Protein AF-0000000068857796 (afdb_homodimer)

Nearest PDB structures (foldseek):
  4r01-assembly1_A  TM=5.549E-01  e=5.238E-02  Streptococcus pneumoniae TIGR4
  5c8t-assembly1_B  TM=5.547E-01  e=2.070E+00  Severe acute respiratory syndrome-related coronavirus
  2zyf-assembly1_A-2  TM=3.598E-01  e=1.307E+00  Thermus thermophilus HB27
  4ov4-assembly1_A-2  TM=3.684E-01  e=6.319E+00  Leptospira biflexa serovar Patoc strain 'Patoc 1 (Paris)'
  4ov9-assembly1_A-2  TM=3.191E-01  e=6.748E+00  Leptospira biflexa serovar Patoc strain 'Patoc 1 (Paris)'

Sequence (424 aa):
MYSRMAWLEQLVILVDRRSAVRVPCLDTQFFFDEPTRAALLRLLSRHERPLLLCAPSLAVAAEAAGAPYLLLDRDDRFAFLPHFRRFDLDAPTAVDGYAYDAVLCDPPFANFDLGRLRRVLEVLAGGDPLRAASPLYLCHNERREAALRDAFAGSGRQLARLAPVGYSSVKESTQRSIRLYGPPPAQPRPGDQGAEAAAVGARERRGRELSTMYSRMAWLEQLVILVDRRSAVRVPCLDTQFFFDEPTRAALLRLLSRHERPLLLCAPSLAVAAEAAGAPYLLLDRDDRFAFLPHFRRFDLDAPTAVDGYAYDAVLCDPPFANFDLGRLRRVLEVLAGGDPLRAASPLYLCHNERREAALRDAFAGSGRQLARLAPVGYSSVKESTQRSIRLYGPPPAQPRPGDQGAEAAAVGARERRGRELST

Secondary structure (DSSP, 8-state):
---TT-----------TT-------GGG---B-HHHHHHHHHHHTTSSSEEEES-HHHHHHHHHHT---EEEES-GGGTTSTTEEE--TTS--PPPS---SEEEE---GGG--HHHHHHHHHHHHTT-HHHHTS-EEEEEEGGGHHHHHHHTTTS----EEEEE--B----HHHHTTEEEEESPP----TTTHHHHHHHHHHHHHHHHHHH-/----------------SSS------GGG---B-HHHHHHHHHHHTTSSSEEEES-HHHHHHHHHHT---EEEES-GGGTTSTTEEE--TTS--PPPS---SEEEE---GGG--HHHHHHHHHHHHTT-HHHHTS-EEEEEEGGGHHHHHHHTTTS----EEEEE--B----HHHHTTEEEEESPP----TTTHHHHHHHHHHHHHHHHHHT-

InterPro domains:
  IPR002052 DNA methylase, N-6 adenine-specific, conserved site [PS00092] (103-109)
  IPR041370 Methyltransferase EEF1AKMT1/ZCCHC4 [PF10237] (28-114)

pLDDT: mean 73.97, std 25.29, range [17.86, 98.56]

Foldseek 3Di:
DPPPPPPPDDPPPCPDPPPPPVPPCPVDLWAFDPVQLVVVCVVCQVWQAEEEESHLNNLVVCVVVVHHYAYEDCDCVSVVRPRYDHADLVDAAADPPGDGQEYEYEDPAVDDQLLSVLVNQVRNCVPPPNSLPHAYHYDYDPVCVVSNCVSCPPSPYDDDDDDDTHTDDDPPVVVVVDDDDDDDDDDPDPPPVPVVVVVVVVVVVVVVVVVD/DDDPDDDPDDPCPCPDPPPCPVPVCPVDLWAFDPVQLVVVCVVCQVWQAEEEESHLNNLVVCVVVVHHYAYEDCDCVSVVRPRYDHADLVDAAADPPGDGQEYEYEDPAVDDQLLSVLVNQVRNCVPPPNSLPHAYHYDYDPVCVVSNCVSCPPSPYDDDDDDDTHTDDDPPVVVVVDDDDDDDDDDPDPVPVPVVVVVVVVVVVVVVVVVD

Structure (mmCIF, N/CA/C/O backbone):
data_AF-0000000068857796-model_v1
#
loop_
_entity.id
_entity.type
_entity.pdbx_description
1 polymer 'N6-adenine methyltransferase'
#
loop_
_atom_site.group_PDB
_atom_site.id
_atom_site.type_symbol
_atom_site.label_atom_id
_atom_site.label_alt_id
_atom_site.label_comp_id
_atom_site.label_asym_id
_atom_site.label_entity_id
_atom_site.label_seq_id
_atom_site.pdbx_PDB_ins_code
_atom_site.Cartn_x
_atom_site.Cartn_y
_atom_site.Cartn_z
_atom_site.occupancy
_atom_site.B_iso_or_equiv
_atom_site.auth_seq_id
_atom_site.auth_comp_id
_atom_site.auth_asym_id
_atom_site.auth_atom_id
_atom_site.pdbx_PDB_model_num
ATOM 1 N N . MET A 1 1 ? 50.219 7.34 -7.184 1 18.8 1 MET A N 1
ATOM 2 C CA . MET A 1 1 ? 49.031 8.078 -7.559 1 18.8 1 MET A CA 1
ATOM 3 C C . MET A 1 1 ? 47.875 7.129 -7.863 1 18.8 1 MET A C 1
ATOM 5 O O . MET A 1 1 ? 46.844 7.555 -8.359 1 18.8 1 MET A O 1
ATOM 9 N N . TYR A 1 2 ? 48.062 5.93 -7.875 1 21.62 2 TYR A N 1
ATOM 10 C CA . TYR A 1 2 ? 47.656 4.57 -8.195 1 21.62 2 TYR A CA 1
ATOM 11 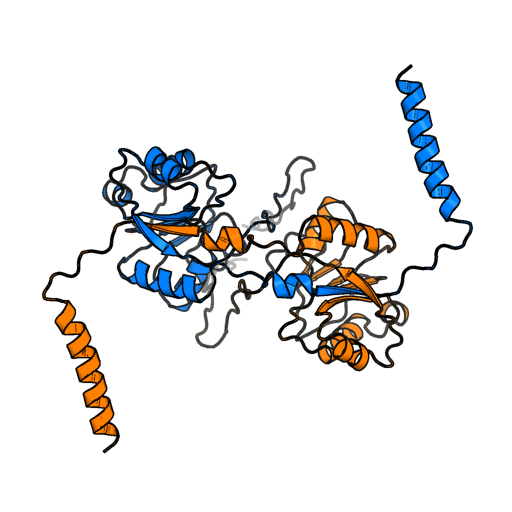C C . TYR A 1 2 ? 46.375 4.207 -7.434 1 21.62 2 TYR A C 1
ATOM 13 O O . TYR A 1 2 ? 45.688 3.264 -7.801 1 21.62 2 TYR A O 1
ATOM 21 N N . SER A 1 3 ? 46.344 4.68 -6.215 1 19.88 3 SER A N 1
ATOM 22 C CA . SER A 1 3 ? 45.906 3.961 -5.027 1 19.88 3 SER A CA 1
ATOM 23 C C . SER A 1 3 ? 44.375 3.891 -4.969 1 19.88 3 SER A C 1
ATOM 25 O O . SER A 1 3 ? 43.781 3.59 -3.92 1 19.88 3 SER A O 1
ATOM 27 N N . ARG A 1 4 ? 43.719 4.535 -5.859 1 22.14 4 ARG A N 1
ATOM 28 C CA . ARG A 1 4 ? 42.344 4.996 -5.84 1 22.14 4 ARG A CA 1
ATOM 29 C C . ARG A 1 4 ? 41.375 3.818 -5.855 1 22.14 4 ARG A C 1
ATOM 31 O O . ARG A 1 4 ? 40.156 4.004 -6.023 1 22.14 4 ARG A O 1
ATOM 38 N N . MET A 1 5 ? 41.844 2.689 -6.129 1 19.11 5 MET A N 1
ATOM 39 C CA . MET A 1 5 ? 41.188 1.461 -6.578 1 19.11 5 MET A CA 1
ATOM 40 C C . MET A 1 5 ? 40.25 0.914 -5.504 1 19.11 5 MET A C 1
ATOM 42 O O . MET A 1 5 ? 39.406 0.053 -5.785 1 19.11 5 MET A O 1
ATOM 46 N N . ALA A 1 6 ? 40.75 0.907 -4.301 1 19.25 6 ALA A N 1
ATOM 47 C CA . ALA A 1 6 ? 40.469 -0.178 -3.357 1 19.25 6 ALA A CA 1
ATOM 48 C C . ALA A 1 6 ? 39.031 -0.173 -2.904 1 19.25 6 ALA A C 1
ATOM 50 O O . ALA A 1 6 ? 38.438 -1.232 -2.68 1 19.25 6 ALA A O 1
ATOM 51 N N . TRP A 1 7 ? 38.594 0.949 -2.518 1 19.88 7 TRP A N 1
ATOM 52 C CA . TRP A 1 7 ? 37.562 0.962 -1.497 1 19.88 7 TRP A CA 1
ATOM 53 C C . TRP A 1 7 ? 36.25 0.386 -2.041 1 19.88 7 TRP A C 1
ATOM 55 O O . TRP A 1 7 ? 35.531 1.055 -2.793 1 19.88 7 TRP A O 1
ATOM 65 N N . LEU A 1 8 ? 36.156 -0.398 -3.033 1 20.56 8 LEU A N 1
ATOM 66 C CA . LEU A 1 8 ? 35.219 -1.326 -3.662 1 20.56 8 LEU A CA 1
ATOM 67 C C . LEU A 1 8 ? 34.406 -2.074 -2.611 1 20.56 8 LEU A C 1
ATOM 69 O O . LEU A 1 8 ? 33.594 -2.939 -2.949 1 20.56 8 LEU A O 1
ATOM 73 N N . GLU A 1 9 ? 34.938 -2.127 -1.48 1 21.17 9 GLU A N 1
ATOM 74 C CA . GLU A 1 9 ? 34.594 -3.189 -0.541 1 21.17 9 GLU A CA 1
ATOM 75 C C . GLU A 1 9 ? 33.094 -3.408 -0.482 1 21.17 9 GLU A C 1
ATOM 77 O O . GLU A 1 9 ? 32.312 -2.578 -0.968 1 21.17 9 GLU A O 1
ATOM 82 N N . GLN A 1 10 ? 32.594 -4.043 0.801 1 20.14 10 GLN A N 1
ATOM 83 C CA . GLN A 1 10 ? 31.672 -5.051 1.325 1 20.14 10 GLN A CA 1
ATOM 84 C C . GLN A 1 10 ? 30.25 -4.508 1.421 1 20.14 10 GLN A C 1
ATOM 86 O O . GLN A 1 10 ? 29.969 -3.641 2.25 1 20.14 10 GLN A O 1
ATOM 91 N N . LEU A 1 11 ? 29.875 -3.916 0.692 1 21.67 11 LEU A N 1
ATOM 92 C CA . LEU A 1 11 ? 28.562 -3.326 0.85 1 21.67 11 LEU A CA 1
ATOM 93 C C . LEU A 1 11 ? 27.547 -4.371 1.325 1 21.67 11 LEU A C 1
ATOM 95 O O . LEU A 1 11 ? 27.062 -5.172 0.528 1 21.67 11 LEU A O 1
ATOM 99 N N . VAL A 1 12 ? 27.906 -5.258 2.355 1 21.27 12 VAL A N 1
ATOM 100 C CA . VAL A 1 12 ? 27.344 -6.344 3.152 1 21.27 12 VAL A CA 1
ATOM 101 C C . VAL A 1 12 ? 25.938 -5.965 3.617 1 21.27 12 VAL A C 1
ATOM 103 O O . VAL A 1 12 ? 25.75 -4.977 4.332 1 21.27 12 VAL A O 1
ATOM 106 N N . ILE A 1 13 ? 25.062 -6.074 2.811 1 24.34 13 ILE A N 1
ATOM 107 C CA . ILE A 1 13 ? 23.625 -6.125 3.104 1 24.34 13 ILE A CA 1
ATOM 108 C C . ILE A 1 13 ? 23.406 -6.898 4.402 1 24.34 13 ILE A C 1
ATOM 110 O O . ILE A 1 13 ? 23.562 -8.117 4.441 1 24.34 13 ILE A O 1
ATOM 114 N N . LEU A 1 14 ? 24.047 -6.574 5.492 1 23.34 14 LEU A N 1
ATOM 115 C CA . LEU A 1 14 ? 24.125 -7.195 6.809 1 23.34 14 LEU A CA 1
ATOM 116 C C . LEU A 1 14 ? 22.734 -7.457 7.371 1 23.34 14 LEU A C 1
ATOM 118 O O . LEU A 1 14 ? 22 -6.52 7.699 1 23.34 14 LEU A O 1
ATOM 122 N N . VAL A 1 15 ? 21.969 -8.383 6.805 1 25.3 15 VAL A N 1
ATOM 123 C CA . VAL A 1 15 ? 20.938 -9.227 7.395 1 25.3 15 VAL A CA 1
ATOM 124 C C . VAL A 1 15 ? 21.344 -9.648 8.805 1 25.3 15 VAL A C 1
ATOM 126 O O . VAL A 1 15 ? 22.172 -10.547 8.969 1 25.3 15 VAL A O 1
ATOM 129 N N . ASP A 1 16 ? 21.875 -8.805 9.641 1 25.08 16 ASP A N 1
ATOM 130 C CA . ASP A 1 16 ? 22.172 -9.305 10.984 1 25.08 16 ASP A CA 1
ATOM 131 C C . ASP A 1 16 ? 20.969 -10.039 11.57 1 25.08 16 ASP A C 1
ATOM 133 O O . ASP A 1 16 ? 19.812 -9.703 11.266 1 25.08 16 ASP A O 1
ATOM 137 N N . ARG A 1 17 ? 20.938 -11.398 12.102 1 26.33 17 ARG A N 1
ATOM 138 C CA . ARG A 1 17 ? 20.062 -12.07 13.055 1 26.33 17 ARG A CA 1
ATOM 139 C C . ARG A 1 17 ? 19.312 -11.062 13.914 1 26.33 17 ARG A C 1
ATOM 141 O O . ARG A 1 17 ? 18.234 -11.359 14.438 1 26.33 17 ARG A O 1
ATOM 148 N N . ARG A 1 18 ? 19.828 -10.148 14.57 1 27.31 18 ARG A N 1
ATOM 149 C CA . ARG A 1 18 ? 19.375 -9.055 15.414 1 27.31 18 ARG A CA 1
ATOM 150 C C . ARG A 1 18 ? 18.656 -7.984 14.586 1 27.31 18 ARG A C 1
ATOM 152 O O . ARG A 1 18 ? 18.094 -7.039 15.141 1 27.31 18 ARG A O 1
ATOM 159 N N . SER A 1 19 ? 19.156 -7.465 13.406 1 27.36 19 SER A N 1
ATOM 160 C CA . SER A 1 19 ? 18.641 -6.309 12.68 1 27.36 19 SER A CA 1
ATOM 161 C C . SER A 1 19 ? 17.359 -6.652 11.922 1 27.36 19 SER A C 1
ATOM 163 O O . SER A 1 19 ? 17.391 -7.414 10.953 1 27.36 19 SER A O 1
ATOM 165 N N . ALA A 1 20 ? 16.297 -6.75 12.398 1 27.73 20 ALA A N 1
ATOM 166 C CA . ALA A 1 20 ? 14.875 -6.809 12.062 1 27.73 20 ALA A CA 1
ATOM 167 C C . ALA A 1 20 ? 14.562 -5.934 10.852 1 27.73 20 ALA A C 1
ATOM 169 O O . ALA A 1 20 ? 14.602 -4.703 10.938 1 27.73 20 ALA A O 1
ATOM 170 N N . VAL A 1 21 ? 15.266 -6.125 9.75 1 29.86 21 VAL A N 1
ATOM 171 C CA . VAL A 1 21 ? 14.758 -5.414 8.578 1 29.86 21 VAL A CA 1
ATOM 172 C C . VAL A 1 21 ? 13.25 -5.203 8.711 1 29.86 21 VAL A C 1
ATOM 174 O O . VAL A 1 21 ? 12.484 -6.168 8.742 1 29.86 21 VAL A O 1
ATOM 177 N N . ARG A 1 22 ? 12.852 -4.23 9.461 1 30.98 22 ARG A N 1
ATOM 178 C CA . ARG A 1 22 ? 11.445 -3.85 9.477 1 30.98 22 ARG A CA 1
ATOM 179 C C . ARG A 1 22 ? 10.891 -3.744 8.062 1 30.98 22 ARG A C 1
ATOM 181 O O . ARG A 1 22 ? 11.359 -2.926 7.27 1 30.98 22 ARG A O 1
ATOM 188 N N . VAL A 1 23 ? 10.828 -4.84 7.293 1 35.31 23 VAL A N 1
ATOM 189 C CA . VAL A 1 23 ? 9.945 -4.777 6.133 1 35.31 23 VAL A CA 1
ATOM 190 C C . VAL A 1 23 ? 8.992 -3.59 6.273 1 35.31 23 VAL A C 1
ATOM 192 O O . VAL A 1 23 ? 8.438 -3.354 7.352 1 35.31 23 VAL A O 1
ATOM 195 N N . PRO A 1 24 ? 9.32 -2.512 5.578 1 37.19 24 PRO A N 1
ATOM 196 C CA . PRO A 1 24 ? 8.297 -1.473 5.684 1 37.19 24 PRO A CA 1
ATOM 197 C C . PRO A 1 24 ? 6.91 -2.041 5.969 1 37.19 24 PRO A C 1
ATOM 199 O O . PRO A 1 24 ? 6.59 -3.146 5.527 1 37.19 24 PRO A O 1
ATOM 202 N N . CYS A 1 25 ? 6.578 -1.957 7.184 1 35 25 CYS A N 1
ATOM 203 C CA . CYS A 1 25 ? 5.219 -2.312 7.574 1 35 25 CYS A CA 1
ATOM 204 C C . CYS A 1 25 ? 4.262 -2.189 6.395 1 35 25 CYS A C 1
ATOM 206 O O . CYS A 1 25 ? 3.838 -1.086 6.043 1 35 25 CYS A O 1
ATOM 208 N N . LEU A 1 26 ? 4.582 -2.898 5.215 1 40.97 26 LEU A N 1
ATOM 209 C CA . LEU A 1 26 ? 3.613 -2.99 4.129 1 40.97 26 LEU A CA 1
ATOM 210 C C . LEU A 1 26 ? 2.188 -2.922 4.668 1 40.97 26 LEU A C 1
ATOM 212 O O . LEU A 1 26 ? 1.274 -2.486 3.963 1 40.97 26 LEU A O 1
ATOM 216 N N . ASP A 1 27 ? 2.01 -3.611 5.875 1 45.41 27 ASP A N 1
ATOM 217 C CA . ASP A 1 27 ? 0.644 -3.877 6.316 1 45.41 27 ASP A CA 1
ATOM 218 C C . ASP A 1 27 ? -0.136 -2.576 6.5 1 45.41 27 ASP A C 1
ATOM 220 O O . ASP A 1 27 ? -1.369 -2.584 6.523 1 45.41 27 ASP A O 1
ATOM 224 N N . THR A 1 28 ? 0.545 -1.554 6.711 1 50.53 28 THR A N 1
ATOM 225 C CA . THR A 1 28 ? -0.5 -0.591 7.035 1 50.53 28 THR A CA 1
ATOM 226 C C . THR A 1 28 ? -0.249 0.739 6.328 1 50.53 28 THR A C 1
ATOM 228 O O . THR A 1 28 ? -0.34 1.802 6.945 1 50.53 28 THR A O 1
ATOM 231 N N . GLN A 1 29 ? 0.474 0.455 5.266 1 55.88 29 GLN A N 1
ATOM 232 C CA . GLN A 1 29 ? 0.628 1.735 4.582 1 55.88 29 GLN A CA 1
ATOM 233 C C . GLN A 1 29 ? -0.541 1.998 3.639 1 55.88 29 GLN A C 1
ATOM 235 O O . GLN A 1 29 ? -0.801 1.206 2.73 1 55.88 29 GLN A O 1
ATOM 240 N N . PHE A 1 30 ? -1.309 2.955 4.129 1 71.38 30 PHE A N 1
ATOM 241 C CA . PHE A 1 30 ? -2.428 3.365 3.291 1 71.38 30 PHE A CA 1
ATOM 242 C C . PHE A 1 30 ? -2.096 4.645 2.533 1 71.38 30 PHE A C 1
ATOM 244 O O . PHE A 1 30 ? -1.357 5.496 3.035 1 71.38 30 PHE A O 1
ATOM 251 N N . PHE A 1 31 ? -2.617 4.668 1.297 1 76.88 31 PHE A N 1
ATOM 252 C CA . PHE A 1 31 ? -2.406 5.844 0.464 1 76.88 31 PHE A CA 1
ATOM 253 C C . PHE A 1 31 ? -3.725 6.559 0.193 1 76.88 31 PHE A C 1
ATOM 255 O O . PHE A 1 31 ? -4.762 5.918 0.032 1 76.88 31 PHE A O 1
ATOM 262 N N . PHE A 1 32 ? -3.609 7.938 0.077 1 83 32 PHE A N 1
ATOM 263 C CA . PHE A 1 32 ? -4.801 8.711 -0.26 1 83 32 PHE A CA 1
ATOM 264 C C . PHE A 1 32 ? -5.355 8.289 -1.615 1 83 32 PHE A C 1
ATOM 266 O O . PHE A 1 32 ? -4.594 8 -2.541 1 83 32 PHE A O 1
ATOM 273 N N . ASP A 1 33 ? -6.727 8.297 -1.659 1 74.81 33 ASP A N 1
ATOM 274 C CA . ASP A 1 33 ? -7.332 8.07 -2.969 1 74.81 33 ASP A CA 1
ATOM 275 C C . ASP A 1 33 ? -7.258 9.328 -3.832 1 74.81 33 ASP A C 1
ATOM 277 O O . ASP A 1 33 ? -6.852 10.391 -3.357 1 74.81 33 ASP A O 1
ATOM 281 N N . GLU A 1 34 ? -7.652 9.211 -5.125 1 77.94 34 GLU A N 1
ATOM 282 C CA . GLU A 1 34 ? -7.477 10.297 -6.086 1 77.94 34 GLU A CA 1
ATOM 283 C C . GLU A 1 34 ? -8.273 11.531 -5.676 1 77.94 34 GLU A C 1
ATOM 285 O O . GLU A 1 34 ? -7.742 12.641 -5.684 1 77.94 34 GLU A O 1
ATOM 290 N N . PRO A 1 35 ? -9.57 11.398 -5.289 1 82.56 35 PRO A N 1
ATOM 291 C CA . PRO A 1 35 ? -10.32 12.594 -4.879 1 82.56 35 PRO A CA 1
ATOM 292 C C . PRO A 1 35 ? -9.68 13.305 -3.689 1 82.56 35 PRO A C 1
ATOM 294 O O . PRO A 1 35 ? -9.641 14.539 -3.654 1 82.56 35 PRO A O 1
ATOM 297 N N . THR A 1 36 ? -9.172 12.539 -2.768 1 89 36 THR A N 1
ATOM 298 C CA . THR A 1 36 ? -8.531 13.125 -1.592 1 89 36 THR A CA 1
ATOM 299 C C . THR A 1 36 ? -7.25 13.852 -1.978 1 89 36 THR A C 1
ATOM 301 O O . THR A 1 36 ? -7.008 14.977 -1.529 1 89 36 THR A O 1
ATOM 304 N N . ARG A 1 37 ? -6.438 13.25 -2.814 1 89.25 37 ARG A N 1
ATOM 305 C CA . ARG A 1 37 ? -5.203 13.898 -3.244 1 89.25 37 ARG A CA 1
ATOM 306 C C . ARG A 1 37 ? -5.5 15.227 -3.939 1 89.25 37 ARG A C 1
ATOM 308 O O . ARG A 1 37 ? -4.836 16.234 -3.678 1 89.25 37 ARG A O 1
ATOM 315 N N . ALA A 1 38 ? -6.477 15.195 -4.785 1 89 38 ALA A N 1
ATOM 316 C CA . ALA A 1 38 ? -6.844 16.406 -5.512 1 89 38 ALA A CA 1
ATOM 317 C C . ALA A 1 38 ? -7.285 17.5 -4.551 1 89 38 ALA A C 1
ATOM 319 O O . ALA A 1 38 ? -6.875 18.656 -4.691 1 89 38 ALA A O 1
ATOM 320 N N . ALA A 1 39 ? -8.125 17.172 -3.619 1 93.69 39 ALA A N 1
ATOM 321 C CA . ALA A 1 39 ? -8.625 18.125 -2.646 1 93.69 39 ALA A CA 1
ATOM 322 C C . ALA A 1 39 ? -7.488 18.688 -1.793 1 93.69 39 ALA A C 1
ATOM 324 O O . ALA A 1 39 ? -7.445 19.891 -1.514 1 93.69 39 ALA A O 1
ATOM 325 N N . LEU A 1 40 ? -6.586 17.828 -1.396 1 95.88 40 LEU A N 1
ATOM 326 C CA . LEU A 1 40 ? -5.48 18.25 -0.542 1 95.88 40 LEU A CA 1
ATOM 327 C C . LEU A 1 40 ? -4.512 19.141 -1.312 1 95.88 40 LEU A C 1
ATOM 329 O O . LEU A 1 40 ? -3.955 20.094 -0.751 1 95.88 40 LEU A O 1
ATOM 333 N N . LEU A 1 41 ? -4.316 18.828 -2.564 1 94.69 41 LEU A N 1
ATOM 334 C CA . LEU A 1 41 ? -3.467 19.688 -3.377 1 94.69 41 LEU A CA 1
ATOM 335 C C . LEU A 1 41 ? -4.07 21.078 -3.512 1 94.69 41 LEU A C 1
ATOM 337 O O . LEU A 1 41 ? -3.354 22.078 -3.449 1 94.69 41 LEU A O 1
ATOM 341 N N . ARG A 1 42 ? -5.336 21.109 -3.695 1 94.94 42 ARG A N 1
ATOM 342 C CA . ARG A 1 42 ? -6.02 22.406 -3.762 1 94.94 42 ARG A CA 1
ATOM 343 C C . ARG A 1 42 ? -5.852 23.172 -2.459 1 94.94 42 ARG A C 1
ATOM 345 O O . ARG A 1 42 ? -5.551 24.375 -2.475 1 94.94 42 ARG A O 1
ATOM 352 N N . LEU A 1 43 ? -6.031 22.547 -1.383 1 94.88 43 LEU A N 1
ATOM 353 C CA . LEU A 1 43 ? -5.867 23.156 -0.068 1 94.88 43 LEU A CA 1
ATOM 354 C C . LEU A 1 43 ? -4.449 23.703 0.105 1 94.88 43 LEU A C 1
ATOM 356 O O . LEU A 1 43 ? -4.266 24.828 0.562 1 94.88 43 LEU A O 1
ATOM 360 N N . LEU A 1 44 ? -3.461 22.922 -0.322 1 96.38 44 LEU A N 1
ATOM 361 C CA . LEU A 1 44 ? -2.059 23.266 -0.089 1 96.38 44 LEU A CA 1
ATOM 362 C C . LEU A 1 44 ? -1.581 24.312 -1.08 1 96.38 44 LEU A C 1
ATOM 364 O O . LEU A 1 44 ? -0.536 24.938 -0.876 1 96.38 44 LEU A O 1
ATOM 368 N N . SER A 1 45 ? -2.34 24.438 -2.168 1 95.44 45 SER A N 1
ATOM 369 C CA . SER A 1 45 ? -1.968 25.438 -3.16 1 95.44 45 SER A CA 1
ATOM 370 C C . SER A 1 45 ? -2.014 26.844 -2.57 1 95.44 45 SER A C 1
ATOM 372 O O . SER A 1 45 ? -1.459 27.797 -3.145 1 95.44 45 SER A O 1
ATOM 374 N N . ARG A 1 46 ? -2.646 27.031 -1.448 1 94.56 46 ARG A N 1
ATOM 375 C CA . ARG A 1 46 ? -2.721 28.312 -0.75 1 94.56 46 ARG A CA 1
ATOM 376 C C . ARG A 1 46 ? -1.404 28.625 -0.049 1 94.56 46 ARG A C 1
ATOM 378 O O . ARG A 1 46 ? -1.216 29.734 0.451 1 94.56 46 ARG A O 1
ATOM 385 N N . HIS A 1 47 ? -0.458 27.688 -0.021 1 96.12 47 HIS A N 1
ATOM 386 C CA . HIS A 1 47 ? 0.832 27.828 0.644 1 96.12 47 HIS A CA 1
ATOM 387 C C . HIS A 1 47 ? 1.98 27.719 -0.355 1 96.12 47 HIS A C 1
ATOM 389 O O . HIS A 1 47 ? 1.817 27.172 -1.442 1 96.12 47 HIS A O 1
ATOM 395 N N . GLU A 1 48 ? 3.094 28.234 -0.057 1 97.5 48 GLU A N 1
ATOM 396 C CA . GLU A 1 48 ? 4.227 28.312 -0.976 1 97.5 48 GLU A CA 1
ATOM 397 C C . GLU A 1 48 ? 5.141 27.094 -0.809 1 97.5 48 GLU A C 1
ATOM 399 O O . GLU A 1 48 ? 5.75 26.641 -1.776 1 97.5 48 GLU A O 1
ATOM 404 N N . ARG A 1 49 ? 5.309 26.625 0.396 1 98.25 49 ARG A N 1
ATOM 405 C CA . ARG A 1 49 ? 6.301 25.609 0.704 1 98.25 49 ARG A CA 1
ATOM 406 C C . ARG A 1 49 ? 5.738 24.562 1.665 1 98.25 49 ARG A C 1
ATOM 408 O O . ARG A 1 49 ? 6.207 24.438 2.797 1 98.25 49 ARG A O 1
ATOM 415 N N . PRO A 1 50 ? 4.789 23.75 1.171 1 98.56 50 PRO A N 1
ATOM 416 C CA . PRO A 1 50 ? 4.188 22.75 2.057 1 98.56 50 PRO A CA 1
ATOM 417 C C . PRO A 1 50 ? 5.16 21.625 2.43 1 98.56 50 PRO A C 1
ATOM 419 O O . PRO A 1 50 ? 5.941 21.188 1.589 1 98.56 50 PRO A O 1
ATOM 422 N N . LEU A 1 51 ? 5.125 21.266 3.691 1 98.5 51 LEU A N 1
ATOM 423 C CA . LEU A 1 51 ? 5.805 20.078 4.211 1 98.5 51 LEU A CA 1
ATOM 424 C C . LEU A 1 51 ? 4.836 18.906 4.348 1 98.5 51 LEU A C 1
ATOM 426 O O . LEU A 1 51 ? 3.805 19.031 5.016 1 98.5 51 LEU A O 1
ATOM 430 N N . LEU A 1 52 ? 5.094 17.859 3.629 1 97.94 52 LEU A N 1
ATOM 431 C CA . LEU A 1 52 ? 4.281 16.656 3.705 1 97.94 52 LEU A CA 1
ATOM 432 C C . LEU A 1 52 ? 4.938 15.617 4.609 1 97.94 52 LEU A C 1
ATOM 434 O O . LEU A 1 52 ? 6.008 15.094 4.289 1 97.94 52 LEU A O 1
ATOM 438 N N . LEU A 1 53 ? 4.281 15.336 5.734 1 95.56 53 LEU A N 1
ATOM 439 C CA . LEU A 1 53 ? 4.758 14.367 6.719 1 95.56 53 LEU A CA 1
ATOM 440 C C . LEU A 1 53 ? 3.953 13.078 6.645 1 95.56 53 LEU A C 1
ATOM 442 O O . LEU A 1 53 ? 2.75 13.07 6.914 1 95.56 53 LEU A O 1
ATOM 446 N N . CYS A 1 54 ? 4.559 11.984 6.215 1 89.88 54 CYS A N 1
ATOM 447 C CA . CYS A 1 54 ? 3.941 10.672 6.133 1 89.88 54 CYS A CA 1
ATOM 448 C C . CYS A 1 54 ? 2.812 10.656 5.109 1 89.88 54 CYS A C 1
ATOM 450 O O . CYS A 1 54 ? 1.762 10.055 5.348 1 89.88 54 CYS A O 1
ATOM 452 N N . ALA A 1 55 ? 2.951 11.336 4.043 1 91.06 55 ALA A N 1
ATOM 453 C CA . ALA A 1 55 ? 1.916 11.422 3.016 1 91.06 55 ALA A CA 1
ATOM 454 C C . ALA A 1 55 ? 2.514 11.266 1.62 1 91.06 55 ALA A C 1
ATOM 456 O O . ALA A 1 55 ? 2.338 12.141 0.765 1 91.06 55 ALA A O 1
ATOM 457 N N . PRO A 1 56 ? 3.055 10.086 1.417 1 87.5 56 PRO A N 1
ATOM 458 C CA . PRO A 1 56 ? 3.838 9.945 0.187 1 87.5 56 PRO A CA 1
ATOM 459 C C . PRO A 1 56 ? 2.971 9.961 -1.069 1 87.5 56 PRO A C 1
ATOM 461 O O . PRO A 1 56 ? 3.406 10.438 -2.119 1 87.5 56 PRO A O 1
ATOM 464 N N . SER A 1 57 ? 1.717 9.438 -0.982 1 80.75 57 SER A N 1
ATOM 465 C CA . SER A 1 57 ? 0.867 9.477 -2.168 1 80.75 57 SER A CA 1
ATOM 466 C C . SER A 1 57 ? 0.547 10.914 -2.566 1 80.75 57 SER A C 1
ATOM 468 O O . SER A 1 57 ? 0.386 11.219 -3.75 1 80.75 57 SER A O 1
ATOM 470 N N . LEU A 1 58 ? 0.463 11.789 -1.638 1 90.69 58 LEU A N 1
ATOM 471 C CA . LEU A 1 58 ? 0.232 13.203 -1.925 1 90.69 58 LEU A CA 1
ATOM 472 C C . LEU A 1 58 ? 1.466 13.836 -2.557 1 90.69 58 LEU A C 1
ATOM 474 O O . LEU A 1 58 ? 1.348 14.68 -3.453 1 90.69 58 LEU A O 1
ATOM 478 N N . ALA A 1 59 ? 2.637 13.406 -2.104 1 90.94 59 ALA A N 1
ATOM 479 C CA . ALA A 1 59 ? 3.877 13.914 -2.688 1 90.94 59 ALA A CA 1
ATOM 480 C C . ALA A 1 59 ? 3.996 13.508 -4.156 1 90.94 59 ALA A C 1
ATOM 482 O O . ALA A 1 59 ? 4.426 14.305 -4.992 1 90.94 59 ALA A O 1
ATOM 483 N N . VAL A 1 60 ? 3.586 12.344 -4.391 1 81.62 60 VAL A N 1
ATOM 484 C CA . VAL A 1 60 ? 3.59 11.875 -5.773 1 81.62 60 VAL A CA 1
ATOM 485 C C . VAL A 1 60 ? 2.67 12.758 -6.617 1 81.62 60 VAL A C 1
ATOM 487 O O . VAL A 1 60 ? 3.039 13.172 -7.719 1 81.62 60 VAL A O 1
ATOM 490 N N . ALA A 1 61 ? 1.479 13.031 -6.098 1 82.94 61 ALA A N 1
ATOM 491 C CA . ALA A 1 61 ? 0.528 13.883 -6.809 1 82.94 61 ALA A CA 1
ATOM 492 C C . ALA A 1 61 ? 1.079 15.297 -6.98 1 82.94 61 ALA A C 1
ATOM 494 O O . ALA A 1 61 ? 0.915 15.906 -8.039 1 82.94 61 ALA A O 1
ATOM 495 N N . ALA A 1 62 ? 1.728 15.797 -5.965 1 91.56 62 ALA A N 1
ATOM 496 C CA . ALA A 1 62 ? 2.312 17.141 -6.023 1 91.56 62 ALA A CA 1
ATOM 497 C C . ALA A 1 62 ? 3.396 17.203 -7.098 1 91.56 62 ALA A C 1
ATOM 499 O O . ALA A 1 62 ? 3.455 18.172 -7.863 1 91.56 62 ALA A O 1
ATOM 500 N N . GLU A 1 63 ? 4.207 16.172 -7.09 1 85.62 63 GLU A N 1
ATOM 501 C CA . GLU A 1 63 ? 5.273 16.109 -8.086 1 85.62 63 GLU A CA 1
ATOM 502 C C . GLU A 1 63 ? 4.707 16.109 -9.5 1 85.62 63 GLU A C 1
ATOM 504 O O . GLU A 1 63 ? 5.184 16.844 -10.367 1 85.62 63 GLU A O 1
ATOM 509 N N . ALA A 1 64 ? 3.721 15.344 -9.695 1 77.81 64 ALA A N 1
ATOM 510 C CA . ALA A 1 64 ? 3.088 15.242 -11.008 1 77.81 64 ALA A CA 1
ATOM 511 C C . ALA A 1 64 ? 2.475 16.578 -11.422 1 77.81 64 ALA A C 1
ATOM 513 O O . ALA A 1 64 ? 2.471 16.922 -12.609 1 77.81 64 ALA A O 1
ATOM 514 N N . ALA A 1 65 ? 2.031 17.328 -10.477 1 85.56 65 ALA A N 1
ATOM 515 C CA . ALA A 1 65 ? 1.354 18.594 -10.742 1 85.56 65 ALA A CA 1
ATOM 516 C C . ALA A 1 65 ? 2.354 19.75 -10.828 1 85.56 65 ALA A C 1
ATOM 518 O O . ALA A 1 65 ? 1.981 20.891 -11.141 1 85.56 65 ALA A O 1
ATOM 519 N N . GLY A 1 66 ? 3.607 19.453 -10.523 1 89.62 66 GLY A N 1
ATOM 520 C CA . GLY A 1 66 ? 4.598 20.516 -10.477 1 89.62 66 GLY A CA 1
ATOM 521 C C . GLY A 1 66 ? 4.422 21.438 -9.297 1 89.62 66 GLY A C 1
ATOM 522 O O . GLY A 1 66 ? 4.805 22.609 -9.352 1 89.62 66 GLY A O 1
ATOM 523 N N . ALA A 1 67 ? 3.715 21.016 -8.312 1 93.88 67 ALA A N 1
ATOM 524 C CA . ALA A 1 67 ? 3.488 21.797 -7.098 1 93.88 67 ALA A CA 1
ATOM 525 C C . ALA A 1 67 ? 4.664 21.672 -6.137 1 93.88 67 ALA A C 1
ATOM 527 O O . ALA A 1 67 ? 5.348 20.641 -6.113 1 93.88 67 ALA A O 1
ATOM 528 N N . PRO A 1 68 ? 4.918 22.672 -5.336 1 97.25 68 PRO A N 1
ATOM 529 C CA . PRO A 1 68 ? 6.004 22.578 -4.355 1 97.25 68 PRO A CA 1
ATOM 530 C C . PRO A 1 68 ? 5.68 21.641 -3.195 1 97.25 68 PRO A C 1
ATOM 532 O O . PRO A 1 68 ? 4.516 21.516 -2.805 1 97.25 68 PRO A O 1
ATOM 535 N N . TYR A 1 69 ? 6.707 21 -2.742 1 97.88 69 TYR A N 1
ATOM 536 C CA . TYR A 1 69 ? 6.547 20.125 -1.582 1 97.88 69 TYR A CA 1
ATOM 537 C C . TYR A 1 69 ? 7.902 19.672 -1.049 1 97.88 69 TYR A C 1
ATOM 539 O O . TYR A 1 69 ? 8.914 19.75 -1.752 1 97.88 69 TYR A O 1
ATOM 547 N N . LEU A 1 70 ? 7.977 19.312 0.182 1 98.31 70 LEU A N 1
ATOM 548 C CA . LEU A 1 70 ? 8.984 18.438 0.767 1 98.31 70 LEU A CA 1
ATOM 549 C C . LEU A 1 70 ? 8.328 17.266 1.492 1 98.31 70 LEU A C 1
ATOM 551 O O . LEU A 1 70 ? 7.449 17.469 2.336 1 98.31 70 LEU A O 1
ATOM 555 N N . LEU A 1 71 ? 8.656 16.109 1.087 1 96.44 71 LEU A N 1
ATOM 556 C CA . LEU A 1 71 ? 8.125 14.922 1.741 1 96.44 71 LEU A CA 1
ATOM 557 C C . LEU A 1 71 ? 9.117 14.391 2.775 1 96.44 71 LEU A C 1
ATOM 559 O O . LEU A 1 71 ? 10.281 14.141 2.459 1 96.44 71 LEU A O 1
ATOM 563 N N . LEU A 1 72 ? 8.68 14.242 3.973 1 96.06 72 LEU A N 1
ATOM 564 C CA . LEU A 1 72 ? 9.375 13.5 5.02 1 96.06 72 LEU A CA 1
ATOM 565 C C . LEU A 1 72 ? 8.68 12.172 5.297 1 96.06 72 LEU A C 1
ATOM 567 O O . LEU A 1 72 ? 7.535 12.156 5.758 1 96.06 72 LEU A O 1
ATOM 571 N N . ASP A 1 73 ? 9.336 11.141 4.949 1 90.12 73 ASP A N 1
ATOM 572 C CA . ASP A 1 73 ? 8.734 9.82 5.086 1 90.12 73 ASP A CA 1
ATOM 573 C C . ASP A 1 73 ? 9.797 8.758 5.344 1 90.12 73 ASP A C 1
ATOM 575 O O . ASP A 1 73 ? 10.953 8.914 4.949 1 90.12 73 ASP A O 1
ATOM 579 N N . ARG A 1 74 ? 9.375 7.766 6.055 1 84.56 74 ARG A N 1
ATOM 580 C CA . ARG A 1 74 ? 10.305 6.68 6.344 1 84.56 74 ARG A CA 1
ATOM 581 C C . ARG A 1 74 ? 10.406 5.715 5.164 1 84.56 74 ARG A C 1
ATOM 583 O O . ARG A 1 74 ? 11.367 4.957 5.059 1 84.56 74 ARG A O 1
ATOM 590 N N . ASP A 1 75 ? 9.375 5.789 4.324 1 74.31 75 ASP A N 1
ATOM 591 C CA . ASP A 1 75 ? 9.258 4.816 3.238 1 74.31 75 ASP A CA 1
ATOM 592 C C . ASP A 1 75 ? 10.211 5.16 2.094 1 74.31 75 ASP A C 1
ATOM 594 O O . ASP A 1 75 ? 9.875 5.965 1.223 1 74.31 75 ASP A O 1
ATOM 598 N N . ASP A 1 76 ? 11.188 4.406 2.014 1 71.06 76 ASP A N 1
ATOM 599 C CA . ASP A 1 76 ? 12.242 4.664 1.034 1 71.06 76 ASP A CA 1
ATOM 600 C C . ASP A 1 76 ? 11.766 4.34 -0.38 1 71.06 76 ASP A C 1
ATOM 602 O O . ASP A 1 76 ? 12.414 4.719 -1.36 1 71.06 76 ASP A O 1
ATOM 606 N N . ARG A 1 77 ? 10.656 3.773 -0.576 1 64 77 ARG A N 1
ATOM 607 C CA . ARG A 1 77 ? 10.102 3.523 -1.902 1 64 77 ARG A CA 1
ATOM 608 C C . ARG A 1 77 ? 9.875 4.828 -2.656 1 64 77 ARG A C 1
ATOM 610 O O . ARG A 1 77 ? 9.797 4.836 -3.887 1 64 77 ARG A O 1
ATOM 617 N N . PHE A 1 78 ? 9.844 5.887 -1.879 1 75 78 PHE A N 1
ATOM 618 C CA . PHE A 1 78 ? 9.492 7.16 -2.502 1 75 78 PHE A CA 1
ATOM 619 C C . PHE A 1 78 ? 10.719 8.031 -2.686 1 75 78 PHE A C 1
ATOM 621 O O . PHE A 1 78 ? 10.609 9.219 -3.021 1 75 78 PHE A O 1
ATOM 628 N N . ALA A 1 79 ? 11.867 7.422 -2.537 1 75.5 79 ALA A N 1
ATOM 629 C CA . ALA A 1 79 ? 13.133 8.148 -2.637 1 75.5 79 ALA A CA 1
ATOM 630 C C . ALA A 1 79 ? 13.391 8.609 -4.07 1 75.5 79 ALA A C 1
ATOM 632 O O . ALA A 1 79 ? 14.273 9.438 -4.316 1 75.5 79 ALA A O 1
ATOM 633 N N . PHE A 1 80 ? 12.641 8.172 -4.996 1 64.88 80 PHE A N 1
ATOM 634 C CA . PHE A 1 80 ? 12.75 8.625 -6.375 1 64.88 80 PHE A CA 1
ATOM 635 C C . PHE A 1 80 ? 12.234 10.055 -6.516 1 64.88 80 PHE A C 1
ATOM 637 O O . PHE A 1 80 ? 12.547 10.742 -7.492 1 64.88 80 PHE A O 1
ATOM 644 N N . LEU A 1 81 ? 11.406 10.508 -5.617 1 81.56 81 LEU A N 1
ATOM 645 C CA . LEU A 1 81 ? 10.898 11.875 -5.625 1 81.56 81 LEU A CA 1
ATOM 646 C C . LEU A 1 81 ? 12.016 12.875 -5.336 1 81.56 81 LEU A C 1
ATOM 648 O O . LEU A 1 81 ? 12.789 12.695 -4.395 1 81.56 81 LEU A O 1
ATOM 652 N N . PRO A 1 82 ? 12.125 13.883 -6.121 1 88.69 82 PRO A N 1
ATOM 653 C CA . PRO A 1 82 ? 13.234 14.82 -5.957 1 88.69 82 PRO A CA 1
ATOM 654 C C . PRO A 1 82 ? 13.203 15.547 -4.609 1 88.69 82 PRO A C 1
ATOM 656 O O . PRO A 1 82 ? 14.25 15.961 -4.105 1 88.69 82 PRO A O 1
ATOM 659 N N . HIS A 1 83 ? 12.047 15.672 -4.082 1 95 83 HIS A N 1
ATOM 660 C CA . HIS A 1 83 ? 11.938 16.375 -2.814 1 95 83 HIS A CA 1
ATOM 661 C C . HIS A 1 83 ? 11.492 15.438 -1.697 1 95 83 HIS A C 1
ATOM 663 O O . HIS A 1 83 ? 10.562 15.758 -0.944 1 95 83 HIS A O 1
ATOM 669 N N . PHE A 1 84 ? 12.164 14.344 -1.64 1 94.38 84 PHE A N 1
ATOM 670 C CA . PHE A 1 84 ? 12.008 13.336 -0.598 1 94.38 84 PHE A CA 1
ATOM 671 C C . PHE A 1 84 ? 13.18 13.375 0.378 1 94.38 84 PHE A C 1
ATOM 673 O O . PHE A 1 84 ? 14.328 13.531 -0.033 1 94.38 84 PHE A O 1
ATOM 680 N N . ARG A 1 85 ? 12.883 13.328 1.649 1 95.25 85 ARG A N 1
ATOM 681 C CA . ARG A 1 85 ? 13.867 13.102 2.705 1 95.25 85 ARG A CA 1
ATOM 682 C C . ARG A 1 85 ? 13.406 12 3.654 1 95.25 85 ARG A C 1
ATOM 684 O O . ARG A 1 85 ? 12.289 12.055 4.18 1 95.25 85 ARG A O 1
ATOM 691 N N . ARG A 1 86 ? 14.32 11.094 3.795 1 91.69 86 ARG A N 1
ATOM 692 C CA . ARG A 1 86 ? 14 10.047 4.766 1 91.69 86 ARG A CA 1
ATOM 693 C C . ARG A 1 86 ? 13.82 10.641 6.16 1 91.69 86 ARG A C 1
ATOM 695 O O . ARG A 1 86 ? 14.602 11.484 6.59 1 91.69 86 ARG A O 1
ATOM 702 N N . PHE A 1 87 ? 12.836 10.148 6.84 1 92.5 87 PHE A N 1
ATOM 703 C CA . PHE A 1 87 ? 12.461 10.711 8.133 1 92.5 87 PHE A CA 1
ATOM 704 C C . PHE A 1 87 ? 11.82 9.656 9.023 1 92.5 87 PHE A C 1
ATOM 706 O O . PHE A 1 87 ? 11.008 8.852 8.555 1 92.5 87 PHE A O 1
ATOM 713 N N . ASP A 1 88 ? 12.305 9.68 10.227 1 87 88 ASP A N 1
ATOM 714 C CA . ASP A 1 88 ? 11.781 8.758 11.234 1 87 88 ASP A CA 1
ATOM 715 C C . ASP A 1 88 ? 11.07 9.516 12.352 1 87 88 ASP A C 1
ATOM 717 O O . ASP A 1 88 ? 11.688 10.297 13.078 1 87 88 ASP A O 1
ATOM 721 N N . LEU A 1 89 ? 9.773 9.219 12.5 1 88.06 89 LEU A N 1
ATOM 722 C CA . LEU A 1 89 ? 8.977 9.891 13.516 1 88.06 89 LEU A CA 1
ATOM 723 C C . LEU A 1 89 ? 9.516 9.602 14.914 1 88.06 89 LEU A C 1
ATOM 725 O O . LEU A 1 89 ? 9.305 10.391 15.844 1 88.06 89 LEU A O 1
ATOM 729 N N . ASP A 1 90 ? 10.195 8.5 15.062 1 83.94 90 ASP A N 1
ATOM 730 C CA . ASP A 1 90 ? 10.703 8.094 16.375 1 83.94 90 ASP A CA 1
ATOM 731 C C . ASP A 1 90 ? 12.031 8.773 16.672 1 83.94 90 ASP A C 1
ATOM 733 O O . ASP A 1 90 ? 12.469 8.797 17.828 1 83.94 90 ASP A O 1
ATOM 737 N N . ALA A 1 91 ? 12.68 9.25 15.648 1 90.25 91 ALA A N 1
ATOM 738 C CA . ALA A 1 91 ? 13.945 9.977 15.781 1 90.25 91 ALA A CA 1
ATOM 739 C C . ALA A 1 91 ? 13.953 11.227 14.898 1 90.25 91 ALA A C 1
ATOM 741 O O . ALA A 1 91 ? 14.797 11.359 14.008 1 90.25 91 ALA A O 1
ATOM 742 N N . PRO A 1 92 ? 13.094 12.148 15.289 1 93.62 92 PRO A N 1
ATOM 743 C CA . PRO A 1 92 ? 12.922 13.312 14.414 1 93.62 92 PRO A CA 1
ATOM 744 C C . PRO A 1 92 ? 14.125 14.25 14.445 1 93.62 92 PRO A C 1
ATOM 746 O O . PRO A 1 92 ? 14.805 14.367 15.469 1 93.62 92 PRO A O 1
ATOM 749 N N . THR A 1 93 ? 14.391 14.875 13.312 1 91.94 93 THR A N 1
ATOM 750 C CA . THR A 1 93 ? 15.398 15.914 13.172 1 91.94 93 THR A CA 1
ATOM 751 C C . THR A 1 93 ? 14.805 17.172 12.531 1 91.94 93 THR A C 1
ATOM 753 O O . THR A 1 93 ? 13.781 17.094 11.859 1 91.94 93 THR A O 1
ATOM 756 N N . ALA A 1 94 ? 15.492 18.25 12.867 1 90.25 94 ALA A N 1
ATOM 757 C CA . ALA A 1 94 ? 15.023 19.5 12.273 1 90.25 94 ALA A CA 1
ATOM 758 C C . ALA A 1 94 ? 15.188 19.5 10.758 1 90.25 94 ALA A C 1
ATOM 760 O O . ALA A 1 94 ? 16.062 18.797 10.227 1 90.25 94 ALA A O 1
ATOM 761 N N . VAL A 1 95 ? 14.227 20.172 10.117 1 89.81 95 VAL A N 1
ATOM 762 C CA . VAL A 1 95 ? 14.305 20.281 8.664 1 89.81 95 VAL A CA 1
ATOM 763 C C . VAL A 1 95 ? 15.219 21.453 8.281 1 89.81 95 VAL A C 1
ATOM 765 O O . VAL A 1 95 ? 14.922 22.609 8.586 1 89.81 95 VAL A O 1
ATOM 768 N N . ASP A 1 96 ? 16.266 21.156 7.652 1 89.88 96 ASP A N 1
ATOM 769 C CA . ASP A 1 96 ? 17.188 22.203 7.188 1 89.88 96 ASP A CA 1
ATOM 770 C C . ASP A 1 96 ? 16.969 22.484 5.703 1 89.88 96 ASP A C 1
ATOM 772 O O . ASP A 1 96 ? 16.531 21.609 4.949 1 89.88 96 ASP A O 1
ATOM 776 N N . GLY A 1 97 ? 17.125 23.719 5.312 1 92.19 97 GLY A N 1
ATOM 777 C CA . GLY A 1 97 ? 17.141 24.078 3.904 1 92.19 97 GLY A CA 1
ATOM 778 C C . GLY A 1 97 ? 15.766 24.141 3.285 1 92.19 97 GLY A C 1
ATOM 779 O O . GLY A 1 97 ? 15.625 24.25 2.064 1 92.19 97 GLY A O 1
ATOM 780 N N . TYR A 1 98 ? 14.734 23.969 4.051 1 95.75 98 TYR A N 1
ATOM 781 C CA . TYR A 1 98 ? 13.367 24.094 3.557 1 95.75 98 TYR A CA 1
ATOM 782 C C . TYR A 1 98 ? 12.492 24.828 4.551 1 95.75 98 TYR A C 1
ATOM 784 O O . TYR A 1 98 ? 12.062 24.266 5.559 1 95.75 98 TYR A O 1
ATOM 792 N N . ALA A 1 99 ? 12.18 26.109 4.262 1 95.62 99 ALA A N 1
ATOM 793 C CA . ALA A 1 99 ? 11.375 26.953 5.129 1 95.62 99 ALA A CA 1
ATOM 794 C C . ALA A 1 99 ? 9.883 26.75 4.867 1 95.62 99 ALA A C 1
ATOM 796 O O . ALA A 1 99 ? 9.234 27.594 4.254 1 95.62 99 ALA A O 1
ATOM 797 N N . TYR A 1 100 ? 9.375 25.688 5.363 1 97.88 100 TYR A N 1
ATOM 798 C CA . TYR A 1 100 ? 7.992 25.344 5.078 1 97.88 100 TYR A CA 1
ATOM 799 C C . TYR A 1 100 ? 7.039 26.344 5.715 1 97.88 100 TYR A C 1
ATOM 801 O O . TYR A 1 100 ? 7.383 27 6.703 1 97.88 100 TYR A O 1
ATOM 809 N N . ASP A 1 101 ? 5.82 26.484 5.078 1 97.81 101 ASP A N 1
ATOM 810 C CA . ASP A 1 101 ? 4.824 27.422 5.582 1 97.81 101 ASP A CA 1
ATOM 811 C C . ASP A 1 101 ? 3.492 26.719 5.844 1 97.81 101 ASP A C 1
ATOM 813 O O . ASP A 1 101 ? 2.488 27.375 6.133 1 97.81 101 ASP A O 1
ATOM 817 N N . ALA A 1 102 ? 3.451 25.422 5.781 1 97.94 102 ALA A N 1
ATOM 818 C CA . ALA A 1 102 ? 2.338 24.547 6.148 1 97.94 102 ALA A CA 1
ATOM 819 C C . ALA A 1 102 ? 2.807 23.109 6.328 1 97.94 102 ALA A C 1
ATOM 821 O O . ALA A 1 102 ? 3.768 22.672 5.684 1 97.94 102 ALA A O 1
ATOM 822 N N . VAL A 1 103 ? 2.148 22.391 7.195 1 97.94 103 VAL A N 1
ATOM 823 C CA . VAL A 1 103 ? 2.453 20.984 7.41 1 97.94 103 VAL A CA 1
ATOM 824 C C . VAL A 1 103 ? 1.191 20.141 7.211 1 97.94 103 VAL A C 1
ATOM 826 O O . VAL A 1 103 ? 0.141 20.453 7.781 1 97.94 103 VAL A O 1
ATOM 829 N N . LEU A 1 104 ? 1.223 19.25 6.324 1 98.06 104 LEU A N 1
ATOM 830 C CA . LEU A 1 104 ? 0.208 18.203 6.223 1 98.06 104 LEU A CA 1
ATOM 831 C C . LEU A 1 104 ? 0.744 16.875 6.738 1 98.06 104 LEU A C 1
ATOM 833 O O . LEU A 1 104 ? 1.817 16.438 6.324 1 98.06 104 LEU A O 1
ATOM 837 N N . CYS A 1 105 ? 0.023 16.25 7.641 1 95.38 105 CYS A N 1
ATOM 838 C CA . CYS A 1 105 ? 0.499 15.023 8.281 1 95.38 105 CYS A CA 1
ATOM 839 C C . CYS A 1 105 ? -0.574 13.945 8.258 1 95.38 105 CYS A C 1
ATOM 841 O O . CYS A 1 105 ? -1.725 14.195 8.625 1 95.38 105 CYS A O 1
ATOM 843 N N . ASP A 1 106 ? -0.272 12.789 7.746 1 90.5 106 ASP A N 1
ATOM 844 C CA . ASP A 1 106 ? -1.081 11.578 7.816 1 90.5 106 ASP A CA 1
ATOM 845 C C . ASP A 1 106 ? -0.343 10.461 8.555 1 90.5 106 ASP A C 1
ATOM 847 O O . ASP A 1 106 ? 0.091 9.484 7.949 1 90.5 106 ASP A O 1
ATOM 851 N N . PRO A 1 107 ? -0.263 10.539 9.828 1 84.44 107 PRO A N 1
ATOM 852 C CA . PRO A 1 107 ? 0.52 9.57 10.602 1 84.44 107 PRO A CA 1
ATOM 853 C C . PRO A 1 107 ? -0.182 8.227 10.742 1 84.44 107 PRO A C 1
ATOM 855 O O . PRO A 1 107 ? -1.383 8.117 10.477 1 84.44 107 PRO A O 1
ATOM 858 N N . PRO A 1 108 ? 0.585 7.172 11.016 1 74.06 108 PRO A N 1
ATOM 859 C CA . PRO A 1 108 ? -0.061 5.895 11.328 1 74.06 108 PRO A CA 1
ATOM 860 C C . PRO A 1 108 ? -0.913 5.965 12.594 1 74.06 108 PRO A C 1
ATOM 862 O O . PRO A 1 108 ? -0.384 5.859 13.711 1 74.06 108 PRO A O 1
ATOM 865 N N . PHE A 1 109 ? -2.172 6.152 12.492 1 63.22 109 PHE A N 1
ATOM 866 C CA . PHE A 1 109 ? -3.086 6.574 13.547 1 63.22 109 PHE A CA 1
ATOM 867 C C . PHE A 1 109 ? -3.201 5.508 14.633 1 63.22 109 PHE A C 1
ATOM 869 O O . PHE A 1 109 ? -3.369 5.828 15.812 1 63.22 109 PHE A O 1
ATOM 876 N N . ALA A 1 110 ? -3.299 4.324 14.242 1 56.81 110 ALA A N 1
ATOM 877 C CA . ALA A 1 110 ? -3.631 3.279 15.211 1 56.81 110 ALA A CA 1
ATOM 878 C C . ALA A 1 110 ? -2.658 3.293 16.391 1 56.81 110 ALA A C 1
ATOM 880 O O . ALA A 1 110 ? -3.07 3.145 17.547 1 56.81 110 ALA A O 1
ATOM 881 N N . ASN A 1 111 ? -1.463 3.582 16.109 1 57 111 ASN A N 1
ATOM 882 C CA . ASN A 1 111 ? -0.541 3.445 17.234 1 57 111 ASN A CA 1
ATOM 883 C C . ASN A 1 111 ? 0.296 4.707 17.422 1 57 111 ASN A C 1
ATOM 885 O O . ASN A 1 111 ? 1.281 4.695 18.156 1 57 111 ASN A O 1
ATOM 889 N N . PHE A 1 112 ? -0.266 5.664 16.953 1 67.62 112 PHE A N 1
ATOM 890 C CA . PHE A 1 112 ? 0.603 6.832 17.031 1 67.62 112 PHE A CA 1
ATOM 891 C C . PHE A 1 112 ? 0.11 7.797 18.109 1 67.62 112 PHE A C 1
ATOM 893 O O . PHE A 1 112 ? -1.073 8.141 18.141 1 67.62 112 PHE A O 1
ATOM 900 N N . ASP A 1 113 ? 0.959 8.125 19.078 1 79.62 113 ASP A N 1
ATOM 901 C CA . ASP A 1 113 ? 0.74 9.039 20.188 1 79.62 113 ASP A CA 1
ATOM 902 C C . ASP A 1 113 ? 0.747 10.492 19.719 1 79.62 113 ASP A C 1
ATOM 904 O O . ASP A 1 113 ? 1.732 10.961 19.141 1 79.62 113 ASP A O 1
ATOM 908 N N . LEU A 1 114 ? -0.358 11.188 19.984 1 87.06 114 LEU A N 1
ATOM 909 C CA . LEU A 1 114 ? -0.482 12.57 19.531 1 87.06 114 LEU A CA 1
ATOM 910 C C . LEU A 1 114 ? 0.501 13.469 20.281 1 87.06 114 LEU A C 1
ATOM 912 O O . LEU A 1 114 ? 0.946 14.484 19.734 1 87.06 114 LEU A O 1
ATOM 916 N N . GLY A 1 115 ? 0.824 13.102 21.484 1 87.12 115 GLY A N 1
ATOM 917 C CA . GLY A 1 115 ? 1.886 13.82 22.172 1 87.12 115 GLY A CA 1
ATOM 918 C C . GLY A 1 115 ? 3.227 13.711 21.469 1 87.12 115 GLY A C 1
ATOM 919 O O . GLY A 1 115 ? 3.977 14.688 21.406 1 87.12 115 GLY A O 1
ATOM 920 N N . ARG A 1 116 ? 3.455 12.57 21 1 87.81 116 ARG A N 1
ATOM 921 C CA . ARG A 1 116 ? 4.668 12.367 20.203 1 87.81 116 ARG A CA 1
ATOM 922 C C . ARG A 1 116 ? 4.641 13.219 18.938 1 87.81 116 ARG A C 1
ATOM 924 O O . ARG A 1 116 ? 5.66 13.789 18.547 1 87.81 116 ARG A O 1
ATOM 931 N N . LEU A 1 117 ? 3.51 13.25 18.328 1 91.12 117 LEU A N 1
ATOM 932 C CA . LEU A 1 117 ? 3.396 14.078 17.141 1 91.12 117 LEU A CA 1
ATOM 933 C C . LEU A 1 117 ? 3.727 15.539 17.438 1 91.12 117 LEU A C 1
ATOM 935 O O . LEU A 1 117 ? 4.438 16.188 16.688 1 91.12 117 LEU A O 1
ATOM 939 N N . ARG A 1 118 ? 3.195 16.031 18.547 1 91.75 118 ARG A N 1
ATOM 940 C CA . ARG A 1 118 ? 3.473 17.406 18.953 1 91.75 118 ARG A CA 1
ATOM 941 C C . ARG A 1 118 ? 4.973 17.641 19.109 1 91.75 118 ARG A C 1
ATOM 943 O O . ARG A 1 118 ? 5.5 18.656 18.625 1 91.75 118 ARG A O 1
ATOM 950 N N . ARG A 1 119 ? 5.648 16.688 19.703 1 91.62 119 ARG A N 1
ATOM 951 C CA . ARG A 1 119 ? 7.094 16.797 19.891 1 91.62 119 ARG A CA 1
ATOM 952 C C . ARG A 1 119 ? 7.812 16.781 18.547 1 91.62 119 ARG A C 1
ATOM 954 O O . ARG A 1 119 ? 8.766 17.531 18.344 1 91.62 119 ARG A O 1
ATOM 961 N N . VAL A 1 120 ? 7.406 15.898 17.672 1 94.44 120 VAL A N 1
ATOM 962 C CA . VAL A 1 120 ? 7.992 15.812 16.344 1 94.44 120 VAL A CA 1
ATOM 963 C C . VAL A 1 120 ? 7.883 17.172 15.641 1 94.44 120 VAL A C 1
ATOM 965 O O . VAL A 1 120 ? 8.859 17.656 15.078 1 94.44 120 VAL A O 1
ATOM 968 N N . LEU A 1 121 ? 6.723 17.812 15.758 1 95.12 121 LEU A N 1
ATOM 969 C CA . LEU A 1 121 ? 6.484 19.094 15.102 1 95.12 121 LEU A CA 1
ATOM 970 C C . LEU A 1 121 ? 7.371 20.188 15.695 1 95.12 121 LEU A C 1
ATOM 972 O O . LEU A 1 121 ? 7.855 21.062 14.977 1 95.12 121 LEU A O 1
ATOM 976 N N . GLU A 1 122 ? 7.566 20.078 16.969 1 93.88 122 GLU A N 1
ATOM 977 C CA . GLU A 1 122 ? 8.453 21.031 17.641 1 93.88 122 GLU A CA 1
ATOM 978 C C . GLU A 1 122 ? 9.891 20.875 17.141 1 93.88 122 GLU A C 1
ATOM 980 O O . GLU A 1 122 ? 10.562 21.875 16.875 1 93.88 122 GLU A O 1
ATOM 985 N N . VAL A 1 123 ? 10.297 19.656 17.062 1 96.06 123 VAL A N 1
ATOM 986 C CA . VAL A 1 123 ? 11.656 19.375 16.609 1 96.06 123 VAL A CA 1
ATOM 987 C C . VAL A 1 123 ? 11.812 19.844 15.164 1 96.06 123 VAL A C 1
ATOM 989 O O . VAL A 1 123 ? 12.828 20.453 14.805 1 96.06 123 VAL A O 1
ATOM 992 N N . LEU A 1 124 ? 10.797 19.609 14.367 1 96.06 124 LEU A N 1
ATOM 993 C CA . LEU A 1 124 ? 10.828 20 12.961 1 96.06 124 LEU A CA 1
ATOM 994 C C . LEU A 1 124 ? 10.992 21.516 12.828 1 96.06 124 LEU A C 1
ATOM 996 O O . LEU A 1 124 ? 11.711 21.984 11.945 1 96.06 124 LEU A O 1
ATOM 1000 N N . ALA A 1 125 ? 10.344 22.266 13.688 1 94.56 125 ALA A N 1
ATOM 1001 C CA . ALA A 1 125 ? 10.367 23.734 13.625 1 94.56 125 ALA A CA 1
ATOM 1002 C C . ALA A 1 125 ? 11.734 24.281 14.016 1 94.56 125 ALA A C 1
ATOM 1004 O O . ALA A 1 125 ? 12.078 25.406 13.68 1 94.56 125 ALA A O 1
ATOM 1005 N N . GLY A 1 126 ? 12.477 23.484 14.82 1 93.12 126 GLY A N 1
ATOM 1006 C CA . GLY A 1 126 ? 13.844 23.844 15.188 1 93.12 126 GLY A CA 1
ATOM 1007 C C . GLY A 1 126 ? 13.93 25.172 15.891 1 93.12 126 GLY A C 1
ATOM 1008 O O . GLY A 1 126 ? 14.852 25.953 15.641 1 93.12 126 GLY A O 1
ATOM 1009 N N . GLY A 1 127 ? 13.008 25.609 16.516 1 91.31 127 GLY A N 1
ATOM 1010 C CA . GLY A 1 127 ? 13.031 26.859 17.25 1 91.31 127 GLY A CA 1
ATOM 1011 C C . GLY A 1 127 ? 12.656 28.062 16.406 1 91.31 127 GLY A C 1
ATOM 1012 O O . GLY A 1 127 ? 12.656 29.188 16.891 1 91.31 127 GLY A O 1
ATOM 1013 N N . ASP A 1 128 ? 12.375 27.828 15.18 1 93.75 128 ASP A N 1
ATOM 1014 C CA . ASP A 1 128 ? 11.938 28.922 14.312 1 93.75 128 ASP A CA 1
ATOM 1015 C C . ASP A 1 128 ? 10.453 29.234 14.531 1 93.75 128 ASP A C 1
ATOM 1017 O O . ASP A 1 128 ? 9.594 28.406 14.266 1 93.75 128 ASP A O 1
ATOM 1021 N N . PRO A 1 129 ? 10.172 30.516 14.93 1 92.88 129 PRO A N 1
ATOM 1022 C CA . PRO A 1 129 ? 8.789 30.859 15.273 1 92.88 129 PRO A CA 1
ATOM 1023 C C . PRO A 1 129 ? 7.859 30.828 14.062 1 92.88 129 PRO A C 1
ATOM 1025 O O . PRO A 1 129 ? 6.672 30.516 14.203 1 92.88 129 PRO A O 1
ATOM 1028 N N . LEU A 1 130 ? 8.336 31.172 12.961 1 92.94 130 LEU A N 1
ATOM 1029 C CA . LEU A 1 130 ? 7.508 31.141 11.758 1 92.94 130 LEU A CA 1
ATOM 1030 C C . LEU A 1 130 ? 7.109 29.719 11.398 1 92.94 130 LEU A C 1
ATOM 1032 O O . LEU A 1 130 ? 5.949 29.469 11.062 1 92.94 130 LEU A O 1
ATOM 1036 N N . ARG A 1 131 ? 8.023 28.828 11.539 1 93.75 131 ARG A N 1
ATOM 1037 C CA . ARG A 1 131 ? 7.723 27.422 11.289 1 93.75 131 ARG A CA 1
ATOM 1038 C C . ARG A 1 131 ? 6.789 26.859 12.352 1 93.75 131 ARG A C 1
ATOM 1040 O O . ARG A 1 131 ? 5.867 26.109 12.039 1 93.75 131 ARG A O 1
ATOM 1047 N N . ALA A 1 132 ? 7.043 27.25 13.555 1 93.31 132 ALA A N 1
ATOM 1048 C CA . ALA A 1 132 ? 6.215 26.781 14.664 1 93.31 132 ALA A CA 1
ATOM 1049 C C . ALA A 1 132 ? 4.77 27.234 14.5 1 93.31 132 ALA A C 1
ATOM 1051 O O . ALA A 1 132 ? 3.842 26.547 14.922 1 93.31 132 ALA A O 1
ATOM 1052 N N . ALA A 1 133 ? 4.605 28.375 13.836 1 93.19 133 ALA A N 1
ATOM 1053 C CA . ALA A 1 133 ? 3.273 28.953 13.688 1 93.19 133 ALA A CA 1
ATOM 1054 C C . ALA A 1 133 ? 2.605 28.469 12.406 1 93.19 133 ALA A C 1
ATOM 1056 O O . ALA A 1 133 ? 1.433 28.766 12.156 1 93.19 133 ALA A O 1
ATOM 1057 N N . SER A 1 134 ? 3.32 27.688 11.609 1 95.5 134 SER A N 1
ATOM 1058 C CA . SER A 1 134 ? 2.771 27.219 10.344 1 95.5 134 SER A CA 1
ATOM 1059 C C . SER A 1 134 ? 1.493 26.406 10.555 1 95.5 134 SER A C 1
ATOM 1061 O O . SER A 1 134 ? 1.404 25.609 11.492 1 95.5 134 SER A O 1
ATOM 1063 N N . PRO A 1 135 ? 0.448 26.625 9.672 1 96.5 135 PRO A N 1
ATOM 1064 C CA . PRO A 1 135 ? -0.771 25.828 9.766 1 96.5 135 PRO A CA 1
ATOM 1065 C C . PRO A 1 135 ? -0.495 24.328 9.68 1 96.5 135 PRO A C 1
ATOM 1067 O O . PRO A 1 135 ? 0.356 23.891 8.898 1 96.5 135 PRO A O 1
ATOM 1070 N N . LEU A 1 136 ? -1.174 23.578 10.578 1 97 136 LEU A N 1
ATOM 1071 C CA . LEU A 1 136 ? -1.113 22.125 10.578 1 97 136 LEU A CA 1
ATOM 1072 C C . LEU A 1 136 ? -2.398 21.531 10.016 1 97 136 LEU A C 1
ATOM 1074 O O . LEU A 1 136 ? -3.496 21.875 10.445 1 97 136 LEU A O 1
ATOM 1078 N N . TYR A 1 137 ? -2.256 20.688 9.008 1 96.88 137 TYR A N 1
ATOM 1079 C CA . TYR A 1 137 ? -3.322 19.828 8.508 1 96.88 137 TYR A CA 1
ATOM 1080 C C . TYR A 1 137 ? -3.068 18.359 8.891 1 96.88 137 TYR A C 1
ATOM 1082 O O . TYR A 1 137 ? -2.094 17.766 8.438 1 96.88 137 TYR A O 1
ATOM 1090 N N . LEU A 1 138 ? -3.957 17.844 9.688 1 95 138 LEU A N 1
ATOM 1091 C CA . LEU A 1 138 ? -3.711 16.531 10.297 1 95 138 LEU A CA 1
ATOM 1092 C C . LEU A 1 138 ? -4.863 15.578 10.008 1 95 138 LEU A C 1
ATOM 1094 O O . LEU A 1 138 ? -6.023 15.891 10.289 1 95 138 LEU A O 1
ATOM 1098 N N . CYS A 1 139 ? -4.539 14.453 9.383 1 92.06 139 CYS A N 1
ATOM 1099 C CA . CYS A 1 139 ? -5.523 13.383 9.281 1 92.06 139 CYS A CA 1
ATOM 1100 C C . CYS A 1 139 ? -5.652 12.633 10.602 1 92.06 139 CYS A C 1
ATOM 1102 O O . CYS A 1 139 ? -4.648 12.234 11.195 1 92.06 139 CYS A O 1
ATOM 1104 N N . HIS A 1 140 ? -6.875 12.5 11.086 1 90.62 140 HIS A N 1
ATOM 1105 C CA . HIS A 1 140 ? -7.121 11.836 12.367 1 90.62 140 HIS A CA 1
ATOM 1106 C C . HIS A 1 140 ? -8.523 11.234 12.414 1 90.62 140 HIS A C 1
ATOM 1108 O O . HIS A 1 140 ? -9.391 11.602 11.625 1 90.62 140 HIS A O 1
ATOM 1114 N N . ASN A 1 141 ? -8.625 10.242 13.25 1 86 141 ASN A N 1
ATOM 1115 C CA . ASN A 1 141 ? -9.914 9.602 13.445 1 86 141 ASN A CA 1
ATOM 1116 C C . ASN A 1 141 ? -10.867 10.484 14.25 1 86 141 ASN A C 1
ATOM 1118 O O . ASN A 1 141 ? -10.562 10.867 15.383 1 86 141 ASN A O 1
ATOM 1122 N N . GLU A 1 142 ? -11.992 10.828 13.719 1 89.62 142 GLU A N 1
ATOM 1123 C CA . GLU A 1 142 ? -12.938 11.734 14.359 1 89.62 142 GLU A CA 1
ATOM 1124 C C . GLU A 1 142 ? -13.453 11.156 15.672 1 89.62 142 GLU A C 1
ATOM 1126 O O . GLU A 1 142 ? -13.891 11.898 16.562 1 89.62 142 GLU A O 1
ATOM 1131 N N . ARG A 1 143 ? -13.383 9.859 15.828 1 85.06 143 ARG A N 1
ATOM 1132 C CA . ARG A 1 143 ? -13.82 9.203 17.062 1 85.06 143 ARG A CA 1
ATOM 1133 C C . ARG A 1 143 ? -12.867 9.508 18.203 1 85.06 143 ARG A C 1
ATOM 1135 O O . ARG A 1 143 ? -13.203 9.289 19.375 1 85.06 143 ARG A O 1
ATOM 1142 N N . ARG A 1 144 ? -11.742 10.039 17.891 1 85.44 144 ARG A N 1
ATOM 1143 C CA . ARG A 1 144 ? -10.75 10.383 18.891 1 85.44 144 ARG A CA 1
ATOM 1144 C C . ARG A 1 144 ? -10.422 11.875 18.859 1 85.44 144 ARG A C 1
ATOM 1146 O O . ARG A 1 144 ? -9.297 12.273 19.156 1 85.44 144 ARG A O 1
ATOM 1153 N N . GLU A 1 145 ? -11.344 12.609 18.5 1 89.69 145 GLU A N 1
ATOM 1154 C CA . GLU A 1 145 ? -11.156 14.055 18.359 1 89.69 145 GLU A CA 1
ATOM 1155 C C . GLU A 1 145 ? -10.797 14.703 19.688 1 89.69 145 GLU A C 1
ATOM 1157 O O . GLU A 1 145 ? -10.016 15.656 19.719 1 89.69 145 GLU A O 1
ATOM 1162 N N . ALA A 1 146 ? -11.359 14.203 20.75 1 89.62 146 ALA A N 1
ATOM 1163 C CA . ALA A 1 146 ? -11.062 14.75 22.062 1 89.62 146 ALA A CA 1
ATOM 1164 C C . ALA A 1 146 ? -9.578 14.625 22.391 1 89.62 146 ALA A C 1
ATOM 1166 O O . ALA A 1 146 ? -8.977 15.53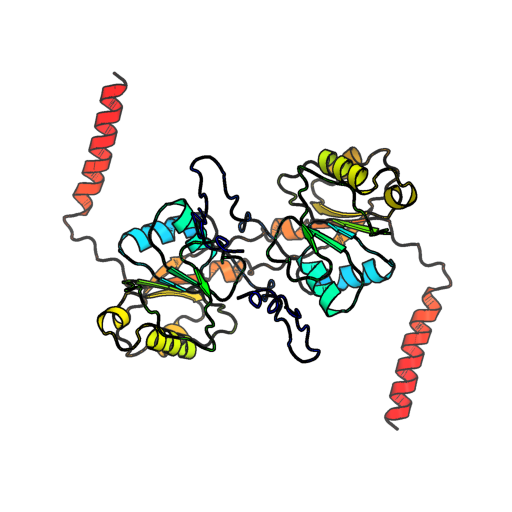9 22.969 1 89.62 146 ALA A O 1
ATOM 1167 N N . ALA A 1 147 ? -8.984 13.492 22.047 1 88.31 147 ALA A N 1
ATOM 1168 C CA . ALA A 1 147 ? -7.559 13.266 22.281 1 88.31 147 ALA A CA 1
ATOM 1169 C C . ALA A 1 147 ? -6.715 14.266 21.484 1 88.31 147 ALA A C 1
ATOM 1171 O O . ALA A 1 147 ? -5.676 14.727 21.969 1 88.31 147 ALA A O 1
ATOM 1172 N N . LEU A 1 148 ? -7.195 14.594 20.328 1 90.81 148 LEU A N 1
ATOM 1173 C CA . LEU A 1 148 ? -6.512 15.562 19.484 1 90.81 148 LEU A CA 1
ATOM 1174 C C . LEU A 1 148 ? -6.512 16.938 20.141 1 90.81 148 LEU A C 1
ATOM 1176 O O . LEU A 1 148 ? -5.477 17.609 20.188 1 90.81 148 LEU A O 1
ATOM 1180 N N . ARG A 1 149 ? -7.645 17.359 20.641 1 90 149 ARG A N 1
ATOM 1181 C CA . ARG A 1 149 ? -7.773 18.656 21.297 1 90 149 ARG A CA 1
ATOM 1182 C C . ARG A 1 149 ? -6.891 18.734 22.531 1 90 149 ARG A C 1
ATOM 1184 O O . ARG A 1 149 ? -6.234 19.75 22.781 1 90 149 ARG A O 1
ATOM 1191 N N . ASP A 1 150 ? -6.895 17.625 23.25 1 91.44 150 ASP A N 1
ATOM 1192 C CA . ASP A 1 150 ? -6.098 17.578 24.469 1 91.44 150 ASP A CA 1
ATOM 1193 C C . ASP A 1 150 ? -4.605 17.656 24.156 1 91.44 150 ASP A C 1
ATOM 1195 O O . ASP A 1 150 ? -3.865 18.391 24.812 1 91.44 150 ASP A O 1
ATOM 1199 N N . ALA A 1 151 ? -4.168 16.969 23.172 1 90.75 151 ALA A N 1
ATOM 1200 C CA . ALA A 1 151 ? -2.746 16.891 22.844 1 90.75 151 ALA A CA 1
ATOM 1201 C C . ALA A 1 151 ? -2.215 18.234 22.359 1 90.75 151 ALA A C 1
ATOM 1203 O O . ALA A 1 151 ? -1.05 18.562 22.594 1 90.75 151 ALA A O 1
ATOM 1204 N N . PHE A 1 152 ? -3.119 19 21.766 1 93.5 152 PHE A N 1
ATOM 1205 C CA . PHE A 1 152 ? -2.648 20.25 21.188 1 93.5 152 PHE A CA 1
ATOM 1206 C C . PHE A 1 152 ? -3.18 21.453 21.953 1 93.5 152 PHE A C 1
ATOM 1208 O O . PHE A 1 152 ? -3.066 22.594 21.5 1 93.5 152 PHE A O 1
ATOM 1215 N N . ALA A 1 153 ? -3.715 21.062 23.078 1 90.5 153 ALA A N 1
ATOM 1216 C CA . ALA A 1 153 ? -4.156 22.156 23.953 1 90.5 153 ALA A CA 1
ATOM 1217 C C . ALA A 1 153 ? -2.994 23.078 24.312 1 90.5 153 ALA A C 1
ATOM 1219 O O . ALA A 1 153 ? -1.901 22.609 24.641 1 90.5 153 ALA A O 1
ATOM 1220 N N . GLY A 1 154 ? -3.176 24.359 24.125 1 87.81 154 GLY A N 1
ATOM 1221 C CA . GLY A 1 154 ? -2.162 25.328 24.516 1 87.81 154 GLY A CA 1
ATOM 1222 C C . GLY A 1 154 ? -1.14 25.578 23.422 1 87.81 154 GLY A C 1
ATOM 1223 O O . GLY A 1 154 ? -0.242 26.406 23.594 1 87.81 154 GLY A O 1
ATOM 1224 N N . SER A 1 155 ? -1.167 24.859 22.328 1 87.19 155 SER A N 1
ATOM 1225 C CA . SER A 1 155 ? -0.19 25 21.266 1 87.19 155 SER A CA 1
ATOM 1226 C C . SER A 1 155 ? -0.509 26.219 20.391 1 87.19 155 SER A C 1
ATOM 1228 O O . SER A 1 155 ? 0.335 26.656 19.609 1 87.19 155 SER A O 1
ATOM 1230 N N . GLY A 1 156 ? -1.696 26.766 20.531 1 87.44 156 GLY A N 1
ATOM 1231 C CA . GLY A 1 156 ? -2.133 27.844 19.656 1 87.44 156 GLY A CA 1
ATOM 1232 C C . GLY A 1 156 ? -2.619 27.359 18.297 1 87.44 156 GLY A C 1
ATOM 1233 O O . GLY A 1 156 ? -3.102 28.156 17.484 1 87.44 156 GLY A O 1
ATOM 1234 N N . ARG A 1 157 ? -2.541 26.094 18.062 1 90.62 157 ARG A N 1
ATOM 1235 C CA . ARG A 1 157 ? -2.979 25.547 16.781 1 90.62 157 ARG A CA 1
ATOM 1236 C C . ARG A 1 157 ? -4.492 25.375 16.75 1 90.62 157 ARG A C 1
ATOM 1238 O O . ARG A 1 157 ? -5.098 24.953 17.734 1 90.62 157 ARG A O 1
ATOM 1245 N N . GLN A 1 158 ? -5.031 25.859 15.617 1 89.12 158 GLN A N 1
ATOM 1246 C CA . GLN A 1 158 ? -6.453 25.656 15.367 1 89.12 158 GLN A CA 1
ATOM 1247 C C . GLN A 1 158 ? -6.684 24.391 14.555 1 89.12 158 GLN A C 1
ATOM 1249 O O . GLN A 1 158 ? -6.258 24.297 13.398 1 89.12 158 GLN A O 1
ATOM 1254 N N . LEU A 1 159 ? -7.328 23.406 15.195 1 94.12 159 LEU A N 1
ATOM 1255 C CA . LEU A 1 159 ? -7.566 22.141 14.531 1 94.12 159 LEU A CA 1
ATOM 1256 C C . LEU A 1 159 ? -9.062 21.844 14.438 1 94.12 159 LEU A C 1
ATOM 1258 O O . LEU A 1 159 ? -9.578 20.984 15.156 1 94.12 159 LEU A O 1
ATOM 1262 N N . ALA A 1 160 ? -9.68 22.578 13.531 1 93.88 160 ALA A N 1
ATOM 1263 C CA . ALA A 1 160 ? -11.086 22.312 13.234 1 93.88 160 ALA A CA 1
ATOM 1264 C C . ALA A 1 160 ? -11.234 21.172 12.242 1 93.88 160 ALA A C 1
ATOM 1266 O O . ALA A 1 160 ? -10.336 20.906 11.445 1 93.88 160 ALA A O 1
ATOM 1267 N N . ARG A 1 161 ? -12.328 20.516 12.383 1 92.56 161 ARG A N 1
ATOM 1268 C CA . ARG A 1 161 ? -12.633 19.484 11.398 1 92.56 161 ARG A CA 1
ATOM 1269 C C . ARG A 1 161 ? -12.93 20.094 10.031 1 92.56 161 ARG A C 1
ATOM 1271 O O . ARG A 1 161 ? -13.805 20.938 9.906 1 92.56 161 ARG A O 1
ATOM 1278 N N . LEU A 1 162 ? -12.242 19.656 9.023 1 93.19 162 LEU A N 1
ATOM 1279 C CA . LEU A 1 162 ? -12.352 20.312 7.727 1 93.19 162 LEU A CA 1
ATOM 1280 C C . LEU A 1 162 ? -13.109 19.438 6.734 1 93.19 162 LEU A C 1
ATOM 1282 O O . LEU A 1 162 ? -14.031 19.906 6.062 1 93.19 162 LEU A O 1
ATOM 1286 N N . ALA A 1 163 ? -12.711 18.25 6.473 1 91.81 163 ALA A N 1
ATOM 1287 C CA . ALA A 1 163 ? -13.281 17.438 5.41 1 91.81 163 ALA A CA 1
ATOM 1288 C C . ALA A 1 163 ? -12.93 15.961 5.609 1 91.81 163 ALA A C 1
ATOM 1290 O O . ALA A 1 163 ? -11.953 15.633 6.289 1 91.81 163 ALA A O 1
ATOM 1291 N N . PRO A 1 164 ? -13.805 15.102 4.992 1 91.62 164 PRO A N 1
ATOM 1292 C CA . PRO A 1 164 ? -13.422 13.688 5 1 91.62 164 PRO A CA 1
ATOM 1293 C C . PRO A 1 164 ? -12.211 13.398 4.121 1 91.62 164 PRO A C 1
ATOM 1295 O O . PRO A 1 164 ? -11.961 14.109 3.145 1 91.62 164 PRO A O 1
ATOM 1298 N N . VAL A 1 165 ? -11.43 12.445 4.551 1 89.94 165 VAL A N 1
ATOM 1299 C CA . VAL A 1 165 ? -10.289 11.961 3.773 1 89.94 165 VAL A CA 1
ATOM 1300 C C . VAL A 1 165 ? -10.508 10.5 3.391 1 89.94 165 VAL A C 1
ATOM 1302 O O . VAL A 1 165 ? -11.031 9.719 4.18 1 89.94 165 VAL A O 1
ATOM 1305 N N . GLY A 1 166 ? -10.18 10.211 2.123 1 83.25 166 GLY A N 1
ATOM 1306 C CA . GLY A 1 166 ? -10.312 8.844 1.643 1 83.25 166 GLY A CA 1
ATOM 1307 C C . GLY A 1 166 ? -8.984 8.219 1.255 1 83.25 166 GLY A C 1
ATOM 1308 O O . GLY A 1 166 ? -8.031 8.93 0.923 1 83.25 166 GLY A O 1
ATOM 1309 N N . TYR A 1 167 ? -8.867 6.832 1.343 1 78.75 167 TYR A N 1
ATOM 1310 C CA . TYR A 1 167 ? -7.672 6.078 0.976 1 78.75 167 TYR A CA 1
ATOM 1311 C C . TYR A 1 167 ? -7.984 5.062 -0.118 1 78.75 167 TYR A C 1
ATOM 1313 O O . TYR A 1 167 ? -9.117 4.59 -0.228 1 78.75 167 TYR A O 1
ATOM 1321 N N . SER A 1 168 ? -6.914 4.848 -0.896 1 67.69 168 SER A N 1
ATOM 1322 C CA . SER A 1 168 ? -7.047 3.795 -1.899 1 67.69 168 SER A CA 1
ATOM 1323 C C . SER A 1 168 ? -7.168 2.422 -1.249 1 67.69 168 SER A C 1
ATOM 1325 O O . SER A 1 168 ? -6.355 2.059 -0.398 1 67.69 168 SER A O 1
ATOM 1327 N N . SER A 1 169 ? -8.312 1.799 -1.409 1 62.78 169 SER A N 1
ATOM 1328 C CA . SER A 1 169 ? -8.555 0.465 -0.868 1 62.78 169 SER A CA 1
ATOM 1329 C C . SER A 1 169 ? -9.359 -0.391 -1.841 1 62.78 169 SER A C 1
ATOM 1331 O O . SER A 1 169 ? -10.07 0.137 -2.699 1 62.78 169 SER A O 1
ATOM 1333 N N . VAL A 1 170 ? -9.016 -1.717 -1.871 1 60.81 170 VAL A N 1
ATOM 1334 C CA . VAL A 1 170 ? -9.945 -2.621 -2.533 1 60.81 170 VAL A CA 1
ATOM 1335 C C . VAL A 1 170 ? -11.273 -2.637 -1.776 1 60.81 170 VAL A C 1
ATOM 1337 O O . VAL A 1 170 ? -11.297 -2.785 -0.552 1 60.81 170 VAL A O 1
ATOM 1340 N N . LYS A 1 171 ? -12.352 -2.297 -2.713 1 64.56 171 LYS A N 1
ATOM 1341 C CA . LYS A 1 171 ? -13.664 -2.355 -2.072 1 64.56 171 LYS A CA 1
ATOM 1342 C C . LYS A 1 171 ? -13.836 -3.654 -1.289 1 64.56 171 LYS A C 1
ATOM 1344 O O . LYS A 1 171 ? -13.43 -4.723 -1.749 1 64.56 171 LYS A O 1
ATOM 1349 N N . GLU A 1 172 ? -14.344 -3.363 -0.049 1 66 172 GLU A N 1
ATOM 1350 C CA . GLU A 1 172 ? -14.57 -4.535 0.794 1 66 172 GLU A CA 1
ATOM 1351 C C . GLU A 1 172 ? -15.398 -5.59 0.061 1 66 172 GLU A C 1
ATOM 1353 O O . GLU A 1 172 ? -15.156 -6.789 0.212 1 66 172 GLU A O 1
ATOM 1358 N N . SER A 1 173 ? -16.422 -5.16 -0.731 1 68.44 173 SER A N 1
ATOM 1359 C CA . SER A 1 173 ? -17.281 -6.082 -1.478 1 68.44 173 SER A CA 1
ATOM 1360 C C . SER A 1 173 ? -16.469 -6.867 -2.504 1 68.44 173 SER A C 1
ATOM 1362 O O . SER A 1 173 ? -16.719 -8.055 -2.719 1 68.44 173 SER A O 1
ATOM 1364 N N . THR A 1 174 ? -15.555 -6.219 -3.158 1 68.81 174 THR A N 1
ATOM 1365 C CA . THR A 1 174 ? -14.703 -6.887 -4.129 1 68.81 174 THR A CA 1
ATOM 1366 C C . THR A 1 174 ? -13.758 -7.871 -3.436 1 68.81 174 THR A C 1
ATOM 1368 O O . THR A 1 174 ? -13.555 -8.984 -3.916 1 68.81 174 THR A O 1
ATOM 1371 N N . GLN A 1 175 ? -13.234 -7.383 -2.316 1 71.38 175 GLN A N 1
ATOM 1372 C CA . GLN A 1 175 ? -12.328 -8.258 -1.576 1 71.38 175 GLN A CA 1
ATOM 1373 C C . GLN A 1 175 ? -13.008 -9.562 -1.197 1 71.38 175 GLN A C 1
ATOM 1375 O O . GLN A 1 175 ? -12.383 -10.625 -1.224 1 71.38 175 GLN A O 1
ATOM 1380 N N . ARG A 1 176 ? -14.273 -9.492 -0.98 1 75.94 176 ARG A N 1
ATOM 1381 C CA . ARG A 1 176 ? -15.031 -10.656 -0.538 1 75.94 176 ARG A CA 1
ATOM 1382 C C . ARG A 1 176 ? -15.219 -11.656 -1.677 1 75.94 176 ARG A C 1
ATOM 1384 O O . ARG A 1 176 ? -15.531 -12.82 -1.44 1 75.94 176 ARG A O 1
ATOM 1391 N N . SER A 1 177 ? -14.945 -11.133 -2.91 1 82.19 177 SER A N 1
ATOM 1392 C CA . SER A 1 177 ? -15.188 -12 -4.062 1 82.19 177 SER A CA 1
ATOM 1393 C C . SER A 1 177 ? -13.883 -12.57 -4.609 1 82.19 177 SER A C 1
ATOM 1395 O O . SER A 1 177 ? -13.891 -13.328 -5.578 1 82.19 177 SER A O 1
ATOM 1397 N N . ILE A 1 178 ? -12.773 -12.227 -4.051 1 86.94 178 ILE A N 1
ATOM 1398 C CA . ILE A 1 178 ? -11.5 -12.742 -4.547 1 86.94 178 ILE A CA 1
ATOM 1399 C C . ILE A 1 178 ? -11.227 -14.117 -3.947 1 86.94 178 ILE A C 1
ATOM 1401 O O . ILE A 1 178 ? -11.398 -14.32 -2.744 1 86.94 178 ILE A O 1
ATOM 1405 N N . ARG A 1 179 ? -10.898 -15.094 -4.848 1 92.19 179 ARG A N 1
ATOM 1406 C CA . ARG A 1 179 ? -10.609 -16.469 -4.461 1 92.19 179 ARG A CA 1
ATOM 1407 C C . ARG A 1 179 ? -9.281 -16.938 -5.043 1 92.19 179 ARG A C 1
ATOM 1409 O O . ARG A 1 179 ? -8.828 -16.406 -6.059 1 92.19 179 ARG A O 1
ATOM 1416 N N . LEU A 1 180 ? -8.703 -17.812 -4.27 1 95.19 180 LEU A N 1
ATOM 1417 C CA . LEU A 1 180 ? -7.559 -18.531 -4.809 1 95.19 180 LEU A CA 1
ATOM 1418 C C . LEU A 1 180 ? -8.016 -19.719 -5.66 1 95.19 180 LEU A C 1
ATOM 1420 O O . LEU A 1 180 ? -8.891 -20.484 -5.246 1 95.19 180 LEU A O 1
ATOM 1424 N N . TYR A 1 181 ? -7.496 -19.781 -6.863 1 95.12 181 TYR A N 1
ATOM 1425 C CA . TYR A 1 181 ? -7.734 -20.922 -7.746 1 95.12 181 TYR A CA 1
ATOM 1426 C C . TYR A 1 181 ? -6.469 -21.75 -7.922 1 95.12 181 TYR A C 1
ATOM 1428 O O . TYR A 1 181 ? -5.363 -21.203 -7.984 1 95.12 181 TYR A O 1
ATOM 1436 N N . GLY A 1 182 ? -6.551 -23.047 -7.945 1 95.75 182 GLY A N 1
ATOM 1437 C CA . GLY A 1 182 ? -5.414 -23.938 -8.117 1 95.75 182 GLY A CA 1
ATOM 1438 C C . GLY A 1 182 ? -5.809 -25.406 -8.164 1 95.75 182 GLY A C 1
ATOM 1439 O O . GLY A 1 182 ? -6.992 -25.734 -8.281 1 95.75 182 GLY A O 1
ATOM 1440 N N . PRO A 1 183 ? -4.742 -26.266 -8.234 1 94 183 PRO A N 1
ATOM 1441 C CA . PRO A 1 183 ? -5.059 -27.688 -8.242 1 94 183 PRO A CA 1
ATOM 1442 C C . PRO A 1 183 ? -5.836 -28.125 -7.004 1 94 183 PRO A C 1
ATOM 1444 O O . PRO A 1 183 ? -5.52 -27.703 -5.887 1 94 183 PRO A O 1
ATOM 1447 N N . PRO A 1 184 ? -6.918 -28.875 -7.227 1 87.94 184 PRO A N 1
ATOM 1448 C CA . PRO A 1 184 ? -7.691 -29.344 -6.078 1 87.94 184 PRO A CA 1
ATOM 1449 C C . PRO A 1 184 ? -6.863 -30.203 -5.125 1 87.94 184 PRO A C 1
ATOM 1451 O O . PRO A 1 184 ? -5.945 -30.906 -5.555 1 87.94 184 PRO A O 1
ATOM 1454 N N . PRO A 1 185 ? -7.109 -29.953 -3.789 1 77.31 185 PRO A N 1
ATOM 1455 C CA . PRO A 1 185 ? -6.375 -30.75 -2.807 1 77.31 185 PRO A CA 1
ATOM 1456 C C . PRO A 1 185 ? -6.555 -32.25 -3.014 1 77.31 185 PRO A C 1
ATOM 1458 O O . PRO A 1 185 ? -7.605 -32.688 -3.486 1 77.31 185 PRO A O 1
ATOM 1461 N N . ALA A 1 186 ? -5.387 -33.031 -2.965 1 66.62 186 ALA A N 1
ATOM 1462 C CA . ALA A 1 186 ? -5.48 -34.469 -3.072 1 66.62 186 ALA A CA 1
ATOM 1463 C C . ALA A 1 186 ? -6.484 -35.031 -2.068 1 66.62 186 ALA A C 1
ATOM 1465 O O . ALA A 1 186 ? -6.605 -34.531 -0.952 1 66.62 186 ALA A O 1
ATOM 1466 N N . GLN A 1 187 ? -7.531 -35.594 -2.465 1 56.06 187 GLN A N 1
ATOM 1467 C CA . GLN A 1 187 ? -8.469 -36.281 -1.588 1 56.06 187 GLN A CA 1
ATOM 1468 C C . GLN A 1 187 ? -7.734 -37.094 -0.534 1 56.06 187 GLN A C 1
ATOM 1470 O O . GLN A 1 187 ? -6.785 -37.812 -0.851 1 56.06 187 GLN A O 1
ATOM 1475 N N . PRO A 1 188 ? -7.793 -36.594 0.768 1 51.94 188 PRO A N 1
ATOM 1476 C CA . PRO A 1 188 ? -7.156 -37.469 1.762 1 51.94 188 PRO A CA 1
ATOM 1477 C C . PRO A 1 188 ? -7.422 -38.938 1.504 1 51.94 188 PRO A C 1
ATOM 1479 O O . PRO A 1 188 ? -8.516 -39.312 1.064 1 51.94 188 PRO A O 1
ATOM 1482 N N . ARG A 1 189 ? -6.395 -39.688 1.188 1 50.38 189 ARG A N 1
ATOM 1483 C CA . ARG A 1 189 ? -6.66 -41.125 1.235 1 50.38 189 ARG A CA 1
ATOM 1484 C C . ARG A 1 189 ? -7.363 -41.5 2.533 1 50.38 189 ARG A C 1
ATOM 1486 O O . ARG A 1 189 ? -7.156 -40.844 3.568 1 50.38 189 ARG A O 1
ATOM 1493 N N . PRO A 1 190 ? -8.453 -42.219 2.523 1 51.78 190 PRO A N 1
ATOM 1494 C CA . PRO A 1 190 ? -9.164 -42.656 3.717 1 51.78 190 PRO A CA 1
ATOM 1495 C C . PRO A 1 190 ? -8.242 -42.875 4.91 1 51.78 190 PRO A C 1
ATOM 1497 O O . PRO A 1 190 ? -8.656 -42.719 6.059 1 51.78 190 PRO A O 1
ATOM 1500 N N . GLY A 1 191 ? -7.082 -43.406 4.809 1 45.94 191 GLY A N 1
ATOM 1501 C CA . GLY A 1 191 ? -6.223 -43.781 5.926 1 45.94 191 GLY A CA 1
ATOM 1502 C C . GLY A 1 191 ? -5.508 -42.562 6.543 1 45.94 191 GLY A C 1
ATOM 1503 O O . GLY A 1 191 ? -4.812 -42.719 7.551 1 45.94 191 GLY A O 1
ATOM 1504 N N . ASP A 1 192 ? -5.285 -41.531 5.992 1 46.88 192 ASP A N 1
ATOM 1505 C CA . ASP A 1 192 ? -4.445 -40.438 6.461 1 46.88 192 ASP A CA 1
ATOM 1506 C C . ASP A 1 192 ? -5.188 -39.562 7.484 1 46.88 192 ASP A C 1
ATOM 1508 O O . ASP A 1 192 ? -4.617 -38.625 8.047 1 46.88 192 ASP A O 1
ATOM 1512 N N . GLN A 1 193 ? -6.414 -39.5 7.617 1 41.75 193 GLN A N 1
ATOM 1513 C CA . GLN A 1 193 ? -7.148 -38.844 8.695 1 41.75 193 GLN A CA 1
ATOM 1514 C C . GLN A 1 193 ? -6.652 -39.344 10.062 1 41.75 193 GLN A C 1
ATOM 1516 O O . GLN A 1 193 ? -6.988 -38.75 11.086 1 41.75 193 GLN A O 1
ATOM 1521 N N . GLY A 1 194 ? -6.098 -40.469 10.133 1 41 194 GLY A N 1
ATOM 1522 C CA . GLY A 1 194 ? -5.688 -41.062 11.391 1 41 194 GLY A CA 1
ATOM 1523 C C . GLY A 1 194 ? -4.418 -40.469 11.961 1 41 194 GLY A C 1
ATOM 1524 O O . GLY A 1 194 ? -4.109 -40.656 13.133 1 41 194 GLY A O 1
ATOM 1525 N N . ALA A 1 195 ? -3.463 -40.094 11.172 1 40.72 195 ALA A N 1
ATOM 1526 C CA . ALA A 1 195 ? -2.162 -39.688 11.711 1 40.72 195 ALA A CA 1
ATOM 1527 C C . ALA A 1 195 ? -2.225 -38.312 12.328 1 40.72 195 ALA A C 1
ATOM 1529 O O . ALA A 1 195 ? -1.513 -38 13.289 1 40.72 195 ALA A O 1
ATOM 1530 N N . GLU A 1 196 ? -3.049 -37.406 11.836 1 36.81 196 GLU A N 1
ATOM 1531 C CA . GLU A 1 196 ? -3.143 -36.094 12.477 1 36.81 196 GLU A CA 1
ATOM 1532 C C . GLU A 1 196 ? -3.844 -36.188 13.828 1 36.81 196 GLU A C 1
ATOM 1534 O O . GLU A 1 196 ? -3.5 -35.438 14.766 1 36.81 196 GLU A O 1
ATOM 1539 N N . ALA A 1 197 ? -4.797 -37.062 13.992 1 41.62 197 ALA A N 1
ATOM 1540 C CA . ALA A 1 197 ? -5.387 -37.344 15.297 1 41.62 197 ALA A CA 1
ATOM 1541 C C . ALA A 1 197 ? -4.375 -38 16.234 1 41.62 197 ALA A C 1
ATOM 1543 O O . ALA A 1 197 ? -4.387 -37.781 17.438 1 41.62 197 ALA A O 1
ATOM 1544 N N . ALA A 1 198 ? -3.479 -38.781 15.672 1 39.53 198 ALA A N 1
ATOM 1545 C CA . ALA A 1 198 ? -2.439 -39.406 16.469 1 39.53 198 ALA A CA 1
ATOM 1546 C C . ALA A 1 198 ? -1.364 -38.406 16.891 1 39.53 198 ALA A C 1
ATOM 1548 O O . ALA A 1 198 ? -0.796 -38.531 17.969 1 39.53 198 ALA A O 1
ATOM 1549 N N . ALA A 1 199 ? -1.039 -37.406 16.078 1 37.88 199 ALA A N 1
ATOM 1550 C CA . ALA A 1 199 ? -0.04 -36.406 16.438 1 37.88 199 ALA A CA 1
ATOM 1551 C C . ALA A 1 199 ? -0.609 -35.406 17.438 1 37.88 199 ALA A C 1
ATOM 1553 O O . ALA A 1 199 ? 0.093 -34.969 18.359 1 37.88 199 ALA A O 1
ATOM 1554 N N . VAL A 1 200 ? -1.865 -35.031 17.359 1 41.53 200 VAL A N 1
ATOM 1555 C CA . VAL A 1 200 ? -2.535 -34.219 18.375 1 41.53 200 VAL A CA 1
ATOM 1556 C C . VAL A 1 200 ? -2.662 -35 19.672 1 41.53 200 VAL A C 1
ATOM 1558 O O . VAL A 1 200 ? -2.424 -34.469 20.75 1 41.53 200 VAL A O 1
ATOM 1561 N N . GLY A 1 201 ? -2.914 -36.188 19.484 1 37.97 201 GLY A N 1
ATOM 1562 C CA . GLY A 1 201 ? -2.971 -37.062 20.656 1 37.97 201 GLY A CA 1
ATOM 1563 C C . GLY A 1 201 ? -1.624 -37.25 21.328 1 37.97 201 GLY A C 1
ATOM 1564 O O . GLY A 1 201 ? -1.543 -37.312 22.547 1 37.97 201 GLY A O 1
ATOM 1565 N N . ALA A 1 202 ? -0.53 -37.375 20.562 1 43.38 202 ALA A N 1
ATOM 1566 C CA . ALA A 1 202 ? 0.805 -37.5 21.141 1 43.38 202 ALA A CA 1
ATOM 1567 C C . ALA A 1 202 ? 1.237 -36.219 21.828 1 43.38 202 ALA A C 1
ATOM 1569 O O . ALA A 1 202 ? 1.867 -36.25 22.875 1 43.38 202 ALA A O 1
ATOM 1570 N N . ARG A 1 203 ? 0.879 -35.094 21.297 1 41 203 ARG A N 1
ATOM 1571 C CA . ARG A 1 203 ? 1.212 -33.812 21.938 1 41 203 ARG A CA 1
ATOM 1572 C C . ARG A 1 203 ? 0.368 -33.594 23.188 1 41 203 ARG A C 1
ATOM 1574 O O . ARG A 1 203 ? 0.854 -33.031 24.172 1 41 203 ARG A O 1
ATOM 1581 N N . GLU A 1 204 ? -0.861 -33.938 23.094 1 42.66 204 GLU A N 1
ATOM 1582 C CA . GLU A 1 204 ? -1.69 -33.844 24.281 1 42.66 204 GLU A CA 1
ATOM 1583 C C . GLU A 1 204 ? -1.173 -34.781 25.391 1 42.66 204 GLU A C 1
ATOM 1585 O O . GLU A 1 204 ? -1.195 -34.406 26.562 1 42.66 204 GLU A O 1
ATOM 1590 N N . ARG A 1 205 ? -0.576 -35.906 25.016 1 44.44 205 ARG A N 1
ATOM 1591 C CA . ARG A 1 205 ? -0.002 -36.812 26 1 44.44 205 ARG A CA 1
ATOM 1592 C C . ARG A 1 205 ? 1.308 -36.281 26.562 1 44.44 205 ARG A C 1
ATOM 1594 O O . ARG A 1 205 ? 1.576 -36.406 27.75 1 44.44 205 ARG A O 1
ATOM 1601 N N . ARG A 1 206 ? 2.213 -35.719 25.719 1 43.41 206 ARG A N 1
ATOM 1602 C CA . ARG A 1 206 ? 3.471 -35.188 26.25 1 43.41 206 ARG A CA 1
ATOM 1603 C C . ARG A 1 206 ? 3.227 -34 27.141 1 43.41 206 ARG A C 1
ATOM 1605 O O . ARG A 1 206 ? 3.992 -33.75 28.078 1 43.41 206 ARG A O 1
ATOM 1612 N N . GLY A 1 207 ? 2.18 -33.188 26.797 1 35.94 207 GLY A N 1
ATOM 1613 C CA . GLY A 1 207 ? 1.84 -32.094 27.688 1 35.94 207 GLY A CA 1
ATOM 1614 C C . GLY A 1 207 ? 1.342 -32.562 29.047 1 35.94 207 GLY A C 1
ATOM 1615 O O . GLY A 1 207 ? 1.44 -31.828 30.031 1 35.94 207 GLY A O 1
ATOM 1616 N N . ARG A 1 208 ? 0.67 -33.656 29.188 1 44.66 208 ARG A N 1
ATOM 1617 C CA . ARG A 1 208 ? 0.208 -34.188 30.484 1 44.66 208 ARG A CA 1
ATOM 1618 C C . ARG A 1 208 ? 1.378 -34.656 31.328 1 44.66 208 ARG A C 1
ATOM 1620 O O . ARG A 1 208 ? 1.34 -34.562 32.562 1 44.66 208 ARG A O 1
ATOM 1627 N N . GLU A 1 209 ? 2.354 -35.25 30.641 1 43.75 209 GLU A N 1
ATOM 1628 C CA . GLU A 1 209 ? 3.441 -35.781 31.453 1 43.75 209 GLU A CA 1
ATOM 1629 C C . GLU A 1 209 ? 4.285 -34.688 32.062 1 43.75 209 GLU A C 1
ATOM 1631 O O . GLU A 1 209 ? 4.879 -34.844 33.125 1 43.75 209 GLU A O 1
ATOM 1636 N N . LEU A 1 210 ? 4.254 -33.469 31.422 1 39.66 210 LEU A N 1
ATOM 1637 C CA . LEU A 1 210 ? 5.109 -32.438 32 1 39.66 210 LEU A CA 1
ATOM 1638 C C . LEU A 1 210 ? 4.41 -31.75 33.188 1 39.66 210 LEU A C 1
ATOM 1640 O O . LEU A 1 210 ? 5.047 -31.031 33.938 1 39.66 210 LEU A O 1
ATOM 1644 N N . SER A 1 211 ? 3.086 -31.812 33.125 1 33.88 211 SER A N 1
ATOM 1645 C CA . SER A 1 211 ? 2.412 -31.188 34.25 1 33.88 211 SER A CA 1
ATOM 1646 C C . SER A 1 211 ? 2.375 -32.125 35.469 1 33.88 211 SER A C 1
ATOM 1648 O O . SER A 1 211 ? 1.919 -31.719 36.562 1 33.88 211 SER A O 1
ATOM 1650 N N . THR A 1 212 ? 2.75 -33.281 35.344 1 34.25 212 THR A N 1
ATOM 1651 C CA . THR A 1 212 ? 2.803 -34 36.625 1 34.25 212 THR A CA 1
ATOM 1652 C C . THR A 1 212 ? 4.184 -33.875 37.25 1 34.25 212 THR A C 1
ATOM 1654 O O . THR A 1 212 ? 5.199 -33.875 36.562 1 34.25 212 THR A O 1
ATOM 1657 N N . MET B 1 1 ? 48.719 7.867 -17.469 1 17.86 1 MET B N 1
ATOM 1658 C CA . MET B 1 1 ? 48.469 7.754 -16.047 1 17.86 1 MET B CA 1
ATOM 1659 C C . MET B 1 1 ? 47.375 8.719 -15.602 1 17.86 1 MET B C 1
ATOM 1661 O O . MET B 1 1 ? 46.844 8.594 -14.492 1 17.86 1 MET B O 1
ATOM 1665 N N . TYR B 1 2 ? 47.438 9.797 -16.156 1 18.89 2 TYR B N 1
ATOM 1666 C CA . TYR B 1 2 ? 46.812 11.008 -15.633 1 18.89 2 TYR B CA 1
ATOM 1667 C C . TYR B 1 2 ? 45.312 10.82 -15.438 1 18.89 2 TYR B C 1
ATOM 1669 O O . TYR B 1 2 ? 44.781 11.086 -14.352 1 18.89 2 TYR B O 1
ATOM 1677 N N . SER B 1 3 ? 44.625 11.125 -16.531 1 19.17 3 SER B N 1
ATOM 1678 C CA . SER B 1 3 ? 43.562 12.086 -16.797 1 19.17 3 SER B CA 1
ATOM 1679 C C . SER B 1 3 ? 42.188 11.547 -16.359 1 19.17 3 SER B C 1
ATOM 1681 O O . SER B 1 3 ? 41.438 11.008 -17.172 1 19.17 3 SER B O 1
ATOM 1683 N N . ARG B 1 4 ? 42.094 10.711 -15.508 1 21.02 4 ARG B N 1
ATOM 1684 C CA . ARG B 1 4 ? 41.031 9.867 -14.953 1 21.02 4 ARG B CA 1
ATOM 1685 C C . ARG B 1 4 ? 39.906 10.719 -14.367 1 21.02 4 ARG B C 1
ATOM 1687 O O . ARG B 1 4 ? 39.031 10.203 -13.664 1 21.02 4 ARG B O 1
ATOM 1694 N N . MET B 1 5 ? 40.125 11.922 -14.328 1 18.53 5 MET B N 1
ATOM 1695 C CA . MET B 1 5 ? 39.438 12.914 -13.516 1 18.53 5 MET B CA 1
ATOM 1696 C C . MET B 1 5 ? 38 13.102 -13.984 1 18.53 5 MET B C 1
ATOM 1698 O O . MET B 1 5 ? 37.188 13.727 -13.289 1 18.53 5 MET B O 1
ATOM 1702 N N . ALA B 1 6 ? 37.906 13.375 -15.125 1 18.08 6 ALA B N 1
ATOM 1703 C CA . ALA B 1 6 ? 36.906 14.312 -15.625 1 18.08 6 ALA B CA 1
ATOM 1704 C C . ALA B 1 6 ? 35.5 13.953 -15.125 1 18.08 6 ALA B C 1
ATOM 1706 O O . ALA B 1 6 ? 35.344 13.305 -14.078 1 18.08 6 ALA B O 1
ATOM 1707 N N . TRP B 1 7 ? 34.406 13.812 -16.25 1 18.11 7 TRP B N 1
ATOM 1708 C CA . TRP B 1 7 ? 33.031 14.266 -16.359 1 18.11 7 TRP B CA 1
ATOM 1709 C C . TRP B 1 7 ? 32.156 13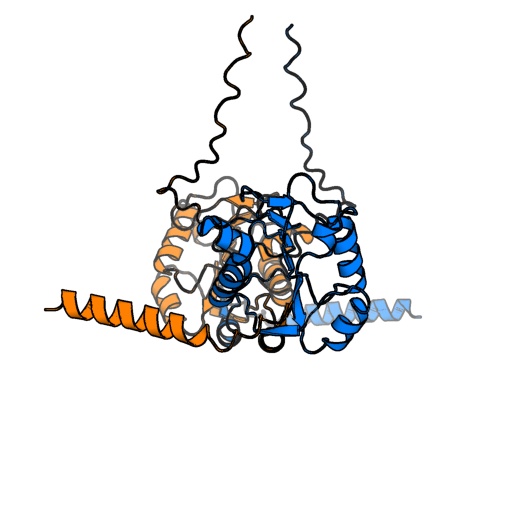.555 -15.344 1 18.11 7 TRP B C 1
ATOM 1711 O O . TRP B 1 7 ? 32.156 12.328 -15.258 1 18.11 7 TRP B O 1
ATOM 1721 N N . LEU B 1 8 ? 32.031 13.742 -13.945 1 19.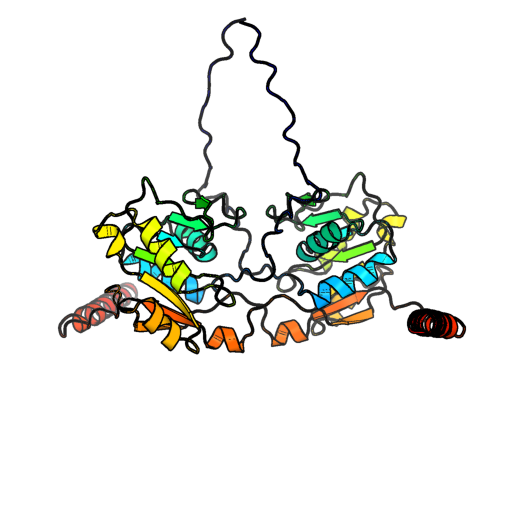84 8 LEU B N 1
ATOM 1722 C CA . LEU B 1 8 ? 31.156 14.109 -12.836 1 19.84 8 LEU B CA 1
ATOM 1723 C C . LEU B 1 8 ? 29.75 14.391 -13.32 1 19.84 8 LEU B C 1
ATOM 1725 O O . LEU B 1 8 ? 28.891 14.836 -12.547 1 19.84 8 LEU B O 1
ATOM 1729 N N . GLU B 1 9 ? 29.562 14.547 -14.5 1 20.92 9 GLU B N 1
ATOM 1730 C CA . GLU B 1 9 ? 28.453 15.188 -15.195 1 20.92 9 GLU B CA 1
ATOM 1731 C C . GLU B 1 9 ? 27.109 14.719 -14.641 1 20.92 9 GLU B C 1
ATOM 1733 O O . GLU B 1 9 ? 27.047 13.719 -13.914 1 20.92 9 GLU B O 1
ATOM 1738 N N . GLN B 1 10 ? 25.953 14.898 -15.539 1 19.7 10 GLN B N 1
ATOM 1739 C CA . GLN B 1 10 ? 24.562 15.352 -15.516 1 19.7 10 GLN B CA 1
ATOM 1740 C C . GLN B 1 10 ? 23.641 14.281 -14.961 1 19.7 10 GLN B C 1
ATOM 1742 O O . GLN B 1 10 ? 23.484 13.203 -15.547 1 19.7 10 GLN B O 1
ATOM 1747 N N . LEU B 1 11 ? 23.812 13.883 -14.016 1 21.78 11 LEU B N 1
ATOM 1748 C CA . LEU B 1 11 ? 23.109 12.789 -13.367 1 21.78 11 LEU B CA 1
ATOM 1749 C C . LEU B 1 11 ? 21.594 13.008 -13.438 1 21.78 11 LEU B C 1
ATOM 1751 O O . LEU B 1 11 ? 21.031 13.758 -12.633 1 21.78 11 LEU B O 1
ATOM 1755 N N . VAL B 1 12 ? 21.047 13.547 -14.562 1 20.3 12 VAL B N 1
ATOM 1756 C CA . VAL B 1 12 ? 19.797 14.016 -15.156 1 20.3 12 VAL B CA 1
ATOM 1757 C C . VAL B 1 12 ? 18.672 13.016 -14.867 1 20.3 12 VAL B C 1
ATOM 1759 O O . VAL B 1 12 ? 18.734 11.859 -15.297 1 20.3 12 VAL B O 1
ATOM 1762 N N . ILE B 1 13 ? 18.297 12.914 -13.609 1 24.02 13 ILE B N 1
ATOM 1763 C CA . ILE B 1 13 ? 16.984 12.469 -13.133 1 24.02 13 ILE B CA 1
ATOM 1764 C C . ILE B 1 13 ? 15.93 12.773 -14.188 1 24.02 13 ILE B C 1
ATOM 1766 O O . ILE B 1 13 ? 15.539 13.93 -14.367 1 24.02 13 ILE B O 1
ATOM 1770 N N . LEU B 1 14 ? 16.078 12.438 -15.438 1 23.09 14 LEU B N 1
ATOM 1771 C CA . LEU B 1 14 ? 15.391 12.766 -16.688 1 23.09 14 LEU B CA 1
ATOM 1772 C C . LEU B 1 14 ? 13.898 12.461 -16.578 1 23.09 14 LEU B C 1
ATOM 1774 O O . LEU B 1 14 ? 13.5 11.297 -16.531 1 23.09 14 LEU B O 1
ATOM 1778 N N . VAL B 1 15 ? 13.102 13.117 -15.695 1 25.36 15 VAL B N 1
ATOM 1779 C CA . VAL B 1 15 ? 11.703 13.508 -15.781 1 25.36 15 VAL B CA 1
ATOM 1780 C C . VAL B 1 15 ? 11.359 13.883 -17.219 1 25.36 15 VAL B C 1
ATOM 1782 O O . VAL B 1 15 ? 11.664 14.984 -17.672 1 25.36 15 VAL B O 1
ATOM 1785 N N . ASP B 1 16 ? 11.805 13.203 -18.219 1 25.42 16 ASP B N 1
ATOM 1786 C CA . ASP B 1 16 ? 11.406 13.625 -19.562 1 25.42 16 ASP B CA 1
ATOM 1787 C C . ASP B 1 16 ? 9.906 13.898 -19.625 1 25.42 16 ASP B C 1
ATOM 1789 O O . ASP B 1 16 ? 9.125 13.25 -18.922 1 25.42 16 ASP B O 1
ATOM 1793 N N . ARG B 1 17 ? 9.266 15.125 -20.094 1 27.59 17 ARG B N 1
ATOM 1794 C CA . ARG B 1 17 ? 7.91 15.312 -20.609 1 27.59 17 ARG B CA 1
ATOM 1795 C C . ARG B 1 17 ? 7.312 13.984 -21.062 1 27.59 17 ARG B C 1
ATOM 1797 O O . ARG B 1 17 ? 6.09 13.852 -21.156 1 27.59 17 ARG B O 1
ATOM 1804 N N . ARG B 1 18 ? 7.855 13.125 -21.891 1 27.23 18 ARG B N 1
ATOM 1805 C CA . ARG B 1 18 ? 7.605 11.883 -22.609 1 27.23 18 ARG B CA 1
ATOM 1806 C C . ARG B 1 18 ? 7.699 10.68 -21.688 1 27.23 18 ARG B C 1
ATOM 1808 O O . ARG B 1 18 ? 7.355 9.555 -22.062 1 27.23 18 ARG B O 1
ATOM 1815 N N . SER B 1 19 ? 8.781 10.43 -20.828 1 27.52 19 SER B N 1
ATOM 1816 C CA . SER B 1 19 ? 8.969 9.195 -20.078 1 27.52 19 SER B CA 1
ATOM 1817 C C . SER B 1 19 ? 8.086 9.164 -18.828 1 27.52 19 SER B C 1
ATOM 1819 O O . SER B 1 19 ? 8.25 9.977 -17.922 1 27.52 19 SER B O 1
ATOM 1821 N N . ALA B 1 20 ? 6.957 8.82 -18.797 1 27.22 20 ALA B N 1
ATOM 1822 C CA . ALA B 1 20 ? 5.871 8.492 -17.875 1 27.22 20 ALA B CA 1
ATOM 1823 C C . ALA B 1 20 ? 6.398 7.762 -16.641 1 27.22 20 ALA B C 1
ATOM 1825 O O . ALA B 1 20 ? 6.762 6.586 -16.703 1 27.22 20 ALA B O 1
ATOM 1826 N N . VAL B 1 21 ? 7.457 8.211 -15.992 1 30.11 21 VAL B N 1
ATOM 1827 C CA . VAL B 1 21 ? 7.73 7.574 -14.703 1 30.11 21 VAL B CA 1
ATOM 1828 C C . VAL B 1 21 ? 6.422 7.094 -14.078 1 30.11 21 VAL B C 1
ATOM 1830 O O . VAL B 1 21 ? 5.547 7.902 -13.75 1 30.11 21 VAL B O 1
ATOM 1833 N N . ARG B 1 22 ? 5.934 6 -14.492 1 31.41 22 ARG B N 1
ATOM 1834 C CA . ARG B 1 22 ? 4.789 5.352 -13.859 1 31.41 22 ARG B CA 1
ATOM 1835 C C . ARG B 1 22 ? 4.957 5.289 -12.344 1 31.41 22 ARG B C 1
ATOM 1837 O O . ARG B 1 22 ? 5.902 4.68 -11.844 1 31.41 22 ARG B O 1
ATOM 1844 N N . VAL B 1 23 ? 4.996 6.402 -11.617 1 35.56 23 VAL B N 1
ATOM 1845 C CA . VAL B 1 23 ? 4.746 6.27 -10.188 1 35.56 23 VAL B CA 1
ATOM 1846 C C . VAL B 1 23 ? 4.172 4.887 -9.891 1 35.56 23 VAL B C 1
ATOM 1848 O O . VAL B 1 23 ? 3.289 4.406 -10.602 1 35.56 23 VAL B O 1
ATOM 1851 N N . PRO B 1 24 ? 5.055 3.998 -9.43 1 37.31 24 PRO B N 1
ATOM 1852 C CA . PRO B 1 24 ? 4.379 2.748 -9.078 1 37.31 24 PRO B CA 1
ATOM 1853 C C . PRO B 1 24 ? 2.91 2.953 -8.719 1 37.31 24 PRO B C 1
ATOM 1855 O O . PRO B 1 24 ? 2.547 3.996 -8.164 1 37.31 24 PRO B O 1
ATOM 1858 N N . CYS B 1 25 ? 2.119 2.717 -9.672 1 34.78 25 CYS B N 1
ATOM 1859 C CA . CYS B 1 25 ? 0.681 2.721 -9.43 1 34.78 25 CYS B CA 1
ATOM 1860 C C . CYS B 1 25 ? 0.376 2.475 -7.957 1 34.78 25 CYS B C 1
ATOM 1862 O O . CYS B 1 25 ? 0.39 1.332 -7.496 1 34.78 25 CYS B O 1
ATOM 1864 N N . LEU B 1 26 ? 1.009 3.301 -7.023 1 40.69 26 LEU B N 1
ATOM 1865 C CA . LEU B 1 26 ? 0.601 3.256 -5.621 1 40.69 26 LEU B CA 1
ATOM 1866 C C . LEU B 1 26 ? -0.864 2.85 -5.496 1 40.69 26 LEU B C 1
ATOM 1868 O O . LEU B 1 26 ? -1.271 2.287 -4.477 1 40.69 26 LEU B O 1
ATOM 1872 N N . ASP B 1 27 ? -1.685 3.398 -6.488 1 44.81 27 ASP B N 1
ATOM 1873 C CA . ASP B 1 27 ? -3.129 3.328 -6.293 1 44.81 27 ASP B CA 1
ATOM 1874 C C . ASP B 1 27 ? -3.6 1.879 -6.188 1 44.81 27 ASP B C 1
ATOM 1876 O O . ASP B 1 27 ? -4.684 1.608 -5.672 1 44.81 27 ASP B O 1
ATOM 1880 N N . THR B 1 28 ? -2.855 1.007 -6.742 1 50.12 28 THR B N 1
ATOM 1881 C CA . THR B 1 28 ? -3.691 -0.184 -6.656 1 50.12 28 THR B CA 1
ATOM 1882 C C . THR B 1 28 ? -2.875 -1.389 -6.195 1 50.12 28 THR B C 1
ATOM 1884 O O . THR B 1 28 ? -2.988 -2.477 -6.766 1 50.12 28 THR B O 1
ATOM 1887 N N . GLN B 1 29 ? -1.853 -0.893 -5.527 1 55.62 29 GLN B N 1
ATOM 1888 C CA . GLN B 1 29 ? -1.143 -2.074 -5.051 1 55.62 29 GLN B CA 1
ATOM 1889 C C . GLN B 1 29 ? -1.701 -2.549 -3.713 1 55.62 29 GLN B C 1
ATOM 1891 O O . GLN B 1 29 ? -1.724 -1.791 -2.74 1 55.62 29 GLN B O 1
ATOM 1896 N N . PHE B 1 30 ? -2.363 -3.678 -3.885 1 71.12 30 PHE B N 1
ATOM 1897 C CA . PHE B 1 30 ? -2.887 -4.289 -2.666 1 71.12 30 PHE B CA 1
ATOM 1898 C C . PHE B 1 30 ? -1.981 -5.422 -2.197 1 71.12 30 PHE B C 1
ATOM 1900 O O . PHE B 1 30 ? -1.354 -6.098 -3.012 1 71.12 30 PHE B O 1
ATOM 1907 N N . PHE B 1 31 ? -1.9 -5.504 -0.852 1 76.75 31 PHE B N 1
ATOM 1908 C CA . PHE B 1 31 ? -1.091 -6.562 -0.258 1 76.75 31 PHE B CA 1
ATOM 1909 C C . PHE B 1 31 ? -1.964 -7.539 0.521 1 76.75 31 PHE B C 1
ATOM 1911 O O . PHE B 1 31 ? -2.943 -7.137 1.152 1 76.75 31 PHE B O 1
ATOM 1918 N N . PHE B 1 32 ? -1.511 -8.844 0.51 1 82.75 32 PHE B N 1
ATOM 1919 C CA . PHE B 1 32 ? -2.23 -9.844 1.289 1 82.75 32 PHE B CA 1
ATOM 1920 C C . PHE B 1 32 ? -2.225 -9.484 2.77 1 82.75 32 PHE B C 1
ATOM 1922 O O . PHE B 1 32 ? -1.223 -8.984 3.289 1 82.75 32 PHE B O 1
ATOM 1929 N N . ASP B 1 33 ? -3.404 -9.789 3.396 1 74.81 33 ASP B N 1
ATOM 1930 C CA . ASP B 1 33 ? -3.418 -9.633 4.848 1 74.81 33 ASP B CA 1
ATOM 1931 C C . ASP B 1 33 ? -2.701 -10.797 5.531 1 74.81 33 ASP B C 1
ATOM 1933 O O . ASP B 1 33 ? -2.314 -11.766 4.875 1 74.81 33 ASP B O 1
ATOM 1937 N N . GLU B 1 34 ? -2.516 -10.719 6.867 1 78.12 34 GLU B N 1
ATOM 1938 C CA . GLU B 1 34 ? -1.705 -11.688 7.602 1 78.12 34 GLU B CA 1
ATOM 1939 C C . GLU B 1 34 ? -2.301 -13.086 7.516 1 78.12 34 GLU B C 1
ATOM 1941 O O . GLU B 1 34 ? -1.588 -14.055 7.238 1 78.12 34 GLU B O 1
ATOM 1946 N N . PRO B 1 35 ? -3.641 -13.258 7.727 1 82.5 35 PRO B N 1
ATOM 1947 C CA . PRO B 1 35 ? -4.199 -14.609 7.617 1 82.5 35 PRO B CA 1
ATOM 1948 C C . PRO B 1 35 ? -3.998 -15.227 6.23 1 82.5 35 PRO B C 1
ATOM 1950 O O . PRO B 1 35 ? -3.699 -16.422 6.117 1 82.5 35 PRO B O 1
ATOM 1953 N N . THR B 1 36 ? -4.113 -14.414 5.227 1 88.94 36 THR B N 1
ATOM 1954 C CA . THR B 1 36 ? -3.932 -14.906 3.865 1 88.94 36 THR B CA 1
ATOM 1955 C C . THR B 1 36 ? -2.479 -15.305 3.621 1 88.94 36 THR B C 1
ATOM 1957 O O . THR B 1 36 ? -2.207 -16.359 3.057 1 88.94 36 THR B O 1
ATOM 1960 N N . ARG B 1 37 ? -1.556 -14.492 4.047 1 89.38 37 ARG B N 1
ATOM 1961 C CA . ARG B 1 37 ? -0.146 -14.828 3.869 1 89.38 37 ARG B CA 1
ATOM 1962 C C . ARG B 1 37 ? 0.193 -16.141 4.555 1 89.38 37 ARG B C 1
ATOM 1964 O O . ARG B 1 37 ? 0.886 -16.984 3.984 1 89.38 37 ARG B O 1
ATOM 1971 N N . ALA B 1 38 ? -0.306 -16.281 5.75 1 89 38 ALA B N 1
ATOM 1972 C CA . ALA B 1 38 ? -0.043 -17.516 6.5 1 89 38 ALA B CA 1
ATOM 1973 C C . ALA B 1 38 ? -0.596 -18.734 5.77 1 89 38 ALA B C 1
ATOM 1975 O O . ALA B 1 38 ? 0.081 -19.75 5.66 1 89 38 ALA B O 1
ATOM 1976 N N . ALA B 1 39 ? -1.804 -18.641 5.305 1 93.56 39 ALA B N 1
ATOM 1977 C CA . ALA B 1 39 ? -2.445 -19.734 4.594 1 93.56 39 ALA B CA 1
ATOM 1978 C C . ALA B 1 39 ? -1.694 -20.078 3.307 1 93.56 39 ALA B C 1
ATOM 1980 O O . ALA B 1 39 ? -1.511 -21.25 2.975 1 93.56 39 ALA B O 1
ATOM 1981 N N . LEU B 1 40 ? -1.27 -19.047 2.605 1 95.94 40 LEU B N 1
ATOM 1982 C CA . LEU B 1 40 ? -0.578 -19.266 1.34 1 95.94 40 LEU B CA 1
ATOM 1983 C C . LEU B 1 40 ? 0.801 -19.875 1.569 1 95.94 40 LEU B C 1
ATOM 1985 O O . LEU B 1 40 ? 1.257 -20.703 0.777 1 95.94 40 LEU B O 1
ATOM 1989 N N . LEU B 1 41 ? 1.445 -19.469 2.627 1 94.62 41 LEU B N 1
ATOM 1990 C CA . LEU B 1 41 ? 2.732 -20.062 2.949 1 94.62 41 LEU B CA 1
ATOM 1991 C C . LEU B 1 41 ? 2.572 -21.547 3.262 1 94.62 41 LEU B C 1
ATOM 1993 O O . LEU B 1 41 ? 3.395 -22.375 2.844 1 94.62 41 LEU B O 1
ATOM 1997 N N . ARG B 1 42 ? 1.548 -21.859 3.98 1 94.88 42 ARG B N 1
ATOM 1998 C CA . ARG B 1 42 ? 1.267 -23.266 4.27 1 94.88 42 ARG B CA 1
ATOM 1999 C C . ARG B 1 42 ? 1.023 -24.047 2.986 1 94.88 42 ARG B C 1
ATOM 2001 O O . ARG B 1 42 ? 1.562 -25.141 2.811 1 94.88 42 ARG B O 1
ATOM 2008 N N . LEU B 1 43 ? 0.265 -23.531 2.119 1 94.75 43 LEU B N 1
ATOM 2009 C CA . LEU B 1 43 ? -0.021 -24.156 0.833 1 94.75 43 LEU B CA 1
ATOM 2010 C C . LEU B 1 43 ? 1.263 -24.375 0.038 1 94.75 43 LEU B C 1
ATOM 2012 O O . LEU B 1 43 ? 1.479 -25.453 -0.513 1 94.75 43 LEU B O 1
ATOM 2016 N N . LEU B 1 44 ? 2.141 -23.375 0.037 1 96.44 44 LEU B N 1
ATOM 2017 C CA . LEU B 1 44 ? 3.34 -23.406 -0.792 1 96.44 44 LEU B CA 1
ATOM 2018 C C . LEU B 1 44 ? 4.422 -24.266 -0.156 1 96.44 44 LEU B C 1
ATOM 2020 O O . LEU B 1 44 ? 5.387 -24.656 -0.82 1 96.44 44 LEU B O 1
ATOM 2024 N N . SER B 1 45 ? 4.254 -24.516 1.144 1 95.5 45 SER B N 1
ATOM 2025 C CA . SER B 1 45 ? 5.23 -25.344 1.829 1 95.5 45 SER B CA 1
ATOM 2026 C C . SER B 1 45 ? 5.25 -26.766 1.247 1 95.5 45 SER B C 1
ATOM 2028 O O . SER B 1 45 ? 6.191 -27.516 1.482 1 95.5 45 SER B O 1
ATOM 2030 N N . ARG B 1 46 ? 4.258 -27.125 0.496 1 94.5 46 ARG B N 1
ATOM 2031 C CA . ARG B 1 46 ? 4.18 -28.422 -0.167 1 94.5 46 ARG B CA 1
ATOM 2032 C C . ARG B 1 46 ? 5.102 -28.469 -1.381 1 94.5 46 ARG B C 1
ATOM 2034 O O . ARG B 1 46 ? 5.293 -29.531 -1.979 1 94.5 46 ARG B O 1
ATOM 2041 N N . HIS B 1 47 ? 5.707 -27.344 -1.759 1 96.12 47 HIS B N 1
ATOM 2042 C CA . HIS B 1 47 ? 6.582 -27.219 -2.92 1 96.12 47 HIS B CA 1
ATOM 2043 C C . HIS B 1 47 ? 7.992 -26.812 -2.506 1 96.12 47 HIS B C 1
ATOM 2045 O O . HIS B 1 47 ? 8.195 -26.25 -1.43 1 96.12 47 HIS B O 1
ATOM 2051 N N . GLU B 1 48 ? 8.953 -27.094 -3.289 1 97.5 48 GLU B N 1
ATOM 2052 C CA . GLU B 1 48 ? 10.359 -26.844 -2.951 1 97.5 48 GLU B CA 1
ATOM 2053 C C . GLU B 1 48 ? 10.812 -25.469 -3.436 1 97.5 48 GLU B C 1
ATOM 2055 O O . GLU B 1 48 ? 11.664 -24.844 -2.805 1 97.5 48 GLU B O 1
ATOM 2060 N N . ARG B 1 49 ? 10.328 -25.062 -4.566 1 98.25 49 ARG B N 1
ATOM 2061 C CA . ARG B 1 49 ? 10.828 -23.859 -5.219 1 98.25 49 ARG B CA 1
ATOM 2062 C C . ARG B 1 49 ? 9.688 -23.016 -5.789 1 98.25 49 ARG B C 1
ATOM 2064 O O . ARG B 1 49 ? 9.586 -22.859 -7.008 1 98.25 49 ARG B O 1
ATOM 2071 N N . PRO B 1 50 ? 8.891 -22.406 -4.898 1 98.56 50 PRO B N 1
ATOM 2072 C CA . PRO B 1 50 ? 7.762 -21.609 -5.387 1 98.56 50 PRO B CA 1
ATOM 2073 C C . PRO B 1 50 ? 8.203 -20.328 -6.086 1 98.56 50 PRO B C 1
ATOM 2075 O O . PRO B 1 50 ? 9.148 -19.672 -5.641 1 98.56 50 PRO B O 1
ATOM 2078 N N . LEU B 1 51 ? 7.551 -20.047 -7.188 1 98.5 51 LEU B N 1
ATOM 2079 C CA . LEU B 1 51 ? 7.656 -18.766 -7.891 1 98.5 51 LEU B CA 1
ATOM 2080 C C . LEU B 1 51 ? 6.488 -17.859 -7.539 1 98.5 51 LEU B C 1
ATOM 2082 O O . LEU B 1 51 ? 5.328 -18.234 -7.711 1 98.5 51 LEU B O 1
ATOM 2086 N N . LEU B 1 52 ? 6.793 -16.75 -6.945 1 98 52 LEU B N 1
ATOM 2087 C CA . LEU B 1 52 ? 5.781 -15.758 -6.605 1 98 52 LEU B CA 1
ATOM 2088 C C . LEU B 1 52 ? 5.73 -14.648 -7.648 1 98 52 LEU B C 1
ATOM 2090 O O . LEU B 1 52 ? 6.691 -13.883 -7.797 1 98 52 LEU B O 1
ATOM 2094 N N . LEU B 1 53 ? 4.609 -14.578 -8.367 1 95.56 53 LEU B N 1
ATOM 2095 C CA . LEU B 1 53 ? 4.387 -13.586 -9.406 1 95.56 53 LEU B CA 1
ATOM 2096 C C . LEU B 1 53 ? 3.424 -12.5 -8.93 1 95.56 53 LEU B C 1
ATOM 2098 O O . LEU B 1 53 ? 2.254 -12.781 -8.664 1 95.56 53 LEU B O 1
ATOM 2102 N N . CYS B 1 54 ? 3.895 -11.289 -8.75 1 89.94 54 CYS B N 1
ATOM 2103 C CA . CYS B 1 54 ? 3.096 -10.141 -8.352 1 89.94 54 CYS B CA 1
ATOM 2104 C C . CYS B 1 54 ? 2.547 -10.32 -6.938 1 89.94 54 CYS B C 1
ATOM 2106 O O . CYS B 1 54 ? 1.395 -9.984 -6.668 1 89.94 54 CYS B O 1
ATOM 2108 N N . ALA B 1 55 ? 3.279 -10.891 -6.062 1 91.12 55 ALA B N 1
ATOM 2109 C CA . ALA B 1 55 ? 2.832 -11.148 -4.695 1 91.12 55 ALA B CA 1
ATOM 2110 C C . ALA B 1 55 ? 3.922 -10.797 -3.688 1 91.12 55 ALA B C 1
ATOM 2112 O O . ALA B 1 55 ? 4.324 -11.641 -2.879 1 91.12 55 ALA B O 1
ATOM 2113 N N . PRO B 1 56 ? 4.215 -9.523 -3.676 1 87.62 56 PRO B N 1
ATOM 2114 C CA . PRO B 1 56 ? 5.398 -9.148 -2.896 1 87.62 56 PRO B CA 1
ATOM 2115 C C . PRO B 1 56 ? 5.184 -9.297 -1.393 1 87.62 56 PRO B C 1
ATOM 2117 O O . PRO B 1 56 ? 6.125 -9.609 -0.66 1 87.62 56 PRO B O 1
ATOM 2120 N N . SER B 1 57 ? 3.941 -9.062 -0.908 1 80.69 57 SER B N 1
ATOM 2121 C CA . SER B 1 57 ? 3.719 -9.234 0.524 1 80.69 57 SER B CA 1
ATOM 2122 C C . SER B 1 57 ? 3.928 -10.68 0.947 1 80.69 57 SER B C 1
ATOM 2124 O O . SER B 1 57 ? 4.363 -10.945 2.068 1 80.69 57 SER B O 1
ATOM 2126 N N . LEU B 1 58 ? 3.66 -11.594 0.102 1 90.75 58 LEU B N 1
ATOM 2127 C CA . LEU B 1 58 ? 3.895 -13 0.389 1 90.75 58 LEU B CA 1
ATOM 2128 C C . LEU B 1 58 ? 5.387 -13.312 0.397 1 90.75 58 LEU B C 1
ATOM 2130 O O . LEU B 1 58 ? 5.855 -14.109 1.213 1 90.75 58 LEU B O 1
ATOM 2134 N N . ALA B 1 59 ? 6.125 -12.664 -0.488 1 91.06 59 ALA B N 1
ATOM 2135 C CA . ALA B 1 59 ? 7.574 -12.852 -0.516 1 91.06 59 ALA B CA 1
ATOM 2136 C C . ALA B 1 59 ? 8.211 -12.359 0.779 1 91.06 59 ALA B C 1
ATOM 2138 O O . ALA B 1 59 ? 9.125 -12.992 1.309 1 91.06 59 ALA B O 1
ATOM 2139 N N . VAL B 1 60 ? 7.695 -11.289 1.219 1 81.62 60 VAL B N 1
ATOM 2140 C CA . VAL B 1 60 ? 8.188 -10.766 2.488 1 81.62 60 VAL B CA 1
ATOM 2141 C C . VAL B 1 60 ? 7.941 -11.781 3.6 1 81.62 60 VAL B C 1
ATOM 2143 O O . VAL B 1 60 ? 8.828 -12.047 4.414 1 81.62 60 VAL B O 1
ATOM 2146 N N . ALA B 1 61 ? 6.738 -12.344 3.627 1 83.06 61 ALA B N 1
ATOM 2147 C CA . ALA B 1 61 ? 6.402 -13.344 4.633 1 83.06 61 ALA B CA 1
ATOM 2148 C C . ALA B 1 61 ? 7.273 -14.586 4.48 1 83.06 61 ALA B C 1
ATOM 2150 O O . ALA B 1 61 ? 7.723 -15.164 5.473 1 83.06 61 ALA B O 1
ATOM 2151 N N . ALA B 1 62 ? 7.52 -14.984 3.262 1 91.62 62 ALA B N 1
ATOM 2152 C CA . ALA B 1 62 ? 8.359 -16.156 2.998 1 91.62 62 ALA B CA 1
ATOM 2153 C C . ALA B 1 62 ? 9.781 -15.93 3.492 1 91.62 62 ALA B C 1
ATOM 2155 O O . ALA B 1 62 ? 10.375 -16.812 4.109 1 91.62 62 ALA B O 1
ATOM 2156 N N . GLU B 1 63 ? 10.258 -14.727 3.188 1 85.56 63 GLU B N 1
ATOM 2157 C CA . GLU B 1 63 ? 11.609 -14.383 3.629 1 85.56 63 GLU B CA 1
ATOM 2158 C C . GLU B 1 63 ? 11.719 -14.438 5.148 1 85.56 63 GLU B C 1
ATOM 2160 O O . GLU B 1 63 ? 12.672 -15.008 5.684 1 85.56 63 GLU B O 1
ATOM 2165 N N . ALA B 1 64 ? 10.773 -13.906 5.793 1 77.81 64 ALA B N 1
ATOM 2166 C CA . ALA B 1 64 ? 10.766 -13.883 7.25 1 77.81 64 ALA B CA 1
ATOM 2167 C C . ALA B 1 64 ? 10.703 -15.289 7.824 1 77.81 64 ALA B C 1
ATOM 2169 O O . ALA B 1 64 ? 11.281 -15.57 8.875 1 77.81 64 ALA B O 1
ATOM 2170 N N . ALA B 1 65 ? 10.078 -16.188 7.125 1 86.06 65 ALA B N 1
ATOM 2171 C CA . ALA B 1 65 ? 9.883 -17.547 7.59 1 86.06 65 ALA B CA 1
ATOM 2172 C C . ALA B 1 65 ? 11.055 -18.438 7.176 1 86.06 65 ALA B C 1
ATOM 2174 O O . ALA B 1 65 ? 11.117 -19.609 7.562 1 86.06 65 ALA B O 1
ATOM 2175 N N . GLY B 1 66 ? 11.945 -17.875 6.371 1 89.62 66 GLY B N 1
ATOM 2176 C CA . GLY B 1 66 ? 13.031 -18.703 5.848 1 89.62 66 GLY B CA 1
ATOM 2177 C C . GLY B 1 66 ? 12.57 -19.703 4.812 1 89.62 66 GLY B C 1
ATOM 2178 O O . GLY B 1 66 ? 13.195 -20.75 4.641 1 89.62 66 GLY B O 1
ATOM 2179 N N . ALA B 1 67 ? 11.43 -19.5 4.254 1 93.94 67 ALA B N 1
ATOM 2180 C CA . ALA B 1 67 ? 10.891 -20.375 3.221 1 93.94 67 ALA B CA 1
ATOM 2181 C C . ALA B 1 67 ? 11.477 -20.047 1.853 1 93.94 67 ALA B C 1
ATOM 2183 O O . ALA B 1 67 ? 11.828 -18.891 1.589 1 93.94 67 ALA B O 1
ATOM 2184 N N . PRO B 1 68 ? 11.578 -21 0.974 1 97.31 68 PRO B N 1
ATOM 2185 C CA . PRO B 1 68 ? 12.086 -20.719 -0.374 1 97.31 68 PRO B CA 1
ATOM 2186 C C . PRO B 1 68 ? 11.086 -19.938 -1.231 1 97.31 68 PRO B C 1
ATOM 2188 O O . PRO B 1 68 ? 9.875 -20.109 -1.082 1 97.31 68 PRO B O 1
ATOM 2191 N N . TYR B 1 69 ? 11.648 -19.109 -2.053 1 97.81 69 TYR B N 1
ATOM 2192 C CA . TYR B 1 69 ? 10.812 -18.359 -2.984 1 97.81 69 TYR B CA 1
ATOM 2193 C C . TYR B 1 69 ? 11.672 -17.641 -4.023 1 97.81 69 TYR B C 1
ATOM 2195 O O . TYR B 1 69 ? 12.875 -17.453 -3.826 1 97.81 69 TYR B O 1
ATOM 2203 N N . LEU B 1 70 ? 11.125 -17.328 -5.145 1 98.31 70 LEU B N 1
ATOM 2204 C CA . LEU B 1 70 ? 11.555 -16.281 -6.059 1 98.31 70 LEU B CA 1
ATOM 2205 C C . LEU B 1 70 ? 10.406 -15.328 -6.371 1 98.31 70 LEU B C 1
ATOM 2207 O O . LEU B 1 70 ? 9.32 -15.758 -6.766 1 98.31 70 LEU B O 1
ATOM 2211 N N . LEU B 1 71 ? 10.609 -14.117 -6.09 1 96.5 71 LEU B N 1
ATOM 2212 C CA . LEU B 1 71 ? 9.609 -13.109 -6.395 1 96.5 71 LEU B CA 1
ATOM 2213 C C . LEU B 1 71 ? 9.906 -12.422 -7.723 1 96.5 71 LEU B C 1
ATOM 2215 O O . LEU B 1 71 ? 11.008 -11.906 -7.926 1 96.5 71 LEU B O 1
ATOM 2219 N N . LEU B 1 72 ? 8.984 -12.43 -8.609 1 96.19 72 LEU B N 1
ATOM 2220 C CA . LEU B 1 72 ? 8.977 -11.609 -9.812 1 96.19 72 LEU B CA 1
ATOM 2221 C C . LEU B 1 72 ? 7.949 -10.484 -9.703 1 96.19 72 LEU B C 1
ATOM 2223 O O . LEU B 1 72 ? 6.746 -10.75 -9.633 1 96.19 72 LEU B O 1
ATOM 2227 N N . ASP B 1 73 ? 8.438 -9.328 -9.617 1 90.06 73 ASP B N 1
ATOM 2228 C CA . ASP B 1 73 ? 7.559 -8.18 -9.406 1 90.06 73 ASP B CA 1
ATOM 2229 C C . ASP B 1 73 ? 8.141 -6.918 -10.047 1 90.06 73 ASP B C 1
ATOM 2231 O O . ASP B 1 73 ? 9.359 -6.793 -10.188 1 90.06 73 ASP B O 1
ATOM 2235 N N . ARG B 1 74 ? 7.25 -6.082 -10.445 1 84.56 74 ARG B N 1
ATOM 2236 C CA . ARG B 1 74 ? 7.695 -4.832 -11.047 1 84.56 74 ARG B CA 1
ATOM 2237 C C . ARG B 1 74 ? 8.078 -3.811 -9.984 1 84.56 74 ARG B C 1
ATOM 2239 O O . ARG B 1 74 ? 8.789 -2.848 -10.266 1 84.56 74 ARG B O 1
ATOM 2246 N N . ASP B 1 75 ? 7.543 -4.062 -8.773 1 74.25 75 ASP B N 1
ATOM 2247 C CA . ASP B 1 75 ? 7.691 -3.088 -7.699 1 74.25 75 ASP B CA 1
ATOM 2248 C C . ASP B 1 75 ? 9.094 -3.148 -7.09 1 74.25 75 ASP B C 1
ATOM 2250 O O . ASP B 1 75 ? 9.359 -3.967 -6.207 1 74.25 75 ASP B O 1
ATOM 2254 N N . ASP B 1 76 ? 9.812 -2.201 -7.391 1 71.19 76 ASP B N 1
ATOM 2255 C CA . ASP B 1 76 ? 11.211 -2.17 -6.973 1 71.19 76 ASP B CA 1
ATOM 2256 C C . ASP B 1 76 ? 11.328 -1.891 -5.477 1 71.19 76 ASP B C 1
ATOM 2258 O O . ASP B 1 76 ? 12.398 -2.062 -4.891 1 71.19 76 ASP B O 1
ATOM 2262 N N . ARG B 1 77 ? 10.32 -1.565 -4.805 1 63.84 77 ARG B N 1
ATOM 2263 C CA . ARG B 1 77 ? 10.344 -1.382 -3.359 1 63.84 77 ARG B CA 1
ATOM 2264 C C . ARG B 1 77 ? 10.766 -2.666 -2.652 1 63.84 77 ARG B C 1
ATOM 2266 O O . ARG B 1 77 ? 11.234 -2.629 -1.512 1 63.84 77 ARG B O 1
ATOM 2273 N N . PHE B 1 78 ? 10.641 -3.74 -3.395 1 75.19 78 PHE B N 1
ATOM 2274 C CA . PHE B 1 78 ? 10.883 -5.023 -2.748 1 75.19 78 PHE B CA 1
ATOM 2275 C C . PHE B 1 78 ? 12.234 -5.59 -3.156 1 75.19 78 PHE B C 1
ATOM 2277 O O . PHE B 1 78 ? 12.547 -6.746 -2.867 1 75.19 78 PHE B O 1
ATOM 2284 N N . ALA B 1 79 ? 13.039 -4.746 -3.748 1 75.5 79 ALA B N 1
ATOM 2285 C CA . ALA B 1 79 ? 14.352 -5.164 -4.234 1 75.5 79 ALA B CA 1
ATOM 2286 C C . ALA B 1 79 ? 15.297 -5.48 -3.076 1 75.5 79 ALA B C 1
ATOM 2288 O O . ALA B 1 79 ? 16.359 -6.074 -3.273 1 75.5 79 ALA B O 1
ATOM 2289 N N . PHE B 1 80 ? 14.938 -5.176 -1.898 1 64.94 80 PHE B N 1
ATOM 2290 C CA . PHE B 1 80 ? 15.727 -5.523 -0.722 1 64.94 80 PHE B CA 1
ATOM 2291 C C . PHE B 1 80 ? 15.656 -7.023 -0.446 1 64.94 80 PHE B C 1
ATOM 2293 O O . PHE B 1 80 ? 16.5 -7.566 0.27 1 64.94 80 PHE B O 1
ATOM 2300 N N . LEU B 1 81 ? 14.656 -7.695 -0.941 1 81.62 81 LEU B N 1
ATOM 2301 C CA . LEU B 1 81 ? 14.523 -9.141 -0.785 1 81.62 81 LEU B CA 1
ATOM 2302 C C . LEU B 1 81 ? 15.594 -9.875 -1.576 1 81.62 81 LEU B C 1
ATOM 2304 O O . LEU B 1 81 ? 15.828 -9.57 -2.75 1 81.62 81 LEU B O 1
ATOM 2308 N N . PRO B 1 82 ? 16.25 -10.797 -0.957 1 88.81 82 PRO B N 1
ATOM 2309 C CA . PRO B 1 82 ? 17.359 -11.469 -1.631 1 88.81 82 PRO B CA 1
ATOM 2310 C C . PRO B 1 82 ? 16.922 -12.25 -2.865 1 88.81 82 PRO B C 1
ATOM 2312 O O . PRO B 1 82 ? 17.719 -12.453 -3.791 1 88.81 82 PRO B O 1
ATOM 2315 N N . HIS B 1 83 ? 15.711 -12.648 -2.867 1 94.94 83 HIS B N 1
ATOM 2316 C CA . HIS B 1 83 ? 15.227 -13.43 -4 1 94.94 83 HIS B CA 1
ATOM 2317 C C . HIS B 1 83 ? 14.141 -12.68 -4.766 1 94.94 83 HIS B C 1
ATOM 2319 O O . HIS B 1 83 ? 13.086 -13.242 -5.062 1 94.94 83 HIS B O 1
ATOM 2325 N N . PHE B 1 84 ? 14.453 -11.469 -5.047 1 94.38 84 PHE B N 1
ATOM 2326 C CA . PHE B 1 84 ? 13.648 -10.57 -5.867 1 94.38 84 PHE B CA 1
ATOM 2327 C C . PHE B 1 84 ? 14.266 -10.406 -7.25 1 94.38 84 PHE B C 1
ATOM 2329 O O . PHE B 1 84 ? 15.484 -10.258 -7.379 1 94.38 84 PHE B O 1
ATOM 2336 N N . ARG B 1 85 ? 13.438 -10.484 -8.273 1 95.31 85 ARG B N 1
ATOM 2337 C CA . ARG B 1 85 ? 13.797 -10.102 -9.641 1 95.31 85 ARG B CA 1
ATOM 2338 C C . ARG B 1 85 ? 12.734 -9.188 -10.242 1 95.31 85 ARG B C 1
ATOM 2340 O O . ARG B 1 85 ? 11.547 -9.516 -10.242 1 95.31 85 ARG B O 1
ATOM 2347 N N . ARG B 1 86 ? 13.281 -8.102 -10.719 1 91.62 86 ARG B N 1
ATOM 2348 C CA . ARG B 1 86 ? 12.344 -7.211 -11.398 1 91.62 86 ARG B CA 1
ATOM 2349 C C . ARG B 1 86 ? 11.719 -7.898 -12.609 1 91.62 86 ARG B C 1
ATOM 2351 O O . ARG B 1 86 ? 12.414 -8.578 -13.367 1 91.62 86 ARG B O 1
ATOM 2358 N N . PHE B 1 87 ? 10.453 -7.66 -12.766 1 92.19 87 PHE B N 1
ATOM 2359 C CA . PHE B 1 87 ? 9.703 -8.352 -13.805 1 92.19 87 PHE B CA 1
ATOM 2360 C C . PHE B 1 87 ? 8.523 -7.512 -14.281 1 92.19 87 PHE B C 1
ATOM 2362 O O . PHE B 1 87 ? 7.836 -6.887 -13.469 1 92.19 87 PHE B O 1
ATOM 2369 N N . ASP B 1 88 ? 8.43 -7.504 -15.57 1 86.88 88 ASP B N 1
ATOM 2370 C CA . ASP B 1 88 ? 7.336 -6.785 -16.203 1 86.88 88 ASP B CA 1
ATOM 2371 C C . ASP B 1 88 ? 6.398 -7.742 -16.938 1 86.88 88 ASP B C 1
ATOM 2373 O O . ASP B 1 88 ? 6.805 -8.391 -17.906 1 86.88 88 ASP B O 1
ATOM 2377 N N . LEU B 1 89 ? 5.137 -7.746 -16.5 1 88 89 LEU B N 1
ATOM 2378 C CA . LEU B 1 89 ? 4.148 -8.633 -17.109 1 88 89 LEU B CA 1
ATOM 2379 C C . LEU B 1 89 ? 3.961 -8.305 -18.594 1 88 89 LEU B C 1
ATOM 2381 O O . LEU B 1 89 ? 3.562 -9.172 -19.375 1 88 89 LEU B O 1
ATOM 2385 N N . ASP B 1 90 ? 4.254 -7.098 -18.953 1 83.75 90 ASP B N 1
ATOM 2386 C CA . ASP B 1 90 ? 4.035 -6.66 -20.328 1 83.75 90 ASP B CA 1
ATOM 2387 C C . ASP B 1 90 ? 5.223 -7.035 -21.219 1 83.75 90 ASP B C 1
ATOM 2389 O O . ASP B 1 90 ? 5.117 -7.02 -22.453 1 83.75 90 ASP B O 1
ATOM 2393 N N . ALA B 1 91 ? 6.336 -7.297 -20.594 1 90.19 91 ALA B N 1
ATOM 2394 C CA . ALA B 1 91 ? 7.543 -7.723 -21.297 1 90.19 91 ALA B CA 1
ATOM 2395 C C . ALA B 1 91 ? 8.211 -8.891 -20.578 1 90.19 91 ALA B C 1
ATOM 2397 O O . ALA B 1 91 ? 9.359 -8.773 -20.125 1 90.19 91 ALA B O 1
ATOM 2398 N N . PRO B 1 92 ? 7.516 -10.008 -20.594 1 93.69 92 PRO B N 1
ATOM 2399 C CA . PRO B 1 92 ? 8 -11.133 -19.797 1 93.69 92 PRO B CA 1
ATOM 2400 C C . PRO B 1 92 ? 9.25 -11.781 -20.391 1 93.69 92 PRO B C 1
ATOM 2402 O O . PRO B 1 92 ? 9.43 -11.789 -21.609 1 93.69 92 PRO B O 1
ATOM 2405 N N . THR B 1 93 ? 10.109 -12.25 -19.5 1 91.69 93 THR B N 1
ATOM 2406 C CA . THR B 1 93 ? 11.289 -13.031 -19.859 1 91.69 93 THR B CA 1
ATOM 2407 C C . THR B 1 93 ? 11.32 -14.352 -19.109 1 91.69 93 THR B C 1
ATOM 2409 O O . THR B 1 93 ? 10.703 -14.477 -18.047 1 91.69 93 THR B O 1
ATOM 2412 N N . ALA B 1 94 ? 12.008 -15.273 -19.75 1 90.06 94 ALA B N 1
ATOM 2413 C CA . ALA B 1 94 ? 12.133 -16.562 -19.078 1 90.06 94 ALA B CA 1
ATOM 2414 C C . ALA B 1 94 ? 12.93 -16.438 -17.781 1 90.06 94 ALA B C 1
ATOM 2416 O O . ALA B 1 94 ? 13.766 -15.539 -17.656 1 90.06 94 ALA B O 1
ATOM 2417 N N . VAL B 1 95 ? 12.523 -17.281 -16.828 1 89.69 95 VAL B N 1
ATOM 2418 C CA . VAL B 1 95 ? 13.242 -17.297 -15.562 1 89.69 95 VAL B CA 1
ATOM 2419 C C . VAL B 1 95 ? 14.461 -18.203 -15.664 1 89.69 95 VAL B C 1
ATOM 2421 O O . VAL B 1 95 ? 14.328 -19.422 -15.867 1 89.69 95 VAL B O 1
ATOM 2424 N N . ASP B 1 96 ? 15.594 -17.641 -15.531 1 89.81 96 ASP B N 1
ATOM 2425 C CA . ASP B 1 96 ? 16.812 -18.438 -15.555 1 89.81 96 ASP B CA 1
ATOM 2426 C C . ASP B 1 96 ? 17.328 -18.688 -14.141 1 89.81 96 ASP B C 1
ATOM 2428 O O . ASP B 1 96 ? 17.094 -17.891 -13.234 1 89.81 96 ASP B O 1
ATOM 2432 N N . GLY B 1 97 ? 17.906 -19.828 -13.922 1 92.25 97 GLY B N 1
ATOM 2433 C CA . GLY B 1 97 ? 18.609 -20.109 -12.68 1 92.25 97 GLY B CA 1
ATOM 2434 C C . GLY B 1 97 ? 17.688 -20.453 -11.531 1 92.25 97 GLY B C 1
ATOM 2435 O O . GLY B 1 97 ? 18.109 -20.516 -10.375 1 92.25 97 GLY B O 1
ATOM 2436 N N . TYR B 1 98 ? 16.406 -20.547 -11.781 1 95.81 98 TYR B N 1
ATOM 2437 C CA . TYR B 1 98 ? 15.461 -20.953 -10.75 1 95.81 98 TYR B CA 1
ATOM 2438 C C . TYR B 1 98 ? 14.43 -21.922 -11.312 1 95.81 98 TYR B C 1
AT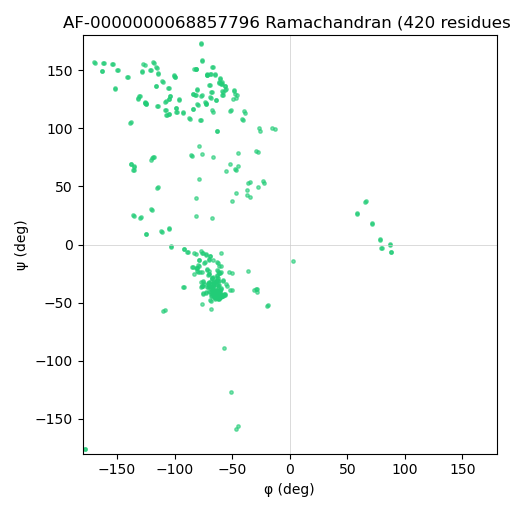OM 2440 O O . TYR B 1 98 ? 13.5 -21.531 -12.008 1 95.81 98 TYR B O 1
ATOM 2448 N N . ALA B 1 99 ? 14.562 -23.203 -10.977 1 95.69 99 ALA B N 1
ATOM 2449 C CA . ALA B 1 99 ? 13.672 -24.266 -11.453 1 95.69 99 ALA B CA 1
ATOM 2450 C C . ALA B 1 99 ? 12.438 -24.375 -10.57 1 95.69 99 ALA B C 1
ATOM 2452 O O . ALA B 1 99 ? 12.32 -25.312 -9.773 1 95.69 99 ALA B O 1
ATOM 2453 N N . TYR B 1 100 ? 11.547 -23.484 -10.742 1 97.88 100 TYR B N 1
ATOM 2454 C CA . TYR B 1 100 ? 10.375 -23.438 -9.867 1 97.88 100 TYR B CA 1
ATOM 2455 C C . TYR B 1 100 ? 9.492 -24.672 -10.086 1 97.88 100 TYR B C 1
ATOM 2457 O O . TYR B 1 100 ? 9.516 -25.281 -11.164 1 97.88 100 TYR B O 1
ATOM 2465 N N . ASP B 1 101 ? 8.734 -25.047 -9 1 97.81 101 ASP B N 1
ATOM 2466 C CA . ASP B 1 101 ? 7.855 -26.203 -9.07 1 97.81 101 ASP B CA 1
ATOM 2467 C C . ASP B 1 101 ? 6.422 -25.844 -8.703 1 97.81 101 ASP B C 1
ATOM 2469 O O . ASP B 1 101 ? 5.562 -26.719 -8.57 1 97.81 101 ASP B O 1
ATOM 2473 N N . ALA B 1 102 ? 6.117 -24.578 -8.562 1 98 102 ALA B N 1
ATOM 2474 C CA . ALA B 1 102 ? 4.789 -24 -8.367 1 98 102 ALA B CA 1
ATOM 2475 C C . ALA B 1 102 ? 4.801 -22.5 -8.656 1 98 102 ALA B C 1
ATOM 2477 O O . ALA B 1 102 ? 5.816 -21.828 -8.461 1 98 102 ALA B O 1
ATOM 2478 N N . VAL B 1 103 ? 3.688 -22 -9.125 1 98 103 VAL B N 1
ATOM 2479 C CA . VAL B 1 103 ? 3.547 -20.578 -9.375 1 98 103 VAL B CA 1
ATOM 2480 C C . VAL B 1 103 ? 2.34 -20.031 -8.617 1 98 103 VAL B C 1
ATOM 2482 O O . VAL B 1 103 ? 1.244 -20.594 -8.695 1 98 103 VAL B O 1
ATOM 2485 N N . LEU B 1 104 ? 2.553 -19.109 -7.781 1 98.06 104 LEU B N 1
ATOM 2486 C CA . LEU B 1 104 ? 1.478 -18.312 -7.203 1 98.06 104 LEU B CA 1
ATOM 2487 C C . LEU B 1 104 ? 1.427 -16.922 -7.832 1 98.06 104 LEU B C 1
ATOM 2489 O O . LEU B 1 104 ? 2.445 -16.219 -7.895 1 98.06 104 LEU B O 1
ATOM 2493 N N . CYS B 1 105 ? 0.264 -16.516 -8.305 1 95.44 105 CYS B N 1
ATOM 2494 C CA . CYS B 1 105 ? 0.132 -15.258 -9.023 1 95.44 105 CYS B CA 1
ATOM 2495 C C . CYS B 1 105 ? -1.037 -14.445 -8.484 1 95.44 105 CYS B C 1
ATOM 2497 O O . CYS B 1 105 ? -2.141 -14.969 -8.32 1 95.44 105 CYS B O 1
ATOM 2499 N N . ASP B 1 106 ? -0.805 -13.234 -8.094 1 90.62 106 ASP B N 1
ATOM 2500 C CA . ASP B 1 106 ? -1.813 -12.242 -7.746 1 90.62 106 ASP B CA 1
ATOM 2501 C C . ASP B 1 106 ? -1.737 -11.031 -8.672 1 90.62 106 ASP B C 1
ATOM 2503 O O . ASP B 1 106 ? -1.31 -9.953 -8.258 1 90.62 106 ASP B O 1
ATOM 2507 N N . PRO B 1 107 ? -2.201 -11.141 -9.867 1 84.06 107 PRO B N 1
ATOM 2508 C CA . PRO B 1 107 ? -2.064 -10.062 -10.844 1 84.06 107 PRO B CA 1
ATOM 2509 C C . PRO B 1 107 ? -3.043 -8.914 -10.602 1 84.06 107 PRO B C 1
ATOM 2511 O O . PRO B 1 107 ? -4 -9.07 -9.844 1 84.06 107 PRO B O 1
ATOM 2514 N N . PRO B 1 108 ? -2.723 -7.723 -11.133 1 73.81 108 PRO B N 1
ATOM 2515 C CA . PRO B 1 108 ? -3.713 -6.645 -11.078 1 73.81 108 PRO B CA 1
ATOM 2516 C C . PRO B 1 108 ? -4.984 -6.969 -11.859 1 73.81 108 PRO B C 1
ATOM 2518 O O . PRO B 1 108 ? -5.027 -6.789 -13.078 1 73.81 108 PRO B O 1
ATOM 2521 N N . PHE B 1 109 ? -6.012 -7.434 -11.227 1 63.72 109 PHE B N 1
ATOM 2522 C CA . PHE B 1 109 ? -7.168 -8.102 -11.805 1 63.72 109 PHE B CA 1
ATOM 2523 C C . PHE B 1 109 ? -7.973 -7.145 -12.672 1 63.72 109 PHE B C 1
ATOM 2525 O O . PHE B 1 109 ? -8.562 -7.551 -13.672 1 63.72 109 PHE B O 1
ATOM 2532 N N . ALA B 1 110 ? -8.148 -5.984 -12.227 1 57.03 110 ALA B N 1
ATOM 2533 C CA . ALA B 1 110 ? -9.086 -5.09 -12.898 1 57.03 110 ALA B CA 1
ATOM 2534 C C . ALA B 1 110 ? -8.734 -4.93 -14.375 1 57.03 110 ALA B C 1
ATOM 2536 O O . ALA B 1 110 ? -9.617 -4.922 -15.227 1 57.03 110 ALA B O 1
ATOM 2537 N N . ASN B 1 111 ? -7.496 -4.961 -14.641 1 56.62 111 ASN B N 1
ATOM 2538 C CA . ASN B 1 111 ? -7.188 -4.664 -16.031 1 56.62 111 ASN B CA 1
ATOM 2539 C C . ASN B 1 111 ? -6.262 -5.719 -16.641 1 56.62 111 ASN B C 1
ATOM 2541 O O . ASN B 1 111 ? -5.695 -5.512 -17.719 1 56.62 111 ASN B O 1
ATOM 2545 N N . PHE B 1 112 ? -6.348 -6.758 -16.031 1 67.38 112 PHE B N 1
ATOM 2546 C CA . PHE B 1 112 ? -5.363 -7.703 -16.531 1 67.38 112 PHE B CA 1
ATOM 2547 C C . PHE B 1 112 ? -6.043 -8.812 -17.328 1 67.38 112 PHE B C 1
ATOM 2549 O O . PHE B 1 112 ? -7.008 -9.422 -16.859 1 67.38 112 PHE B O 1
ATOM 2556 N N . ASP B 1 113 ? -5.645 -8.984 -18.609 1 79.62 113 ASP B N 1
ATOM 2557 C CA . ASP B 1 113 ? -6.113 -9.984 -19.562 1 79.62 113 ASP B CA 1
ATOM 2558 C C . ASP B 1 113 ? -5.578 -11.367 -19.219 1 79.62 113 ASP B C 1
ATOM 2560 O O . ASP B 1 113 ? -4.367 -11.57 -19.141 1 79.62 113 ASP B O 1
ATOM 2564 N N . LEU B 1 114 ? -6.504 -12.312 -19 1 87 114 LEU B N 1
ATOM 2565 C CA . LEU B 1 114 ? -6.105 -13.664 -18.625 1 87 114 LEU B CA 1
ATOM 2566 C C . LEU B 1 114 ? -5.367 -14.359 -19.766 1 87 114 LEU B C 1
ATOM 2568 O O . LEU B 1 114 ? -4.527 -15.227 -19.516 1 87 114 LEU B O 1
ATOM 2572 N N . GLY B 1 115 ? -5.676 -13.977 -20.969 1 87.12 115 GLY B N 1
ATOM 2573 C CA . GLY B 1 115 ? -4.883 -14.477 -22.078 1 87.12 115 GLY B CA 1
ATOM 2574 C C . GLY B 1 115 ? -3.43 -14.039 -22.016 1 87.12 115 GLY B C 1
ATOM 2575 O O . GLY B 1 115 ? -2.529 -14.828 -22.328 1 87.12 115 GLY B O 1
ATOM 2576 N N . ARG B 1 116 ? -3.289 -12.852 -21.625 1 87.69 116 ARG B N 1
ATOM 2577 C CA . ARG B 1 116 ? -1.933 -12.352 -21.438 1 87.69 116 ARG B CA 1
ATOM 2578 C C . ARG B 1 116 ? -1.22 -13.117 -20.328 1 87.69 116 ARG B C 1
ATOM 2580 O O . ARG B 1 116 ? -0.034 -13.438 -20.453 1 87.69 116 ARG B O 1
ATOM 2587 N N . LEU B 1 117 ? -1.933 -13.375 -19.297 1 91 117 LEU B N 1
ATOM 2588 C CA . LEU B 1 117 ? -1.33 -14.141 -18.203 1 91 117 LEU B CA 1
ATOM 2589 C C . LEU B 1 117 ? -0.853 -15.5 -18.703 1 91 117 LEU B C 1
ATOM 2591 O O . LEU B 1 117 ? 0.244 -15.945 -18.359 1 91 117 LEU B O 1
ATOM 2595 N N . ARG B 1 118 ? -1.68 -16.156 -19.484 1 91.81 118 ARG B N 1
ATOM 2596 C CA . ARG B 1 118 ? -1.308 -17.453 -20.047 1 91.81 118 ARG B CA 1
ATOM 2597 C C . ARG B 1 118 ? -0.01 -17.359 -20.844 1 91.81 118 ARG B C 1
ATOM 2599 O O . ARG B 1 118 ? 0.879 -18.203 -20.688 1 91.81 118 ARG B O 1
ATOM 2606 N N . ARG B 1 119 ? 0.115 -16.312 -21.625 1 91.56 119 ARG B N 1
ATOM 2607 C CA . ARG B 1 119 ? 1.323 -16.094 -22.422 1 91.56 119 ARG B CA 1
ATOM 2608 C C . ARG B 1 119 ? 2.529 -15.859 -21.516 1 91.56 119 ARG B C 1
ATOM 2610 O O . ARG B 1 119 ? 3.619 -16.375 -21.781 1 91.56 119 ARG B O 1
ATOM 2617 N N . VAL B 1 120 ? 2.352 -15.055 -20.516 1 94.38 120 VAL B N 1
ATOM 2618 C CA . VAL B 1 120 ? 3.418 -14.766 -19.562 1 94.38 120 VAL B CA 1
ATOM 2619 C C . VAL B 1 120 ? 3.924 -16.078 -18.938 1 94.38 120 VAL B C 1
ATOM 2621 O O . VAL B 1 120 ? 5.133 -16.312 -18.875 1 94.38 120 VAL B O 1
ATOM 2624 N N . LEU B 1 121 ? 3.004 -16.969 -18.578 1 95.12 121 LEU B N 1
ATOM 2625 C CA . LEU B 1 121 ? 3.361 -18.234 -17.953 1 95.12 121 LEU B CA 1
ATOM 2626 C C . LEU B 1 121 ? 4.125 -19.125 -18.922 1 95.12 121 LEU B C 1
ATOM 2628 O O . LEU B 1 121 ? 5.055 -19.828 -18.531 1 95.12 121 LEU B O 1
ATOM 2632 N N . GLU B 1 122 ? 3.73 -19.047 -20.141 1 93.88 122 GLU B N 1
ATOM 2633 C CA . GLU B 1 122 ? 4.434 -19.812 -21.172 1 93.88 122 GLU B CA 1
ATOM 2634 C C . GLU B 1 122 ? 5.867 -19.312 -21.344 1 93.88 122 GLU B C 1
ATOM 2636 O O . GLU B 1 122 ? 6.797 -20.125 -21.438 1 93.88 122 GLU B O 1
ATOM 2641 N N . VAL B 1 123 ? 5.98 -18.031 -21.391 1 96.06 123 VAL B N 1
ATOM 2642 C CA . VAL B 1 123 ? 7.305 -17.438 -21.547 1 96.06 123 VAL B CA 1
ATOM 2643 C C . VAL B 1 123 ? 8.172 -17.781 -20.344 1 96.06 123 VAL B C 1
ATOM 2645 O O . VAL B 1 123 ? 9.344 -18.125 -20.484 1 96.06 123 VAL B O 1
ATOM 2648 N N . LEU B 1 124 ? 7.57 -17.734 -19.156 1 96.06 124 LEU B N 1
ATOM 2649 C CA . LEU B 1 124 ? 8.297 -18.031 -17.922 1 96.06 124 LEU B CA 1
ATOM 2650 C C . LEU B 1 124 ? 8.828 -19.453 -17.953 1 96.06 124 LEU B C 1
ATOM 2652 O O . LEU B 1 124 ? 9.945 -19.719 -17.484 1 96.06 124 LEU B O 1
ATOM 2656 N N . ALA B 1 125 ? 8.055 -20.375 -18.484 1 94.5 125 ALA B N 1
ATOM 2657 C CA . ALA B 1 125 ? 8.43 -21.797 -18.516 1 94.5 125 ALA B CA 1
ATOM 2658 C C . ALA B 1 125 ? 9.578 -22.031 -19.484 1 94.5 125 ALA B C 1
ATOM 2660 O O . ALA B 1 125 ? 10.281 -23.047 -19.375 1 94.5 125 ALA B O 1
ATOM 2661 N N . GLY B 1 126 ? 9.703 -21.141 -20.484 1 93.06 126 GLY B N 1
ATOM 2662 C CA . GLY B 1 126 ? 10.812 -21.219 -21.422 1 93.06 126 GLY B CA 1
ATOM 2663 C C . GLY B 1 126 ? 10.891 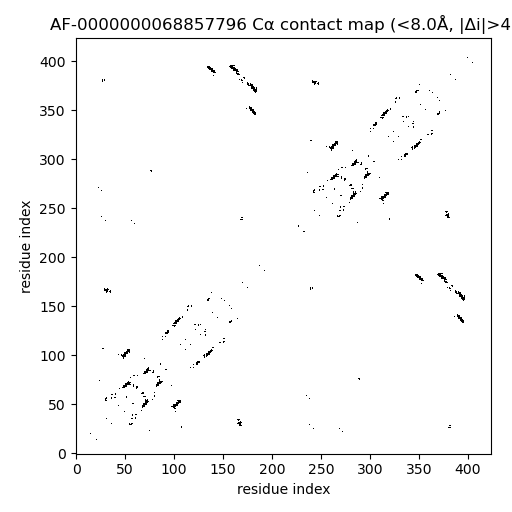-22.531 -22.156 1 93.06 126 GLY B C 1
ATOM 2664 O O . GLY B 1 126 ? 11.977 -23.078 -22.375 1 93.06 126 GLY B O 1
ATOM 2665 N N . GLY B 1 127 ? 9.914 -23.188 -22.344 1 91.25 127 GLY B N 1
ATOM 2666 C CA . GLY B 1 127 ? 9.898 -24.438 -23.078 1 91.25 127 GLY B CA 1
ATOM 2667 C C . GLY B 1 127 ? 10.203 -25.641 -22.219 1 91.25 127 GLY B C 1
ATOM 2668 O O . GLY B 1 127 ? 10.25 -26.766 -22.719 1 91.25 127 GLY B O 1
ATOM 2669 N N . ASP B 1 128 ? 10.43 -25.422 -20.984 1 93.75 128 ASP B N 1
ATOM 2670 C CA . ASP B 1 128 ? 10.664 -26.547 -20.062 1 93.75 128 ASP B CA 1
ATOM 2671 C C . ASP B 1 128 ? 9.352 -27.188 -19.641 1 93.75 128 ASP B C 1
ATOM 2673 O O . ASP B 1 128 ? 8.516 -26.562 -19 1 93.75 128 ASP B O 1
ATOM 2677 N N . PRO B 1 129 ? 9.211 -28.5 -19.953 1 92.94 129 PRO B N 1
ATOM 2678 C CA . PRO B 1 129 ? 7.93 -29.172 -19.688 1 92.94 129 PRO B CA 1
ATOM 2679 C C . PRO B 1 129 ? 7.625 -29.281 -18.188 1 92.94 129 PRO B C 1
ATOM 2681 O O . PRO B 1 129 ? 6.457 -29.266 -17.797 1 92.94 129 PRO B O 1
ATOM 2684 N N . LEU B 1 130 ? 8.602 -29.453 -17.406 1 93 130 LEU B N 1
ATOM 2685 C CA . LEU B 1 130 ? 8.391 -29.547 -15.977 1 93 130 LEU B CA 1
ATOM 2686 C C . LEU B 1 130 ? 7.871 -28.234 -15.406 1 93 130 LEU B C 1
ATOM 2688 O O . LEU B 1 130 ? 6.945 -28.219 -14.594 1 93 130 LEU B O 1
ATOM 2692 N N . ARG B 1 131 ? 8.414 -27.172 -15.891 1 93.81 131 ARG B N 1
ATOM 2693 C CA . ARG B 1 131 ? 7.949 -25.859 -15.461 1 93.81 131 ARG B CA 1
ATOM 2694 C C . ARG B 1 131 ? 6.551 -25.578 -16 1 93.81 131 ARG B C 1
ATOM 2696 O O . ARG B 1 131 ? 5.707 -25.031 -15.289 1 93.81 131 ARG B O 1
ATOM 2703 N N . ALA B 1 132 ? 6.336 -25.969 -17.203 1 93.38 132 ALA B N 1
ATOM 2704 C CA . ALA B 1 132 ? 5.031 -25.75 -17.828 1 93.38 132 ALA B CA 1
ATOM 2705 C C . ALA B 1 132 ? 3.936 -26.516 -17.078 1 93.38 132 ALA B C 1
ATOM 2707 O O . ALA B 1 132 ? 2.789 -26.062 -17.031 1 93.38 132 ALA B O 1
ATOM 2708 N N . ALA B 1 133 ? 4.324 -27.609 -16.469 1 93.25 133 ALA B N 1
ATOM 2709 C CA . ALA B 1 133 ? 3.352 -28.469 -15.789 1 93.25 133 ALA B CA 1
ATOM 2710 C C . ALA B 1 133 ? 3.211 -28.078 -14.32 1 93.25 133 ALA B C 1
ATOM 2712 O O . ALA B 1 133 ? 2.355 -28.609 -13.617 1 93.25 133 ALA B O 1
ATOM 2713 N N . SER B 1 134 ? 4.004 -27.125 -13.875 1 95.5 134 SER B N 1
ATOM 2714 C CA . SER B 1 134 ? 3.965 -26.719 -12.477 1 95.5 134 SER B CA 1
ATOM 2715 C C . SER B 1 134 ? 2.574 -26.234 -12.078 1 95.5 134 SER B C 1
ATOM 2717 O O . SER B 1 134 ? 1.918 -25.531 -12.844 1 95.5 134 SER B O 1
ATOM 2719 N N . PRO B 1 135 ? 2.086 -26.625 -10.844 1 96.5 135 PRO B N 1
ATOM 2720 C CA . PRO B 1 135 ? 0.799 -26.125 -10.367 1 96.5 135 PRO B CA 1
ATOM 2721 C C . PRO B 1 135 ? 0.743 -24.594 -10.328 1 96.5 135 PRO B C 1
ATOM 2723 O O . PRO B 1 135 ? 1.728 -23.953 -9.969 1 96.5 135 PRO B O 1
ATOM 2726 N N . LEU B 1 136 ? -0.406 -24.078 -10.805 1 97.06 136 LEU B N 1
ATOM 2727 C CA . LEU B 1 136 ? -0.68 -22.641 -10.758 1 97.06 136 LEU B CA 1
ATOM 2728 C C . LEU B 1 136 ? -1.695 -22.312 -9.664 1 97.06 136 LEU B C 1
ATOM 2730 O O . LEU B 1 136 ? -2.762 -22.938 -9.602 1 97.06 136 LEU B O 1
ATOM 2734 N N . TYR B 1 137 ? -1.327 -21.406 -8.781 1 96.88 137 TYR B N 1
ATOM 2735 C CA . TYR B 1 137 ? -2.238 -20.781 -7.828 1 96.88 137 TYR B CA 1
ATOM 2736 C C . TYR B 1 137 ? -2.504 -19.328 -8.203 1 96.88 137 TYR B C 1
ATOM 2738 O O . TYR B 1 137 ? -1.595 -18.5 -8.18 1 96.88 137 TYR B O 1
ATOM 2746 N N . LEU B 1 138 ? -3.74 -19.047 -8.523 1 95 138 LEU B N 1
ATOM 2747 C CA . LEU B 1 138 ? -4.074 -17.766 -9.109 1 95 138 LEU B CA 1
ATOM 2748 C C . LEU B 1 138 ? -5.172 -17.062 -8.305 1 95 138 LEU B C 1
ATOM 2750 O O . LEU B 1 138 ? -6.238 -17.641 -8.078 1 95 138 LEU B O 1
ATOM 2754 N N . CYS B 1 139 ? -4.863 -15.875 -7.824 1 91.94 139 CYS B N 1
ATOM 2755 C CA . CYS B 1 139 ? -5.918 -15.047 -7.254 1 91.94 139 CYS B CA 1
ATOM 2756 C C . CYS B 1 139 ? -6.77 -14.414 -8.352 1 91.94 139 CYS B C 1
ATOM 2758 O O . CYS B 1 139 ? -6.234 -13.836 -9.297 1 91.94 139 CYS B O 1
ATOM 2760 N N . HIS B 1 140 ? -8.078 -14.578 -8.242 1 90.44 140 HIS B N 1
ATOM 2761 C CA . HIS B 1 140 ? -8.984 -14.055 -9.258 1 90.44 140 HIS B CA 1
ATOM 2762 C C . HIS B 1 140 ? -10.367 -13.789 -8.672 1 90.44 140 HIS B C 1
ATOM 2764 O O . HIS B 1 140 ? -10.703 -14.305 -7.602 1 90.44 140 HIS B O 1
ATOM 2770 N N . ASN B 1 141 ? -11.047 -12.883 -9.328 1 85.44 141 ASN B N 1
ATOM 2771 C CA . ASN B 1 141 ? -12.406 -12.555 -8.922 1 85.44 141 ASN B CA 1
ATOM 2772 C C . ASN B 1 141 ? -13.383 -13.672 -9.281 1 85.44 141 ASN B C 1
ATOM 2774 O O . ASN B 1 141 ? -13.516 -14.031 -10.453 1 85.44 141 ASN B O 1
ATOM 2778 N N . GLU B 1 142 ? -14.07 -14.234 -8.336 1 89.12 142 GLU B N 1
ATOM 2779 C CA . GLU B 1 142 ? -14.969 -15.359 -8.555 1 89.12 142 GLU B CA 1
ATOM 2780 C C . GLU B 1 142 ? -16.109 -14.977 -9.477 1 89.12 142 GLU B C 1
ATOM 2782 O O . GLU B 1 142 ? -16.703 -15.844 -10.133 1 89.12 142 GLU B O 1
ATOM 2787 N N . ARG B 1 143 ? -16.406 -13.703 -9.578 1 84.5 143 ARG B N 1
ATOM 2788 C CA . ARG B 1 143 ? -17.453 -13.227 -10.469 1 84.5 143 ARG B CA 1
ATOM 2789 C C . ARG B 1 143 ? -17.047 -13.375 -11.93 1 84.5 143 ARG B C 1
ATOM 2791 O O . ARG B 1 143 ? -17.906 -13.297 -12.828 1 84.5 143 ARG B O 1
ATOM 2798 N N . ARG B 1 144 ? -15.805 -13.617 -12.164 1 85 144 ARG B N 1
ATOM 2799 C CA . ARG B 1 144 ? -15.297 -13.789 -13.516 1 85 144 ARG B CA 1
ATOM 2800 C C . ARG B 1 144 ? -14.672 -15.164 -13.703 1 85 144 ARG B C 1
ATOM 2802 O O . ARG B 1 144 ? -13.719 -15.32 -14.469 1 85 144 ARG B O 1
ATOM 2809 N N . GLU B 1 145 ? -15.148 -16.062 -13.016 1 89.56 145 GLU B N 1
ATOM 2810 C CA . GLU B 1 145 ? -14.594 -17.422 -13.031 1 89.56 145 GLU B CA 1
ATOM 2811 C C . GLU B 1 145 ? -14.703 -18.047 -14.422 1 89.56 145 GLU B C 1
ATOM 2813 O O . GLU B 1 145 ? -13.828 -18.797 -14.844 1 89.56 145 GLU B O 1
ATOM 2818 N N . ALA B 1 146 ? -15.766 -17.734 -15.117 1 89.31 146 ALA B N 1
ATOM 2819 C CA . ALA B 1 146 ? -15.945 -18.266 -16.453 1 89.31 146 ALA B CA 1
ATOM 2820 C C . ALA B 1 146 ? -14.812 -17.828 -17.375 1 89.31 146 ALA B C 1
ATOM 2822 O O . ALA B 1 146 ? -14.336 -18.609 -18.203 1 89.31 146 ALA B O 1
ATOM 2823 N N . ALA B 1 147 ? -14.406 -16.578 -17.281 1 88.19 147 ALA B N 1
ATOM 2824 C CA . ALA B 1 147 ? -13.297 -16.062 -18.078 1 88.19 147 ALA B CA 1
ATOM 2825 C C . ALA B 1 147 ? -12 -16.797 -17.781 1 88.19 147 ALA B C 1
ATOM 2827 O O . ALA B 1 147 ? -11.195 -17.047 -18.688 1 88.19 147 ALA B O 1
ATOM 2828 N N . LEU B 1 148 ? -11.859 -17.156 -16.562 1 90.69 148 LEU B N 1
ATOM 2829 C CA . LEU B 1 148 ? -10.68 -17.922 -16.141 1 90.69 148 LEU B CA 1
ATOM 2830 C C . LEU B 1 148 ? -10.648 -19.297 -16.797 1 90.69 148 LEU B C 1
ATOM 2832 O O . LEU B 1 148 ? -9.617 -19.703 -17.328 1 90.69 148 LEU B O 1
ATOM 2836 N N . ARG B 1 149 ? -11.773 -19.969 -16.781 1 89.94 149 ARG B N 1
ATOM 2837 C CA . ARG B 1 149 ? -11.875 -21.281 -17.391 1 89.94 149 ARG B CA 1
ATOM 2838 C C . ARG B 1 149 ? -11.625 -21.219 -18.891 1 89.94 149 ARG B C 1
ATOM 2840 O O . ARG B 1 149 ? -10.922 -22.078 -19.438 1 89.94 149 ARG B O 1
ATOM 2847 N N . ASP B 1 150 ? -12.156 -20.203 -19.469 1 91.31 150 ASP B N 1
ATOM 2848 C CA . ASP B 1 150 ? -11.992 -20.031 -20.922 1 91.31 150 ASP B CA 1
ATOM 2849 C C . ASP B 1 150 ? -10.539 -19.766 -21.281 1 91.31 150 ASP B C 1
ATOM 2851 O O . ASP B 1 150 ? -10.008 -20.344 -22.234 1 91.31 150 ASP B O 1
ATOM 2855 N N . ALA B 1 151 ? -9.891 -18.953 -20.547 1 90.69 151 ALA B N 1
ATOM 2856 C CA . ALA B 1 151 ? -8.523 -18.547 -20.859 1 90.69 151 ALA B CA 1
ATOM 2857 C C . ALA B 1 151 ? -7.551 -19.719 -20.719 1 90.69 151 ALA B C 1
ATOM 2859 O O . ALA B 1 151 ? -6.559 -19.797 -21.438 1 90.69 151 ALA B O 1
ATOM 2860 N N . PHE B 1 152 ? -7.914 -20.625 -19.844 1 93.5 152 PHE B N 1
ATOM 2861 C CA . PHE B 1 152 ? -6.973 -21.719 -19.562 1 93.5 152 PHE B CA 1
ATOM 2862 C C . PHE B 1 152 ? -7.508 -23.031 -20.094 1 93.5 152 PHE B C 1
ATOM 2864 O O . PHE B 1 152 ? -6.957 -24.094 -19.797 1 93.5 152 PHE B O 1
ATOM 2871 N N . ALA B 1 153 ? -8.547 -22.828 -20.859 1 90.38 153 ALA B N 1
ATOM 2872 C CA . ALA B 1 153 ? -9.07 -24.031 -21.516 1 90.38 153 ALA B CA 1
ATOM 2873 C C . ALA B 1 153 ? -8 -24.703 -22.375 1 90.38 153 ALA B C 1
ATOM 2875 O O . ALA B 1 153 ? -7.293 -24.016 -23.125 1 90.38 153 ALA B O 1
ATOM 2876 N N . GLY B 1 154 ? -7.797 -25.969 -22.203 1 87.69 154 GLY B N 1
ATOM 2877 C CA . GLY B 1 154 ? -6.859 -26.703 -23.031 1 87.69 154 GLY B CA 1
ATOM 2878 C C . GLY B 1 154 ? -5.438 -26.672 -22.5 1 87.69 154 GLY B C 1
ATOM 2879 O O . GLY B 1 154 ? -4.543 -27.297 -23.078 1 87.69 154 GLY B O 1
ATOM 2880 N N . SER B 1 155 ? -5.16 -25.922 -21.484 1 87.12 155 SER B N 1
ATOM 2881 C CA . SER B 1 155 ? -3.811 -25.797 -20.938 1 87.12 155 SER B CA 1
ATOM 2882 C C . SER B 1 155 ? -3.447 -26.984 -20.078 1 87.12 155 SER B C 1
ATOM 2884 O O . SER B 1 155 ? -2.273 -27.203 -19.766 1 87.12 155 SER B O 1
ATOM 2886 N N . GLY B 1 156 ? -4.426 -27.781 -19.719 1 87.38 156 GLY B N 1
ATOM 2887 C CA . GLY B 1 156 ? -4.195 -28.891 -18.797 1 87.38 156 GLY B CA 1
ATOM 2888 C C . GLY B 1 156 ? -4.141 -28.453 -17.344 1 87.38 156 GLY B C 1
ATOM 2889 O O . GLY B 1 156 ? -4.035 -29.297 -16.453 1 87.38 156 GLY B O 1
ATOM 2890 N N . ARG B 1 157 ? -4.242 -27.219 -17.094 1 90.62 157 ARG B N 1
ATOM 2891 C CA . ARG B 1 157 ? -4.188 -26.719 -15.727 1 90.62 157 ARG B CA 1
ATOM 2892 C C . ARG B 1 157 ? -5.531 -26.891 -15.023 1 90.62 157 ARG B C 1
ATOM 2894 O O . ARG B 1 157 ? -6.582 -26.656 -15.625 1 90.62 157 ARG B O 1
ATOM 2901 N N . GLN B 1 158 ? -5.422 -27.406 -13.797 1 89.19 158 GLN B N 1
ATOM 2902 C CA . GLN B 1 158 ? -6.602 -27.5 -12.945 1 89.19 158 GLN B CA 1
ATOM 2903 C C . GLN B 1 158 ? -6.738 -26.281 -12.055 1 89.19 158 GLN B C 1
ATOM 2905 O O . GLN B 1 158 ? -5.887 -26.031 -11.195 1 89.19 158 GLN B O 1
ATOM 2910 N N . LEU B 1 159 ? -7.805 -25.516 -12.297 1 94.12 159 LEU B N 1
ATOM 2911 C CA . LEU B 1 159 ? -8.016 -24.281 -11.539 1 94.12 159 LEU B CA 1
ATOM 2912 C C . LEU B 1 159 ? -9.344 -24.328 -10.789 1 94.12 159 LEU B C 1
ATOM 2914 O O . LEU B 1 159 ? -10.297 -23.641 -11.172 1 94.12 159 LEU B O 1
ATOM 2918 N N . ALA B 1 160 ? -9.344 -25.141 -9.75 1 93.75 160 ALA B N 1
ATOM 2919 C CA . ALA B 1 160 ? -10.5 -25.188 -8.867 1 93.75 160 ALA B CA 1
ATOM 2920 C C . ALA B 1 160 ? -10.461 -24.047 -7.852 1 93.75 160 ALA B C 1
ATOM 2922 O O . ALA B 1 160 ? -9.391 -23.547 -7.508 1 93.75 160 ALA B O 1
ATOM 2923 N N . ARG B 1 161 ? -11.609 -23.672 -7.473 1 92.5 161 ARG B N 1
ATOM 2924 C CA . ARG B 1 161 ? -11.688 -22.672 -6.406 1 92.5 161 ARG B CA 1
ATOM 2925 C C . ARG B 1 161 ? -11.227 -23.266 -5.078 1 92.5 161 ARG B C 1
ATOM 2927 O O . ARG B 1 161 ? -11.75 -24.281 -4.625 1 92.5 161 ARG B O 1
ATOM 2934 N N . LEU B 1 162 ? -10.297 -22.625 -4.426 1 93.06 162 LEU B N 1
ATOM 2935 C CA . LEU B 1 162 ? -9.688 -23.234 -3.242 1 93.06 162 LEU B CA 1
ATOM 2936 C C . LEU B 1 162 ? -10.117 -22.484 -1.979 1 93.06 162 LEU B C 1
ATOM 2938 O O . LEU B 1 162 ? -10.531 -23.109 -1 1 93.06 162 LEU B O 1
ATOM 2942 N N . ALA B 1 163 ? -9.906 -21.234 -1.854 1 91.75 163 ALA B N 1
ATOM 2943 C CA . ALA B 1 163 ? -10.125 -20.5 -0.612 1 91.75 163 ALA B CA 1
ATOM 2944 C C . ALA B 1 163 ? -10.234 -19 -0.873 1 91.75 163 ALA B C 1
ATOM 2946 O O . ALA B 1 163 ? -9.75 -18.5 -1.89 1 91.75 163 ALA B O 1
ATOM 2947 N N . PRO B 1 164 ? -10.93 -18.328 0.094 1 91.56 164 PRO B N 1
ATOM 2948 C CA . PRO B 1 164 ? -10.922 -16.875 -0.009 1 91.56 164 PRO B CA 1
ATOM 2949 C C . PRO B 1 164 ? -9.547 -16.266 0.272 1 91.56 164 PRO B C 1
ATOM 2951 O O . PRO B 1 164 ? -8.758 -16.844 1.02 1 91.56 164 PRO B O 1
ATOM 2954 N N . VAL B 1 165 ? -9.25 -15.195 -0.398 1 89.75 165 VAL B N 1
ATOM 2955 C CA . VAL B 1 165 ? -8.031 -14.43 -0.169 1 89.75 165 VAL B CA 1
ATOM 2956 C C . VAL B 1 165 ? -8.383 -13.039 0.342 1 89.75 165 VAL B C 1
ATOM 2958 O O . VAL B 1 165 ? -9.359 -12.43 -0.107 1 89.75 165 VAL B O 1
ATOM 2961 N N . GLY B 1 166 ? -7.633 -12.617 1.362 1 83.06 166 GLY B N 1
ATOM 2962 C CA . GLY B 1 166 ? -7.848 -11.297 1.921 1 83.06 166 GLY B CA 1
ATOM 2963 C C . GLY B 1 166 ? -6.66 -10.367 1.739 1 83.06 166 GLY B C 1
ATOM 2964 O O . GLY B 1 166 ? -5.52 -10.828 1.62 1 83.06 166 GLY B O 1
ATOM 2965 N N . TYR B 1 167 ? -6.91 -9 1.674 1 78.62 167 TYR B N 1
ATOM 2966 C CA . TYR B 1 167 ? -5.879 -7.977 1.534 1 78.62 167 TYR B CA 1
ATOM 2967 C C . TYR B 1 167 ? -5.914 -7.004 2.705 1 78.62 167 TYR B C 1
ATOM 2969 O O . TYR B 1 167 ? -6.969 -6.785 3.309 1 78.62 167 TYR B O 1
ATOM 2977 N N . SER B 1 168 ? -4.691 -6.504 2.953 1 67.62 168 SER B N 1
ATOM 2978 C CA . SER B 1 168 ? -4.617 -5.457 3.967 1 67.62 168 SER B CA 1
ATOM 2979 C C . SER B 1 168 ? -5.316 -4.184 3.5 1 67.62 168 SER B C 1
ATOM 2981 O O . SER B 1 168 ? -5.074 -3.711 2.389 1 67.62 168 SER B O 1
ATOM 2983 N N . SER B 1 169 ? -6.379 -3.814 4.184 1 63.03 169 SER B N 1
ATOM 2984 C CA . SER B 1 169 ? -7.121 -2.6 3.863 1 63.03 169 SER B CA 1
ATOM 2985 C C . SER B 1 169 ? -7.582 -1.885 5.129 1 63.03 169 SER B C 1
ATOM 2987 O O . SER B 1 169 ? -7.707 -2.502 6.188 1 63.03 169 SER B O 1
ATOM 2989 N N . VAL B 1 170 ? -7.562 -0.519 5.051 1 61.16 170 VAL B N 1
ATOM 2990 C CA . VAL B 1 170 ? -8.289 0.195 6.094 1 61.16 170 VAL B CA 1
ATOM 2991 C C . VAL B 1 170 ? -9.781 -0.123 5.996 1 61.16 170 VAL B C 1
ATOM 2993 O O . VAL B 1 170 ? -10.367 -0.046 4.914 1 61.16 170 VAL B O 1
ATOM 2996 N N . LYS B 1 171 ? -10.234 -0.651 7.297 1 64.81 171 LYS B N 1
ATOM 2997 C CA . LYS B 1 171 ? -11.664 -0.926 7.297 1 64.81 171 LYS B CA 1
ATOM 2998 C C . LYS B 1 171 ? -12.453 0.255 6.734 1 64.81 171 LYS B C 1
ATOM 3000 O O . LYS B 1 171 ? -12.141 1.411 7.031 1 64.81 171 LYS B O 1
ATOM 3005 N N . GLU B 1 172 ? -13.359 -0.201 5.801 1 66.12 172 GLU B N 1
ATOM 3006 C CA . GLU B 1 172 ? -14.188 0.839 5.203 1 66.12 172 GLU B CA 1
ATOM 3007 C C . GLU B 1 172 ? -14.828 1.715 6.277 1 66.12 172 GLU B C 1
ATOM 3009 O O . GLU B 1 172 ? -14.961 2.928 6.102 1 66.12 172 GLU B O 1
ATOM 3014 N N . SER B 1 173 ? -15.273 1.102 7.402 1 68.81 173 SER B N 1
ATOM 3015 C CA . SER B 1 173 ? -15.898 1.844 8.492 1 68.81 173 SER B CA 1
ATOM 3016 C C . SER B 1 173 ? -14.93 2.846 9.109 1 68.81 173 SER B C 1
ATOM 3018 O O . SER B 1 173 ? -15.32 3.955 9.469 1 68.81 173 SER B O 1
ATOM 3020 N N . THR B 1 174 ? -13.703 2.445 9.266 1 69 174 THR B N 1
ATOM 3021 C CA . THR B 1 174 ? -12.688 3.342 9.805 1 69 174 THR B CA 1
ATOM 3022 C C . THR B 1 174 ? -12.398 4.477 8.828 1 69 174 THR B C 1
ATOM 3024 O O . THR B 1 174 ? -12.266 5.633 9.234 1 69 174 THR B O 1
ATOM 3027 N N . GLN B 1 175 ? -12.336 4.055 7.555 1 71.75 175 GLN B N 1
ATOM 3028 C CA . GLN B 1 175 ? -12.062 5.07 6.547 1 71.75 175 GLN B CA 1
ATOM 3029 C C . GLN B 1 175 ? -13.117 6.176 6.574 1 71.75 175 GLN B C 1
ATOM 3031 O O . GLN B 1 175 ? -12.797 7.352 6.383 1 71.75 175 GLN B O 1
ATOM 3036 N N . ARG B 1 176 ? -14.281 5.82 6.941 1 76.44 176 ARG B N 1
ATOM 3037 C CA . ARG B 1 176 ? -15.398 6.766 6.938 1 76.44 176 ARG B CA 1
ATOM 3038 C C . ARG B 1 176 ? -15.281 7.75 8.094 1 76.44 176 ARG B C 1
ATOM 3040 O O . ARG B 1 176 ? -15.914 8.805 8.086 1 76.44 176 ARG B O 1
ATOM 3047 N N . SER B 1 177 ? -14.398 7.355 9.055 1 82.88 177 SER B N 1
ATOM 3048 C CA . SER B 1 177 ? -14.305 8.195 10.242 1 82.88 177 SER B CA 1
ATOM 3049 C C . SER B 1 177 ? -13.055 9.062 10.203 1 82.88 177 SER B C 1
ATOM 3051 O O . SER B 1 177 ? -12.812 9.852 11.125 1 82.88 177 SER B O 1
ATOM 3053 N N . ILE B 1 178 ? -12.258 8.938 9.211 1 87.06 178 ILE B N 1
ATOM 3054 C CA . ILE B 1 178 ? -11.047 9.75 9.141 1 87.06 178 ILE B CA 1
ATOM 3055 C C . ILE B 1 178 ? -11.375 11.117 8.547 1 87.06 178 ILE B C 1
ATOM 3057 O O . ILE B 1 178 ? -12.094 11.219 7.547 1 87.06 178 ILE B O 1
ATOM 3061 N N . ARG B 1 179 ? -10.922 12.188 9.266 1 92.38 179 ARG B N 1
ATOM 3062 C CA . ARG B 1 179 ? -11.148 13.578 8.867 1 92.38 179 ARG B CA 1
ATOM 3063 C C . ARG B 1 179 ? -9.836 14.359 8.844 1 92.38 179 ARG B C 1
ATOM 3065 O O . ARG B 1 179 ? -8.883 14.008 9.539 1 92.38 179 ARG B O 1
ATOM 3072 N N . LEU B 1 180 ? -9.852 15.289 7.941 1 95.31 180 LEU B N 1
ATOM 3073 C CA . LEU B 1 180 ? -8.789 16.281 7.965 1 95.31 180 LEU B CA 1
ATOM 3074 C C . LEU B 1 180 ? -9.086 17.375 8.992 1 95.31 180 LEU B C 1
ATOM 3076 O O . LEU B 1 180 ? -10.195 17.906 9.039 1 95.31 180 LEU B O 1
ATOM 3080 N N . TYR B 1 181 ? -8.117 17.625 9.852 1 95.12 181 TYR B N 1
ATOM 3081 C CA . TYR B 1 181 ? -8.203 18.719 10.812 1 95.12 181 TYR B CA 1
ATOM 3082 C C . TYR B 1 181 ? -7.207 19.828 10.469 1 95.12 181 TYR B C 1
ATOM 3084 O O . TYR B 1 181 ? -6.094 19.547 10.016 1 95.12 181 TYR B O 1
ATOM 3092 N N . GLY B 1 182 ? -7.559 21.062 10.602 1 95.81 182 GLY B N 1
ATOM 3093 C CA . GLY B 1 182 ? -6.688 22.203 10.32 1 95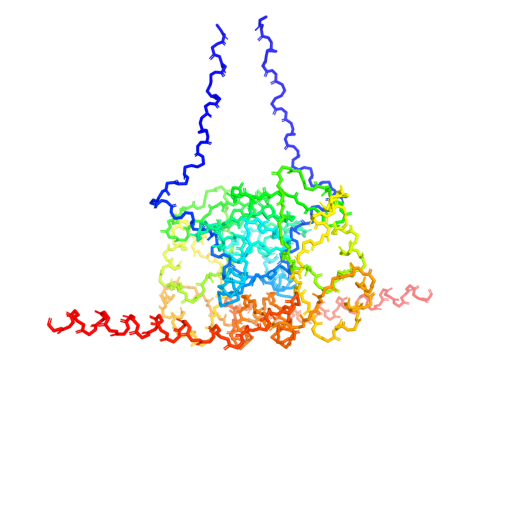.81 182 GLY B CA 1
ATOM 3094 C C . GLY B 1 182 ? -7.34 23.531 10.602 1 95.81 182 GLY B C 1
ATOM 3095 O O . GLY B 1 182 ? -8.398 23.594 11.234 1 95.81 182 GLY B O 1
ATOM 3096 N N . PRO B 1 183 ? -6.559 24.625 10.25 1 94.06 183 PRO B N 1
ATOM 3097 C CA . PRO B 1 183 ? -7.152 25.953 10.469 1 94.06 183 PRO B CA 1
ATOM 3098 C C . PRO B 1 183 ? -8.469 26.141 9.711 1 94.06 183 PRO B C 1
ATOM 3100 O O . PRO B 1 183 ? -8.578 25.734 8.555 1 94.06 183 PRO B O 1
ATOM 3103 N N . PRO B 1 184 ? -9.477 26.625 10.406 1 87.88 184 PRO B N 1
ATOM 3104 C CA . PRO B 1 184 ? -10.758 26.859 9.734 1 87.88 184 PRO B CA 1
ATOM 3105 C C . PRO B 1 184 ? -10.641 27.828 8.562 1 87.88 184 PRO B C 1
ATOM 3107 O O . PRO B 1 184 ? -9.805 28.734 8.586 1 87.88 184 PRO B O 1
ATOM 3110 N N . PRO B 1 185 ? -11.398 27.453 7.473 1 77.19 185 PRO B N 1
ATOM 3111 C CA . PRO B 1 185 ? -11.359 28.344 6.309 1 77.19 185 PRO B CA 1
ATOM 3112 C C . PRO B 1 185 ? -11.758 29.781 6.648 1 77.19 185 PRO B C 1
ATOM 3114 O O . PRO B 1 185 ? -12.562 30 7.559 1 77.19 185 PRO B O 1
ATOM 3117 N N . ALA B 1 186 ? -10.93 30.781 6.145 1 66.25 186 ALA B N 1
ATOM 3118 C CA . ALA B 1 186 ? -11.289 32.188 6.355 1 66.25 186 ALA B CA 1
ATOM 3119 C C . ALA B 1 186 ? -12.719 32.438 5.918 1 66.25 186 ALA B C 1
ATOM 3121 O O . ALA B 1 186 ? -13.203 31.859 4.945 1 66.25 186 ALA B O 1
ATOM 3122 N N . GLN B 1 187 ? -13.602 32.781 6.773 1 55.72 187 GLN B N 1
ATOM 3123 C CA . GLN B 1 187 ? -14.953 33.219 6.43 1 55.72 187 GLN B CA 1
ATOM 3124 C C . GLN B 1 187 ? -14.953 34.125 5.199 1 55.72 187 GLN B C 1
ATOM 3126 O O . GLN B 1 187 ? -14.141 35.031 5.102 1 55.72 187 GLN B O 1
ATOM 3131 N N . PRO B 1 188 ? -15.461 33.531 4.043 1 51.81 188 PRO B N 1
ATOM 3132 C CA . PRO B 1 188 ? -15.539 34.469 2.924 1 51.81 188 PRO B CA 1
ATOM 3133 C C . PRO B 1 188 ? -15.977 35.875 3.359 1 51.81 188 PRO B C 1
ATOM 3135 O O . PRO B 1 188 ? -16.797 36.031 4.266 1 51.81 188 PRO B O 1
ATOM 3138 N N . ARG B 1 189 ? -15.109 36.812 3.256 1 50.28 189 ARG B N 1
ATOM 3139 C CA . ARG B 1 189 ? -15.672 38.156 3.42 1 50.28 189 ARG B CA 1
ATOM 3140 C C . ARG B 1 189 ? -16.953 38.312 2.605 1 50.28 189 ARG B C 1
ATOM 3142 O O . ARG B 1 189 ? -17.094 37.688 1.55 1 50.28 189 ARG B O 1
ATOM 3149 N N . PRO B 1 190 ? -18.047 38.75 3.145 1 51.53 190 PRO B N 1
ATOM 3150 C CA . PRO B 1 190 ? -19.297 39 2.432 1 51.53 190 PRO B CA 1
ATOM 3151 C C . PRO B 1 190 ? -19.078 39.375 0.966 1 51.53 190 PRO B C 1
ATOM 3153 O O . PRO B 1 190 ? -19.938 39.062 0.122 1 51.53 190 PRO B O 1
ATOM 3156 N N . GLY B 1 191 ? -18.156 40.156 0.575 1 45.09 191 GLY B N 1
ATOM 3157 C CA . GLY B 1 191 ? -18 40.656 -0.784 1 45.09 191 GLY B CA 1
ATOM 3158 C C . GLY B 1 191 ? -17.422 39.625 -1.73 1 45.09 191 GLY B C 1
ATOM 3159 O O . GLY B 1 191 ? -17.312 39.875 -2.934 1 45.09 191 GLY B O 1
ATOM 3160 N N . ASP B 1 192 ? -16.734 38.656 -1.4 1 46.28 192 ASP B N 1
ATOM 3161 C CA . ASP B 1 192 ? -16 37.75 -2.277 1 46.28 192 ASP B CA 1
ATOM 3162 C C . ASP B 1 192 ? -16.922 36.719 -2.889 1 46.28 192 ASP B C 1
ATOM 3164 O O . ASP B 1 192 ? -16.484 35.906 -3.709 1 46.28 192 ASP B O 1
ATOM 3168 N N . GLN B 1 193 ? -18 36.344 -2.426 1 41.22 193 GLN B N 1
ATOM 3169 C CA . GLN B 1 193 ? -18.984 35.5 -3.082 1 41.22 193 GLN B CA 1
ATOM 3170 C C . GLN B 1 193 ? -19.312 36.031 -4.48 1 41.22 193 GLN B C 1
ATOM 3172 O O . GLN B 1 193 ? -19.969 35.312 -5.266 1 41.22 193 GLN B O 1
ATOM 3177 N N . GLY B 1 194 ? -19.141 37.219 -4.703 1 40.66 194 GLY B N 1
ATOM 3178 C CA . GLY B 1 194 ? -19.5 37.844 -5.961 1 40.66 194 GLY B CA 1
ATOM 3179 C C . GLY B 1 194 ? -18.547 37.531 -7.09 1 40.66 194 GLY B C 1
ATOM 3180 O O . GLY B 1 194 ? -18.875 37.719 -8.266 1 40.66 194 GLY B O 1
ATOM 3181 N N . ALA B 1 195 ? -17.266 37.406 -6.844 1 40 195 ALA B N 1
ATOM 3182 C CA . ALA B 1 195 ? -16.312 37.312 -7.949 1 40 195 ALA B CA 1
ATOM 3183 C C . ALA B 1 195 ? -16.344 35.906 -8.555 1 40 195 ALA B C 1
ATOM 3185 O O . ALA B 1 195 ? -16.109 35.75 -9.758 1 40 195 ALA B O 1
ATOM 3186 N N . GLU B 1 196 ? -16.609 34.875 -7.785 1 36.5 196 GLU B N 1
ATOM 3187 C CA . GLU B 1 196 ? -16.672 33.562 -8.398 1 36.5 196 GLU B CA 1
ATOM 3188 C C . GLU B 1 196 ? -17.922 33.406 -9.266 1 36.5 196 GLU B C 1
ATOM 3190 O O . GLU B 1 196 ? -17.891 32.75 -10.305 1 36.5 196 GLU B O 1
ATOM 3195 N N . ALA B 1 197 ? -19 34.031 -8.898 1 40.53 197 ALA B N 1
ATOM 3196 C CA . ALA B 1 197 ? -20.172 34.062 -9.773 1 40.53 197 ALA B CA 1
ATOM 3197 C C . ALA B 1 197 ? -19.891 34.906 -11.016 1 40.53 197 ALA B C 1
ATOM 3199 O O . ALA B 1 197 ? -20.406 34.625 -12.102 1 40.53 197 ALA B O 1
ATOM 3200 N N . ALA B 1 198 ? -19.047 35.938 -10.867 1 38.66 198 ALA B N 1
ATOM 3201 C CA . ALA B 1 198 ? -18.688 36.75 -12.016 1 38.66 198 ALA B CA 1
ATOM 3202 C C . ALA B 1 198 ? -17.703 36.031 -12.93 1 38.66 198 ALA B C 1
ATOM 3204 O O . ALA B 1 198 ? -17.734 36.188 -14.148 1 38.66 198 ALA B O 1
ATOM 3205 N N . ALA B 1 199 ? -16.797 35.156 -12.406 1 37.06 199 ALA B N 1
ATOM 3206 C CA . ALA B 1 199 ? -15.867 34.438 -13.25 1 37.06 199 ALA B CA 1
ATOM 3207 C C . ALA B 1 199 ? -16.562 33.281 -13.953 1 37.06 199 ALA B C 1
ATOM 3209 O O . ALA B 1 199 ? -16.281 32.969 -15.109 1 37.06 199 ALA B O 1
ATOM 3210 N N . VAL B 1 200 ? -17.5 32.594 -13.336 1 40.72 200 VAL B N 1
ATOM 3211 C CA . VAL B 1 200 ? -18.344 31.594 -13.992 1 40.72 200 VAL B CA 1
ATOM 3212 C C . VAL B 1 200 ? -19.234 32.281 -15.023 1 40.72 200 VAL B C 1
ATOM 3214 O O . VAL B 1 200 ? -19.406 31.766 -16.141 1 40.72 200 VAL B O 1
ATOM 3217 N N . GLY B 1 201 ? -19.656 33.344 -14.664 1 36.81 201 GLY B N 1
ATOM 3218 C CA . GLY B 1 201 ? -20.453 34.125 -15.617 1 36.81 201 GLY B CA 1
ATOM 3219 C C . GLY B 1 201 ? -19.641 34.594 -16.812 1 36.81 201 GLY B C 1
ATOM 3220 O O . GLY B 1 201 ? -20.156 34.625 -17.938 1 36.81 201 GLY B O 1
ATOM 3221 N N . ALA B 1 202 ? -18.391 35.031 -16.594 1 42.03 202 ALA B N 1
ATOM 3222 C CA . ALA B 1 202 ? -17.547 35.438 -17.719 1 42.03 202 ALA B CA 1
ATOM 3223 C C . ALA B 1 202 ? -17.188 34.25 -18.609 1 42.03 202 ALA B C 1
ATOM 3225 O O . ALA B 1 202 ? -17.125 34.375 -19.828 1 42.03 202 ALA B O 1
ATOM 3226 N N . ARG B 1 203 ? -16.984 33.125 -18.062 1 40.72 203 ARG B N 1
ATOM 3227 C CA . ARG B 1 203 ? -16.688 31.938 -18.875 1 40.72 203 ARG B CA 1
ATOM 3228 C C . ARG B 1 203 ? -17.938 31.453 -19.609 1 40.72 203 ARG B C 1
ATOM 3230 O O . ARG B 1 203 ? -17.844 31 -20.75 1 40.72 203 ARG B O 1
ATOM 3237 N N . GLU B 1 204 ? -19.031 31.469 -18.906 1 41.69 204 GLU B N 1
ATOM 3238 C CA . GLU B 1 204 ? -20.266 31.125 -19.594 1 41.69 204 GLU B CA 1
ATOM 3239 C C . GLU B 1 204 ? -20.562 32.094 -20.734 1 41.69 204 GLU B C 1
ATOM 3241 O O . GLU B 1 204 ? -21.031 31.688 -21.797 1 41.69 204 GLU B O 1
ATOM 3246 N N . ARG B 1 205 ? -20.156 33.344 -20.609 1 44.25 205 ARG B N 1
ATOM 3247 C CA . ARG B 1 205 ? -20.344 34.312 -21.688 1 44.25 205 ARG B CA 1
ATOM 3248 C C . ARG B 1 205 ? -19.359 34.094 -22.812 1 44.25 205 ARG B C 1
ATOM 3250 O O . ARG B 1 205 ? -19.703 34.219 -23.984 1 44.25 205 ARG B O 1
ATOM 3257 N N . ARG B 1 206 ? -18.062 33.812 -22.531 1 43.19 206 ARG B N 1
ATOM 3258 C CA . ARG B 1 206 ? -17.094 33.594 -23.594 1 43.19 206 ARG B CA 1
ATOM 3259 C C . ARG B 1 206 ? -17.422 32.312 -24.375 1 43.19 206 ARG B C 1
ATOM 3261 O O . ARG B 1 206 ? -17.172 32.219 -25.578 1 43.19 206 ARG B O 1
ATOM 3268 N N . GLY B 1 207 ? -17.953 31.297 -23.641 1 36.06 207 GLY B N 1
ATOM 3269 C CA . GLY B 1 207 ? -18.375 30.109 -24.344 1 36.06 207 GLY B CA 1
ATOM 3270 C C . GLY B 1 207 ? -19.547 30.359 -25.281 1 36.06 207 GLY B C 1
ATOM 3271 O O . GLY B 1 207 ? -19.75 29.609 -26.234 1 36.06 207 GLY B O 1
ATOM 3272 N N . ARG B 1 208 ? -20.438 31.234 -25.016 1 43.28 208 ARG B N 1
ATOM 3273 C CA . ARG B 1 208 ? -21.562 31.531 -25.906 1 43.28 208 ARG B CA 1
ATOM 3274 C C . ARG B 1 208 ? -21.078 32.25 -27.172 1 43.28 208 ARG B C 1
ATOM 3276 O O . ARG B 1 208 ? -21.688 32.125 -28.234 1 43.28 208 ARG B O 1
ATOM 3283 N N . GLU B 1 209 ? -20.062 33.094 -26.969 1 44.56 209 GLU B N 1
ATOM 3284 C CA . GLU B 1 209 ? -19.641 33.844 -28.141 1 44.56 209 GLU B CA 1
ATOM 3285 C C . GLU B 1 209 ? -18.938 32.938 -29.156 1 44.56 209 GLU B C 1
ATOM 3287 O O . GLU B 1 209 ? -18.984 33.188 -30.359 1 44.56 209 GLU B O 1
ATOM 3292 N N . LEU B 1 210 ? -18.312 31.797 -28.672 1 39.53 210 LEU B N 1
ATOM 3293 C CA . LEU B 1 210 ? -17.625 31 -29.672 1 39.53 210 LEU B CA 1
ATOM 3294 C C . LEU B 1 210 ? -18.594 30.109 -30.438 1 39.53 210 LEU B C 1
ATOM 3296 O O . LEU B 1 210 ? -18.234 29.547 -31.469 1 39.53 210 LEU B O 1
ATOM 3300 N N . SER B 1 211 ? -19.734 29.844 -29.797 1 33.25 211 SER B N 1
ATOM 3301 C CA . SER B 1 211 ? -20.656 29.016 -30.547 1 33.25 211 SER B CA 1
ATOM 3302 C C . SER B 1 211 ? -21.484 29.844 -31.531 1 33.25 211 SER B C 1
ATOM 3304 O O . SER B 1 211 ? -22.266 29.297 -32.312 1 33.25 211 SER B O 1
ATOM 3306 N N . THR B 1 212 ? -21.391 31.094 -31.484 1 33.75 212 THR B N 1
ATOM 3307 C CA . THR B 1 212 ? -22.094 31.719 -32.594 1 33.75 212 THR B CA 1
ATOM 3308 C C . THR B 1 212 ? -21.172 31.906 -33.781 1 33.75 212 THR B C 1
ATOM 3310 O O . THR B 1 212 ? -19.984 32.219 -33.625 1 33.75 212 THR B O 1
#

Solvent-accessible surface area (backbone atoms only — not comparable to full-atom values): 24703 Å² total; per-residue (Å²): 143,78,78,82,69,62,89,68,69,79,82,65,81,72,75,43,97,82,55,71,73,67,62,70,65,68,74,71,66,76,38,58,20,71,71,36,39,53,53,50,50,58,62,48,63,80,45,79,32,33,32,31,35,47,38,64,55,46,46,52,52,29,56,76,69,70,45,67,58,36,34,36,29,66,61,69,73,50,60,81,43,89,48,47,40,83,36,44,85,91,64,62,62,56,60,74,98,57,85,40,52,28,37,40,35,42,61,68,65,91,77,51,55,57,58,54,50,52,51,39,52,50,40,38,27,62,82,36,65,68,44,63,64,29,51,50,35,36,51,43,51,57,92,46,45,67,59,54,52,58,53,42,56,90,68,79,67,52,70,36,83,71,43,80,43,48,58,45,58,78,52,68,73,57,44,72,37,26,26,32,22,16,60,71,76,77,71,74,57,87,75,60,69,56,54,60,56,48,52,53,48,50,51,56,48,56,56,54,59,68,73,99,139,76,88,79,65,72,94,82,67,82,80,67,80,72,74,43,101,81,56,72,74,68,61,70,65,67,72,70,67,78,37,60,21,70,71,36,38,54,52,50,50,58,62,49,63,79,45,79,31,33,31,31,34,47,38,65,54,46,47,52,52,29,56,76,68,69,46,67,58,36,33,36,30,67,61,66,73,48,59,80,44,89,46,48,41,82,37,43,85,91,65,61,61,56,60,75,97,57,85,40,50,28,36,40,34,43,60,68,65,94,78,52,56,57,59,55,51,52,50,41,52,49,40,38,26,62,80,36,66,67,42,63,65,28,50,49,34,38,52,44,52,58,90,47,44,67,60,53,52,60,53,42,57,89,67,81,68,53,70,37,83,71,44,80,45,48,58,47,58,77,51,68,73,56,43,72,37,25,28,30,23,15,60,69,77,78,72,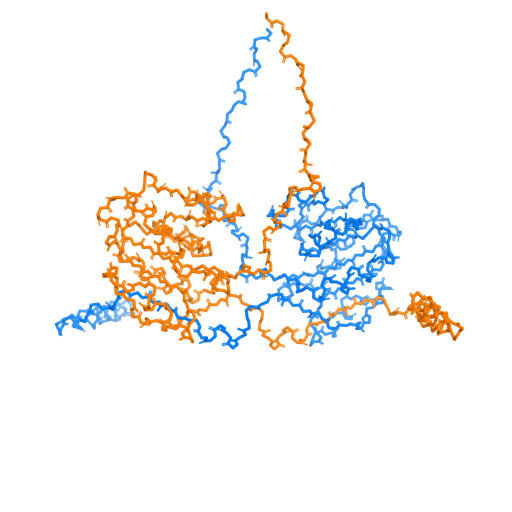73,55,85,74,57,68,53,53,59,56,48,51,53,47,50,50,55,49,56,55,54,57,68,73,99

Organism: Emiliania huxleyi (strain CCMP1516) (NCBI:txid280463)

Radius of gyration: 27.02 Å; Cα contacts (8 Å, |Δi|>4): 597; chains: 2; bounding box: 71×84×69 Å